Protein AF-A0AAX4PB51-F1 (afdb_monomer)

Secondary structure (DSSP, 8-state):
--HHHHHHH-S---------TTSEEEEEEEEE-GGG---SPPSSGGGHHHHTTS--EEEEE----PPPPTT-----PPPEEEEEEEEE--TTT----S------EEEEEEES----TT--PPPSEEEEEES-SEEEEEEE-TT-SEEEEEEEESSTT--EEEEEEEEESS-EEEEEPPPPEEEEEEEEE-TTT---STTSTTGGGS-EEEEEESS-EEEEEEEEEPPPTT--STTSSPPEEEEEEE---HHHHHTT----TT--GGGEEEEPPPBSSSEEEEEEEE-TTSPPEEEEEEEESSP--EEEEEEEEESS-EEEEEPPP-EEEEEEEEE-TTT---STTSTTGGGS--EEEEESS-EEEEEEEEEESS--SSS-TTTT-EEEEEEEP-S-SS--GGGEEEE---BSSSEEEEEEEE-TT-EEEEEEEESSTT--EEEEEEEEESS-EEE-------

Nearest PDB structures (foldseek):
  3df0-assembly1_A  TM=6.579E-01  e=2.371E-07  Rattus norvegicus
  1kfu-assembly1_L  TM=5.955E-01  e=1.237E-07  Homo sapiens
  1qxp-assembly1_A  TM=6.810E-01  e=5.493E-06  Rattus norvegicus
  2qfe-assembly1_A  TM=8.070E-01  e=4.672E-04  Homo sapiens
  3bow-assembly1_A  TM=4.051E-01  e=1.379E-07  Rattus norvegicus

Structure (mmCIF, N/CA/C/O backbone):
data_AF-A0AAX4PB51-F1
#
_entry.id   AF-A0AAX4PB51-F1
#
loop_
_atom_site.group_PDB
_atom_site.id
_atom_site.type_symbol
_atom_site.label_atom_id
_atom_site.label_alt_id
_atom_site.label_comp_id
_atom_site.label_asym_id
_atom_site.label_entity_id
_atom_site.label_seq_id
_atom_site.pdbx_PDB_ins_code
_atom_site.Cartn_x
_atom_site.Cartn_y
_atom_site.Cartn_z
_atom_site.occupancy
_atom_site.B_iso_or_equiv
_atom_site.auth_seq_id
_atom_site.auth_comp_id
_atom_site.auth_asym_id
_atom_site.auth_atom_id
_atom_site.pdbx_PDB_model_num
ATOM 1 N N . MET A 1 1 ? -17.293 3.832 65.860 1.00 75.44 1 MET A N 1
ATOM 2 C CA . MET A 1 1 ? -16.378 4.404 64.862 1.00 75.44 1 MET A CA 1
ATOM 3 C C . MET A 1 1 ? -17.078 5.615 64.279 1.00 75.44 1 MET A C 1
ATOM 5 O O . MET A 1 1 ? -18.174 5.443 63.754 1.00 75.44 1 MET A O 1
ATOM 9 N N . CYS A 1 2 ? -16.544 6.819 64.475 1.00 93.25 2 CYS A N 1
ATOM 10 C CA . CYS A 1 2 ? -17.048 7.999 63.763 1.00 93.25 2 CYS A CA 1
ATOM 11 C C . CYS A 1 2 ? -16.522 8.006 62.315 1.00 93.25 2 CYS A C 1
ATOM 13 O O . CYS A 1 2 ? -15.722 7.146 61.942 1.00 93.25 2 CYS A O 1
ATOM 15 N N . VAL A 1 3 ? -16.995 8.928 61.471 1.00 87.81 3 VAL A N 1
ATOM 16 C CA . VAL A 1 3 ? -16.547 9.003 60.065 1.00 87.81 3 VAL A CA 1
ATOM 17 C C . VAL A 1 3 ? -15.049 9.295 59.993 1.00 87.81 3 VAL A C 1
ATOM 19 O O . VAL A 1 3 ? -14.365 8.760 59.129 1.00 87.81 3 VAL A O 1
ATOM 22 N N . GLU A 1 4 ? -14.526 10.074 60.934 1.00 92.56 4 GLU A N 1
ATOM 23 C CA . GLU A 1 4 ? -13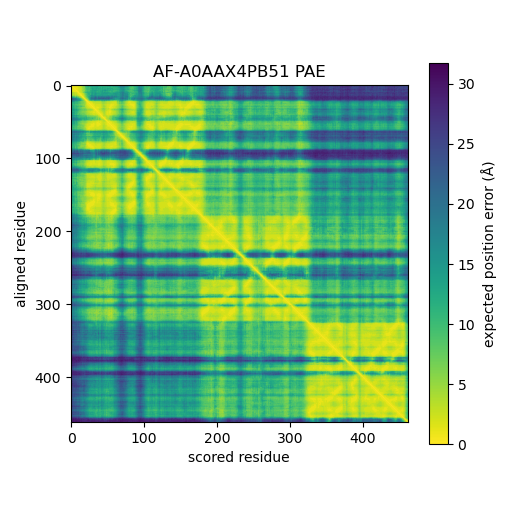.109 10.404 61.039 1.00 92.56 4 GLU A CA 1
ATOM 24 C C . GLU A 1 4 ? -12.262 9.156 61.319 1.00 92.56 4 GLU A C 1
ATOM 26 O O . GLU A 1 4 ? -11.275 8.927 60.624 1.00 92.56 4 GLU A O 1
ATOM 31 N N . ASP A 1 5 ? -12.684 8.298 62.256 1.00 91.50 5 ASP A N 1
ATOM 32 C CA . ASP A 1 5 ? -12.034 7.005 62.507 1.00 91.50 5 ASP A CA 1
ATOM 33 C C . ASP A 1 5 ? -12.117 6.098 61.271 1.00 91.50 5 ASP A C 1
ATOM 35 O O . ASP A 1 5 ? -11.159 5.416 60.921 1.00 91.50 5 ASP A O 1
ATOM 39 N N . PHE A 1 6 ? -13.266 6.089 60.589 1.00 88.56 6 PHE A N 1
ATOM 40 C CA . PHE A 1 6 ? -13.471 5.286 59.387 1.00 88.56 6 PHE A CA 1
ATOM 41 C C . PHE A 1 6 ? -12.535 5.731 58.253 1.00 88.56 6 PHE A C 1
ATOM 43 O O . PHE A 1 6 ? -11.877 4.896 57.640 1.00 88.56 6 PHE A O 1
ATOM 50 N N . MET A 1 7 ? -12.423 7.039 58.005 1.00 87.69 7 MET A N 1
ATOM 51 C CA . MET A 1 7 ? -11.500 7.606 57.015 1.00 87.69 7 MET A CA 1
ATOM 52 C C . MET A 1 7 ? -10.029 7.414 57.402 1.00 87.69 7 MET A C 1
ATOM 54 O O . MET A 1 7 ? -9.175 7.350 56.522 1.00 87.69 7 MET A O 1
ATOM 58 N N . PHE A 1 8 ? -9.725 7.331 58.699 1.00 89.00 8 PHE A N 1
ATOM 59 C CA . PHE A 1 8 ? -8.378 7.043 59.189 1.00 89.00 8 PHE A CA 1
ATOM 60 C C . PHE A 1 8 ? -7.995 5.567 59.005 1.00 89.00 8 PHE A C 1
ATOM 62 O O . PHE A 1 8 ? -6.845 5.258 58.702 1.00 89.00 8 PHE A O 1
ATOM 69 N N . ILE A 1 9 ? -8.950 4.655 59.198 1.00 90.56 9 ILE A N 1
ATOM 70 C CA . ILE A 1 9 ? -8.711 3.207 59.210 1.00 90.56 9 ILE A CA 1
ATOM 71 C C . ILE A 1 9 ? -8.804 2.598 57.806 1.00 90.56 9 ILE A C 1
ATOM 73 O O . ILE A 1 9 ? -8.032 1.696 57.480 1.00 90.56 9 ILE A O 1
ATOM 77 N N . PHE A 1 10 ? -9.735 3.067 56.974 1.00 89.75 10 PHE A N 1
ATOM 78 C CA . PHE A 1 10 ? -9.997 2.498 55.656 1.00 89.75 10 PHE A CA 1
ATOM 79 C C . PHE A 1 10 ? -9.502 3.422 54.546 1.00 89.75 10 PHE A C 1
ATOM 81 O O . PHE A 1 10 ? -9.916 4.572 54.432 1.00 89.75 10 PHE A O 1
ATOM 88 N N . ASN A 1 11 ? -8.658 2.885 53.668 1.00 84.06 11 ASN A N 1
ATOM 89 C CA . ASN A 1 11 ? -8.199 3.563 52.455 1.00 84.06 11 ASN A CA 1
ATOM 90 C C . ASN A 1 11 ? -9.107 3.292 51.241 1.00 84.06 11 ASN A C 1
ATOM 92 O O . ASN A 1 11 ? -8.964 3.942 50.206 1.00 84.06 11 ASN A O 1
ATOM 96 N N . THR A 1 12 ? -10.010 2.310 51.323 1.00 73.50 12 THR A N 1
ATOM 97 C CA . THR A 1 12 ? -10.872 1.889 50.211 1.00 73.50 12 THR A CA 1
ATOM 98 C C . THR A 1 12 ? -12.192 1.327 50.737 1.00 73.50 12 THR A C 1
ATOM 100 O O . THR A 1 12 ? -12.218 0.575 51.709 1.00 73.50 12 THR A O 1
ATOM 103 N N . ILE A 1 13 ? -13.300 1.693 50.085 1.00 79.88 13 ILE A N 1
ATOM 104 C CA . ILE A 1 13 ? -14.641 1.160 50.354 1.00 79.88 13 ILE A CA 1
ATOM 105 C C . ILE A 1 13 ? -15.147 0.508 49.071 1.00 79.88 13 ILE A C 1
ATOM 107 O O . ILE A 1 13 ? -15.291 1.178 48.049 1.00 79.88 13 ILE A O 1
ATOM 111 N N . HIS A 1 14 ? -15.472 -0.778 49.133 1.00 66.44 14 HIS A N 1
ATOM 112 C CA . HIS A 1 14 ? -16.129 -1.476 48.034 1.00 66.44 14 HIS A CA 1
ATOM 113 C C . HIS A 1 14 ? -17.641 -1.440 48.263 1.00 66.44 14 HIS A C 1
ATOM 115 O O . HIS A 1 14 ? -18.156 -2.086 49.173 1.00 66.44 14 HIS A O 1
ATOM 121 N N . VAL A 1 15 ? -18.359 -0.660 47.454 1.00 70.56 15 VAL A N 1
ATOM 122 C CA . VAL A 1 15 ? -19.822 -0.558 47.527 1.00 70.56 15 VAL A CA 1
ATOM 123 C C . VAL A 1 15 ? -20.428 -1.295 46.338 1.00 70.56 15 VAL A C 1
ATOM 125 O O . VAL A 1 15 ? -20.394 -0.803 45.213 1.00 70.56 15 VAL A O 1
ATOM 128 N N . CYS A 1 16 ? -21.012 -2.469 46.579 1.00 58.31 16 CYS A N 1
ATOM 129 C CA . CYS A 1 16 ? -21.812 -3.171 45.574 1.00 58.31 16 CYS A CA 1
ATOM 130 C C . CYS A 1 16 ? -23.241 -2.617 45.580 1.00 58.31 16 CYS A C 1
ATOM 132 O O . CYS A 1 16 ? -24.067 -3.012 46.404 1.00 58.31 16 CYS A O 1
ATOM 134 N N . HIS A 1 17 ? -23.542 -1.677 44.683 1.00 60.91 17 HIS A N 1
ATOM 135 C CA . HIS A 1 17 ? -24.878 -1.092 44.585 1.00 60.91 17 HIS A CA 1
ATOM 136 C C . HIS A 1 17 ? -25.750 -1.861 43.578 1.00 60.91 17 HIS A C 1
ATOM 138 O O . HIS A 1 17 ? -25.585 -1.728 42.370 1.00 60.91 17 HIS A O 1
ATOM 144 N N . PHE A 1 18 ? -26.717 -2.637 44.074 1.00 53.75 18 PHE A N 1
ATOM 145 C CA . PHE A 1 18 ? -27.619 -3.478 43.267 1.00 53.75 18 PHE A CA 1
ATOM 146 C C . PHE A 1 18 ? -28.914 -2.777 42.791 1.00 53.75 18 PHE A C 1
ATOM 148 O O . PHE A 1 18 ? -29.897 -3.443 42.473 1.00 53.75 18 PHE A O 1
ATOM 155 N N . GLN A 1 19 ? -28.975 -1.442 42.708 1.00 57.19 19 GLN A N 1
ATOM 156 C CA . GLN A 1 19 ? -30.138 -0.771 42.092 1.00 57.19 19 GLN A CA 1
ATOM 157 C C . GLN A 1 19 ? -29.948 -0.584 40.585 1.00 57.19 19 GLN A C 1
ATOM 159 O O . GLN A 1 19 ? -29.656 0.508 40.107 1.00 57.19 19 GLN A O 1
ATOM 164 N N . LEU A 1 20 ? -30.156 -1.672 39.845 1.00 59.12 20 LEU A N 1
ATOM 165 C CA . LEU A 1 20 ? -30.197 -1.696 38.378 1.00 59.12 20 LEU A CA 1
ATOM 166 C C . LEU A 1 20 ? -31.591 -2.019 37.825 1.00 59.12 20 LEU A C 1
ATOM 168 O O . LEU A 1 20 ? -31.740 -2.168 36.620 1.00 59.12 20 LEU A O 1
ATOM 172 N N . ALA A 1 21 ? -32.626 -2.104 38.670 1.00 63.72 21 ALA A N 1
ATOM 173 C CA . ALA A 1 21 ? -33.962 -2.552 38.254 1.00 63.72 21 ALA A CA 1
ATOM 174 C C . ALA A 1 21 ? -34.581 -1.729 37.102 1.00 63.72 21 ALA A C 1
ATOM 176 O O . ALA A 1 21 ? -35.477 -2.217 36.422 1.00 63.72 21 ALA A O 1
ATOM 177 N N . THR A 1 22 ? -34.111 -0.498 36.871 1.00 83.94 22 THR A N 1
ATOM 178 C CA . THR A 1 22 ? -34.565 0.372 35.774 1.00 83.94 22 THR A CA 1
ATOM 179 C C . THR A 1 22 ? -33.538 0.561 34.656 1.00 83.94 22 THR A C 1
ATOM 181 O O . THR A 1 22 ? -33.834 1.248 33.682 1.00 83.94 22 THR A O 1
ATOM 184 N N . TRP A 1 23 ? -32.333 0.002 34.782 1.00 90.56 23 TRP A N 1
ATOM 185 C CA . TRP A 1 23 ? -31.282 0.144 33.778 1.00 90.56 23 TRP A CA 1
ATOM 186 C C . TRP A 1 23 ? -31.378 -0.981 32.753 1.00 90.56 23 TRP A C 1
ATOM 188 O O . TRP A 1 23 ? -31.614 -2.141 33.080 1.00 90.56 23 TRP A O 1
ATOM 198 N N . ASN A 1 24 ? -31.153 -0.633 31.494 1.00 92.81 24 ASN A N 1
ATOM 199 C CA . ASN A 1 24 ? -31.025 -1.597 30.417 1.00 92.81 24 ASN A CA 1
ATOM 200 C C . ASN A 1 24 ? -29.646 -2.240 30.516 1.00 92.81 24 ASN A C 1
ATOM 202 O O . ASN A 1 24 ? -28.645 -1.533 30.628 1.00 92.81 24 ASN A O 1
ATOM 206 N N . GLN A 1 25 ? -29.600 -3.567 30.458 1.00 94.12 25 GLN A N 1
ATOM 207 C CA . GLN A 1 25 ? -28.369 -4.334 30.569 1.00 94.12 25 GLN A CA 1
ATOM 208 C C . GLN A 1 25 ? -28.116 -5.123 29.290 1.00 94.12 25 GLN A C 1
ATOM 210 O O . GLN A 1 25 ? -29.018 -5.766 28.754 1.00 94.12 25 GLN A O 1
ATOM 215 N N . ILE A 1 26 ? -26.863 -5.124 28.847 1.00 96.62 26 ILE A N 1
ATOM 216 C CA . ILE A 1 26 ? -26.355 -6.069 27.856 1.00 96.62 26 ILE A CA 1
ATOM 217 C C . ILE A 1 26 ? -25.073 -6.717 28.374 1.00 96.62 26 ILE A C 1
ATOM 219 O O . ILE A 1 26 ? -24.275 -6.086 29.070 1.00 96.62 26 ILE A O 1
ATOM 223 N N . THR A 1 27 ? -24.875 -7.976 28.001 1.00 96.94 27 THR A N 1
ATOM 224 C CA . THR A 1 27 ? -23.661 -8.736 28.292 1.00 96.94 27 THR A CA 1
ATOM 225 C C . THR A 1 27 ? -22.994 -9.114 26.980 1.00 96.94 27 THR A C 1
ATOM 227 O O . THR A 1 27 ? -23.647 -9.622 26.071 1.00 96.94 27 THR A O 1
ATOM 230 N N . ILE A 1 28 ? -21.697 -8.843 26.875 1.00 97.75 28 ILE A N 1
ATOM 231 C CA . ILE A 1 28 ? -20.896 -9.082 25.678 1.00 97.75 28 ILE A CA 1
ATOM 232 C C . ILE A 1 28 ? -19.706 -9.948 26.075 1.00 97.75 28 ILE A C 1
ATOM 234 O O . ILE A 1 28 ? -18.823 -9.492 26.794 1.00 97.75 28 ILE A O 1
ATOM 238 N N . SER A 1 29 ? -19.655 -11.177 25.578 1.00 96.88 29 SER A N 1
ATOM 239 C CA . SER A 1 29 ? -18.468 -12.022 25.712 1.00 96.88 29 SER A CA 1
ATOM 240 C C . SER A 1 29 ? -17.448 -11.674 24.630 1.00 96.88 29 SER A C 1
ATOM 242 O O . SER A 1 29 ? -17.804 -11.464 23.465 1.00 96.88 29 SER A O 1
ATOM 244 N N . GLY A 1 30 ? -16.178 -11.621 25.010 1.00 95.25 30 GLY A N 1
ATOM 245 C CA . GLY A 1 30 ? -15.064 -11.342 24.121 1.00 95.25 30 GLY A CA 1
ATOM 246 C C . GLY A 1 30 ? -13.812 -12.111 24.515 1.00 95.25 30 GLY A C 1
ATOM 247 O O . GLY A 1 30 ? -13.771 -12.806 25.527 1.00 95.25 30 GLY A O 1
ATOM 248 N N . ALA A 1 31 ? -12.799 -12.006 23.665 1.00 94.56 31 ALA A N 1
ATOM 249 C CA . ALA A 1 31 ? -11.522 -12.665 23.856 1.00 94.56 31 ALA A CA 1
ATOM 250 C C . ALA A 1 31 ? -10.413 -11.827 23.217 1.00 94.56 31 ALA A C 1
ATOM 252 O O . ALA A 1 31 ? -10.630 -11.218 22.161 1.00 94.56 31 ALA A O 1
ATOM 253 N N . TRP A 1 32 ? -9.243 -11.824 23.843 1.00 93.75 32 TRP A N 1
ATOM 254 C CA . TRP A 1 32 ? -7.974 -11.526 23.194 1.00 93.75 32 TRP A CA 1
ATOM 255 C C . TRP A 1 32 ? -7.341 -12.867 22.816 1.00 93.75 32 TRP A C 1
ATOM 257 O O . TRP A 1 32 ? -7.137 -13.704 23.688 1.00 93.75 32 TRP A O 1
ATOM 267 N N . TYR A 1 33 ? -7.135 -13.109 21.526 1.00 90.12 33 TYR A N 1
ATOM 268 C CA . TYR A 1 33 ? -6.468 -14.300 21.005 1.00 90.12 33 TYR A CA 1
ATOM 269 C C . TYR A 1 33 ? -5.802 -13.945 19.677 1.00 90.12 33 TYR A C 1
ATOM 271 O O . TYR A 1 33 ? -6.343 -13.124 18.923 1.00 90.12 33 TYR A O 1
ATOM 279 N N . ASP A 1 34 ? -4.659 -14.559 19.374 1.00 87.44 34 ASP A N 1
ATOM 280 C CA . ASP A 1 34 ? -3.922 -14.355 18.126 1.00 87.44 34 ASP A CA 1
ATOM 281 C C . ASP A 1 34 ? -3.820 -12.858 17.735 1.00 87.44 34 ASP A C 1
ATOM 283 O O . ASP A 1 34 ? -3.218 -12.018 18.404 1.00 87.44 34 ASP A O 1
ATOM 287 N N . THR A 1 35 ? -4.482 -12.484 16.634 1.00 86.50 35 THR A N 1
ATOM 288 C CA . THR A 1 35 ? -4.450 -11.152 16.040 1.00 86.50 35 THR A CA 1
ATOM 289 C C . THR A 1 35 ? -5.342 -10.143 16.745 1.00 86.50 35 THR A C 1
ATOM 291 O O . THR A 1 35 ? -5.510 -9.063 16.196 1.00 86.50 35 THR A O 1
ATOM 294 N N . THR A 1 36 ? -5.996 -10.467 17.865 1.00 89.94 36 THR A N 1
ATOM 295 C CA . THR A 1 36 ? -6.795 -9.493 18.628 1.00 89.94 36 THR A CA 1
ATOM 296 C C . THR A 1 36 ? -6.137 -9.052 19.931 1.00 89.94 36 THR A C 1
ATOM 298 O O . THR A 1 36 ? -6.705 -8.229 20.645 1.00 89.94 36 THR A O 1
ATOM 301 N N . SER A 1 37 ? -4.938 -9.544 20.235 1.00 90.62 37 SER A N 1
ATOM 302 C CA . SER A 1 37 ? -4.168 -9.205 21.438 1.00 90.62 37 SER A CA 1
ATOM 303 C C . SER A 1 37 ? -3.298 -7.964 21.219 1.00 90.62 37 SER A C 1
ATOM 305 O O . SER A 1 37 ? -2.072 -7.988 21.302 1.00 90.62 37 SER A O 1
ATOM 307 N N . GLY A 1 38 ? -3.958 -6.847 20.897 1.00 91.50 38 GLY A N 1
ATOM 308 C CA . GLY A 1 38 ? -3.317 -5.610 20.444 1.00 91.50 38 GLY A CA 1
ATOM 309 C C . GLY A 1 38 ? -2.545 -4.822 21.508 1.00 91.50 38 GLY A C 1
ATOM 310 O O . GLY A 1 38 ? -1.788 -3.912 21.162 1.00 91.50 38 GLY A O 1
ATOM 311 N N . GLY A 1 39 ? -2.732 -5.157 22.787 1.00 92.81 39 GLY A N 1
ATOM 312 C CA . GLY A 1 39 ? -2.080 -4.499 23.919 1.00 92.81 39 GLY A CA 1
ATOM 313 C C . GLY A 1 39 ? -2.607 -3.085 24.210 1.00 92.81 39 GLY A C 1
ATOM 314 O O . GLY A 1 39 ? -3.701 -2.731 23.759 1.00 92.81 39 GLY A O 1
ATOM 315 N N . PRO A 1 40 ? -1.862 -2.267 24.975 1.00 93.44 40 PRO A N 1
ATOM 316 C CA . PRO A 1 40 ? -2.329 -0.984 25.493 1.00 93.44 40 PRO A CA 1
ATOM 317 C C . PRO A 1 40 ? -2.464 0.101 24.420 1.00 93.44 40 PRO A C 1
ATOM 319 O O . PRO A 1 40 ? -1.872 -0.017 23.343 1.00 93.44 40 PRO A O 1
ATOM 322 N N . PRO A 1 41 ? -3.258 1.164 24.682 1.00 90.69 41 PRO A N 1
ATOM 323 C CA . PRO A 1 41 ? -3.316 2.323 23.801 1.00 90.69 41 PRO A CA 1
ATOM 324 C C . PRO A 1 41 ? -1.914 2.874 23.573 1.00 90.69 41 PRO A C 1
ATOM 326 O O . PRO A 1 41 ? -1.099 2.900 24.499 1.00 90.69 41 PRO A O 1
ATOM 329 N N . PRO A 1 42 ? -1.619 3.314 22.347 1.00 86.19 42 PRO A N 1
ATOM 330 C CA . PRO A 1 42 ? -0.287 3.768 22.025 1.00 86.19 42 PRO A CA 1
ATOM 331 C C . PRO A 1 42 ? -0.001 5.097 22.742 1.00 86.19 42 PRO A C 1
ATOM 333 O O . PRO A 1 42 ? -0.883 5.944 22.896 1.00 86.19 42 PRO A O 1
ATOM 336 N N . THR A 1 43 ? 1.244 5.307 23.164 1.00 82.06 43 THR A N 1
ATOM 337 C CA . THR A 1 43 ? 1.691 6.600 23.712 1.00 82.06 43 THR A CA 1
ATOM 338 C C . THR A 1 43 ? 1.998 7.618 22.610 1.00 82.06 43 THR A C 1
ATOM 340 O O . THR A 1 43 ? 2.098 8.814 22.880 1.00 82.06 43 THR A O 1
ATOM 343 N N . SER A 1 44 ? 2.123 7.151 21.364 1.00 75.44 44 SER A N 1
ATOM 344 C CA . SER A 1 44 ? 2.404 7.941 20.169 1.00 75.44 44 SER A CA 1
ATOM 345 C C . SER A 1 44 ? 1.579 7.440 18.976 1.00 75.44 44 SER A C 1
ATOM 347 O O . SER A 1 44 ? 1.229 6.266 18.913 1.00 75.44 44 SER A O 1
ATOM 349 N N . ASP A 1 45 ? 1.304 8.282 17.977 1.00 66.75 45 ASP A N 1
ATOM 350 C CA . ASP A 1 45 ? 0.621 7.820 16.753 1.00 66.75 45 ASP A CA 1
ATOM 351 C C . ASP A 1 45 ? 1.402 6.701 16.031 1.00 66.75 45 ASP A C 1
ATOM 353 O O . ASP A 1 45 ? 0.817 5.929 15.271 1.00 66.75 45 ASP A O 1
ATOM 357 N N . GLU A 1 46 ? 2.712 6.577 16.286 1.00 62.19 46 GLU A N 1
ATOM 358 C CA . GLU A 1 46 ? 3.575 5.611 15.611 1.00 62.19 46 GLU A CA 1
ATOM 359 C C . GLU A 1 46 ? 3.343 4.151 16.059 1.00 62.19 46 GLU A C 1
ATOM 361 O O . GLU A 1 46 ? 3.568 3.210 15.288 1.00 62.19 46 GLU A O 1
ATOM 366 N N . ASP A 1 47 ? 2.811 3.956 17.268 1.00 68.44 47 ASP A N 1
ATOM 367 C CA . ASP A 1 47 ? 2.593 2.637 17.881 1.00 68.44 47 ASP A CA 1
ATOM 368 C C . ASP A 1 47 ? 1.132 2.165 17.791 1.00 68.44 47 ASP A C 1
ATOM 370 O O . ASP A 1 47 ? 0.780 1.056 18.197 1.00 68.44 47 ASP A O 1
ATOM 374 N N . ALA A 1 48 ? 0.264 2.986 17.196 1.00 73.69 48 ALA A N 1
ATOM 375 C CA . ALA A 1 48 ? -1.183 2.792 17.135 1.00 73.69 48 ALA A CA 1
ATOM 376 C C . ALA A 1 48 ? -1.660 1.526 16.418 1.00 73.69 48 ALA A C 1
ATOM 378 O O . ALA A 1 48 ? -2.817 1.122 16.565 1.00 73.69 48 ALA A O 1
ATOM 379 N N . THR A 1 49 ? -0.793 0.906 15.618 1.00 74.12 49 THR A N 1
ATOM 380 C CA . THR A 1 49 ? -1.202 -0.158 14.695 1.00 74.12 49 THR A CA 1
ATOM 381 C C . THR A 1 49 ? -1.649 -1.416 15.438 1.00 74.12 49 THR A C 1
ATOM 383 O O . THR A 1 49 ? -2.662 -2.004 15.066 1.00 74.12 49 THR A O 1
ATOM 386 N N . ASN A 1 50 ? -0.942 -1.798 16.506 1.00 85.88 50 ASN A N 1
ATOM 387 C CA . ASN A 1 50 ? -1.269 -3.012 17.254 1.00 85.88 50 ASN A CA 1
ATOM 388 C C . ASN A 1 50 ? -2.492 -2.797 18.145 1.00 85.88 50 ASN A C 1
ATOM 390 O O . ASN A 1 50 ? -3.373 -3.642 18.159 1.00 85.88 50 ASN A O 1
ATOM 394 N N . TRP A 1 51 ? -2.642 -1.638 18.792 1.00 90.19 51 TRP A N 1
ATOM 395 C CA . TRP A 1 51 ? -3.811 -1.374 19.641 1.00 90.19 51 TRP A CA 1
ATOM 396 C C . TRP A 1 51 ? -5.147 -1.505 18.895 1.00 90.19 51 TRP A C 1
ATOM 398 O O . TRP A 1 51 ? -6.136 -1.980 19.451 1.00 90.19 51 TRP A O 1
ATOM 408 N N . LEU A 1 52 ? -5.182 -1.124 17.615 1.00 89.31 52 LEU A N 1
ATOM 409 C CA . LEU A 1 52 ? -6.375 -1.239 16.770 1.00 89.31 52 LEU A CA 1
ATOM 410 C C . LEU A 1 52 ? -6.789 -2.690 16.470 1.00 89.31 52 LEU A C 1
ATOM 412 O O . LEU A 1 52 ? -7.885 -2.908 15.948 1.00 89.31 52 LEU A O 1
ATOM 416 N N . LEU A 1 53 ? -5.929 -3.660 16.784 1.00 90.56 53 LEU A N 1
ATOM 417 C CA . LEU A 1 53 ? -6.230 -5.085 16.716 1.00 90.56 53 LEU A CA 1
ATOM 418 C C . LEU A 1 53 ? -7.152 -5.548 17.846 1.00 90.56 53 LEU A C 1
ATOM 420 O O . LEU A 1 53 ? -7.860 -6.539 17.671 1.00 90.56 53 LEU A O 1
ATOM 424 N N . ASN A 1 54 ? -7.189 -4.823 18.972 1.00 94.31 54 ASN A N 1
ATOM 425 C CA . ASN A 1 54 ? -8.074 -5.160 20.082 1.00 94.31 54 ASN A CA 1
ATOM 426 C C . ASN A 1 54 ? -9.538 -5.272 19.618 1.00 94.31 54 ASN A C 1
ATOM 428 O O . ASN A 1 54 ? -9.958 -4.558 18.696 1.00 94.31 54 ASN A O 1
ATOM 432 N N . PRO A 1 55 ? -10.353 -6.139 20.249 1.00 95.19 55 PRO A N 1
ATOM 433 C CA . PRO A 1 55 ? -11.780 -6.196 19.977 1.00 95.19 55 PRO A CA 1
ATOM 434 C C . PRO A 1 55 ? -12.424 -4.822 20.167 1.00 95.19 55 PRO A C 1
ATOM 436 O O . PRO A 1 55 ? -12.083 -4.077 21.080 1.00 95.19 55 PRO A O 1
ATOM 439 N N . ARG A 1 56 ? -13.381 -4.480 19.305 1.00 95.00 56 ARG A N 1
ATOM 440 C CA . ARG A 1 56 ? -14.101 -3.206 19.383 1.00 95.00 56 ARG A CA 1
ATOM 441 C C . ARG A 1 56 ? -15.589 -3.451 19.278 1.00 95.00 56 ARG A C 1
ATOM 443 O O . ARG A 1 56 ? -16.043 -4.228 18.434 1.00 95.00 56 ARG A O 1
ATOM 450 N N . TYR A 1 57 ? -16.349 -2.750 20.102 1.00 96.06 57 TYR A N 1
ATOM 451 C CA . TYR A 1 57 ? -17.799 -2.874 20.151 1.00 96.06 57 TYR A CA 1
ATOM 452 C C . TYR A 1 57 ? -18.415 -1.497 19.972 1.00 96.06 57 TYR A C 1
ATOM 454 O O . TYR A 1 57 ? -18.128 -0.589 20.747 1.00 96.06 57 TYR A O 1
ATOM 462 N N . LEU A 1 58 ? -19.254 -1.343 18.949 1.00 95.75 58 LEU A N 1
ATOM 463 C CA . LEU A 1 58 ? -20.051 -0.138 18.765 1.00 95.75 58 LEU A CA 1
ATOM 464 C C . LEU A 1 58 ? -21.386 -0.328 19.469 1.00 95.75 58 LEU A C 1
ATOM 466 O O . LEU A 1 58 ? -22.140 -1.240 19.123 1.00 95.75 58 LEU A O 1
ATOM 470 N N . LEU A 1 59 ? -21.690 0.563 20.402 1.00 97.06 59 LEU A N 1
ATOM 471 C CA . LEU A 1 59 ? -22.954 0.598 21.112 1.00 97.06 59 LEU A CA 1
ATOM 472 C C . LEU A 1 59 ? -23.777 1.778 20.622 1.00 97.06 59 LEU A C 1
ATOM 474 O O . LEU A 1 59 ? -23.250 2.866 20.388 1.00 97.06 59 LEU A O 1
ATOM 478 N N . THR A 1 60 ? -25.073 1.539 20.446 1.00 96.50 60 THR A N 1
ATOM 479 C CA . THR A 1 60 ? -26.058 2.559 20.096 1.00 96.50 60 THR A CA 1
ATOM 480 C C . THR A 1 60 ? -27.109 2.600 21.188 1.00 96.50 60 THR A C 1
ATOM 482 O O . THR A 1 60 ? -27.829 1.625 21.405 1.00 96.50 60 THR A O 1
ATOM 485 N N . VAL A 1 61 ? -27.166 3.733 21.872 1.00 95.06 61 VAL A N 1
ATOM 486 C CA . VAL A 1 61 ? -28.214 4.066 22.825 1.00 95.06 61 VAL A CA 1
ATOM 487 C C . VAL A 1 61 ? -29.370 4.643 22.029 1.00 95.06 61 VAL A C 1
ATOM 489 O O . VAL A 1 61 ? -29.184 5.601 21.278 1.00 95.06 61 VAL A O 1
ATOM 492 N N . ASP A 1 62 ? -30.545 4.045 22.173 1.00 92.12 62 ASP A N 1
ATOM 493 C CA . ASP A 1 62 ? -31.788 4.614 21.679 1.00 92.12 62 ASP A CA 1
ATOM 494 C C . ASP A 1 62 ? -32.356 5.491 22.796 1.00 92.12 62 ASP A C 1
ATOM 496 O O . ASP A 1 62 ? -32.940 4.958 23.746 1.00 92.12 62 ASP A O 1
ATOM 500 N N . PRO A 1 63 ? -32.144 6.822 22.768 1.00 79.88 63 PRO A N 1
ATOM 501 C CA . PRO A 1 63 ? -32.857 7.692 23.675 1.00 79.88 63 PRO A CA 1
ATOM 502 C C . PRO A 1 63 ? -34.325 7.577 23.281 1.00 79.88 63 PRO A C 1
ATOM 504 O O . PRO A 1 63 ? -34.764 8.215 22.320 1.00 79.88 63 PRO A O 1
ATOM 507 N N . ALA A 1 64 ? -35.061 6.718 23.993 1.00 67.19 64 ALA A N 1
ATOM 508 C CA . ALA A 1 64 ? -36.494 6.571 23.821 1.00 67.19 64 ALA A CA 1
ATOM 509 C C . ALA A 1 64 ? -37.095 7.971 23.678 1.00 67.19 64 ALA A C 1
ATOM 511 O O . ALA A 1 64 ? -36.676 8.891 24.387 1.00 67.19 64 ALA A O 1
ATOM 512 N N . ARG A 1 65 ? -38.019 8.153 22.724 1.00 62.00 65 ARG A N 1
ATOM 513 C CA . ARG A 1 65 ? -38.725 9.427 22.539 1.00 62.00 65 ARG A CA 1
ATOM 514 C C . ARG A 1 65 ? -39.436 9.763 23.848 1.00 62.00 65 ARG A C 1
ATOM 516 O O . ARG A 1 65 ? -40.580 9.363 24.042 1.00 62.00 65 ARG A O 1
ATOM 523 N N . GLU A 1 66 ? -38.756 10.477 24.740 1.00 63.34 66 GLU A N 1
ATOM 524 C CA . GLU A 1 66 ? -39.403 11.067 25.894 1.00 63.34 66 GLU A CA 1
ATOM 525 C C . GLU A 1 66 ? -40.525 11.970 25.363 1.00 63.34 66 GLU A C 1
ATOM 527 O O . GLU A 1 66 ? -40.400 12.546 24.267 1.00 63.34 66 GLU A O 1
ATOM 532 N N . PRO A 1 67 ? -41.654 12.047 26.087 1.00 60.47 67 PRO A N 1
ATOM 533 C CA . PRO A 1 67 ? -42.718 12.972 25.739 1.00 60.47 67 PRO A CA 1
ATOM 534 C C . PRO A 1 67 ? -42.101 14.353 25.519 1.00 60.47 67 PRO A C 1
ATOM 536 O O . PRO A 1 67 ? -41.301 14.817 26.331 1.00 60.47 67 PRO A O 1
ATOM 539 N N . LYS A 1 68 ? -42.413 14.965 24.369 1.00 65.50 68 LYS A N 1
ATOM 540 C CA . LYS A 1 68 ? -41.919 16.302 24.033 1.00 65.50 68 LYS A CA 1
ATOM 541 C C . LYS A 1 68 ? -42.210 17.220 25.218 1.00 65.50 68 LYS A C 1
ATOM 543 O O . LYS A 1 68 ? -43.349 17.242 25.686 1.00 65.50 68 LYS A O 1
ATOM 548 N N . ASP A 1 69 ? -41.201 17.966 25.664 1.00 69.81 69 ASP A N 1
ATOM 549 C CA . ASP A 1 69 ? -41.415 19.086 26.580 1.00 69.81 69 ASP A CA 1
ATOM 550 C C . ASP A 1 69 ? -42.563 19.948 26.008 1.00 69.81 69 ASP A C 1
ATOM 552 O O . ASP A 1 69 ? -42.626 20.112 24.779 1.00 69.81 69 ASP A O 1
ATOM 556 N N . PRO A 1 70 ? -43.481 20.480 26.833 1.00 78.12 70 PRO A N 1
ATOM 557 C CA . PRO A 1 70 ? -44.620 21.270 26.358 1.00 78.12 70 PRO A CA 1
ATOM 558 C C . PRO A 1 70 ? -44.209 22.470 25.484 1.00 78.12 70 PRO A C 1
ATOM 560 O O . PRO A 1 70 ? -44.987 22.887 24.630 1.00 78.12 70 PRO A O 1
ATOM 563 N N . ASP A 1 71 ? -42.963 22.940 25.605 1.00 83.62 71 ASP A N 1
ATOM 564 C CA . ASP A 1 71 ? -42.374 24.009 24.786 1.00 83.62 71 ASP A CA 1
ATOM 565 C C . ASP A 1 71 ? -41.786 23.536 23.434 1.00 83.62 71 ASP A C 1
ATOM 567 O O . ASP A 1 71 ? -41.164 24.307 22.705 1.00 83.62 71 ASP A O 1
ATOM 571 N N . GLY A 1 72 ? -41.943 22.260 23.063 1.00 80.38 72 GLY A N 1
ATOM 572 C CA . GLY A 1 72 ? -41.561 21.725 21.747 1.00 80.38 72 GLY A CA 1
ATOM 573 C C . GLY A 1 72 ? -40.053 21.571 21.497 1.00 80.38 72 GLY A C 1
ATOM 574 O O . GLY A 1 72 ? -39.658 21.056 20.447 1.00 80.38 72 GLY A O 1
ATOM 575 N N . GLY A 1 73 ? -39.203 21.964 22.449 1.00 74.38 73 GLY A N 1
ATOM 576 C CA . GLY A 1 73 ? -37.755 21.787 22.388 1.00 74.38 73 GLY A CA 1
ATOM 577 C C . GLY A 1 73 ? -37.339 20.356 22.726 1.00 74.38 73 GLY A C 1
ATOM 578 O O . GLY A 1 73 ? -37.496 19.900 23.853 1.00 74.38 73 GLY A O 1
ATOM 579 N N . GLN A 1 74 ? -36.752 19.635 21.769 1.00 65.12 74 GLN A N 1
ATOM 580 C CA . GLN A 1 74 ? -36.177 18.315 22.027 1.00 65.12 74 GLN A CA 1
ATOM 581 C C . GLN A 1 74 ? -34.818 18.482 22.725 1.00 65.12 74 GLN A C 1
ATOM 583 O O . GLN A 1 74 ? -33.767 18.530 22.081 1.00 65.12 74 GLN A O 1
ATOM 588 N N . LYS A 1 75 ? -34.822 18.625 24.054 1.00 68.94 75 LYS A N 1
ATOM 589 C CA . LYS A 1 75 ? -33.583 18.687 24.833 1.00 68.94 75 LYS A CA 1
ATOM 590 C C . LYS A 1 75 ? -32.938 17.301 24.819 1.00 68.94 75 LYS A C 1
ATOM 592 O O . LYS A 1 75 ? -33.460 16.366 25.415 1.00 68.94 75 LYS A O 1
ATOM 597 N N . LYS A 1 76 ? -31.808 17.152 24.120 1.00 72.56 76 LYS A N 1
ATOM 598 C CA . LYS A 1 76 ? -30.987 15.936 24.205 1.00 72.56 76 LYS A CA 1
ATOM 599 C C . LYS A 1 76 ? -30.530 15.776 25.654 1.00 72.56 76 LYS A C 1
ATOM 601 O O . LYS A 1 76 ? -29.675 16.534 26.106 1.00 72.56 76 LYS A O 1
ATOM 606 N N . ARG A 1 77 ? -31.138 14.843 26.385 1.00 79.12 77 ARG A N 1
ATOM 607 C CA . ARG A 1 77 ? -30.656 14.449 27.707 1.00 79.12 77 ARG A CA 1
ATOM 608 C C . ARG A 1 77 ? -29.391 13.616 27.565 1.00 79.12 77 ARG A C 1
ATOM 610 O O . ARG A 1 77 ? -29.212 12.879 26.596 1.00 79.12 77 ARG A O 1
ATOM 617 N N . ASP A 1 78 ? -28.520 13.760 28.549 1.00 89.44 78 ASP A N 1
ATOM 618 C CA . ASP A 1 78 ? -27.334 12.934 28.682 1.00 89.44 78 ASP A CA 1
ATOM 619 C C . ASP A 1 78 ? -27.760 11.572 29.219 1.00 89.44 78 ASP A C 1
ATOM 621 O O . ASP A 1 78 ? -28.342 11.494 30.296 1.00 89.44 78 ASP A O 1
ATOM 625 N N . SER A 1 79 ? -27.464 10.502 28.486 1.00 90.50 79 SER A N 1
ATOM 626 C CA . SER A 1 79 ? -27.650 9.143 28.990 1.00 90.50 79 SER A CA 1
ATOM 627 C C . SER A 1 79 ? -26.463 8.762 29.869 1.00 90.50 79 SER A C 1
ATOM 629 O O . SER A 1 79 ? -25.311 8.846 29.418 1.00 90.50 79 SER A O 1
ATOM 631 N N . LYS A 1 80 ? -26.724 8.323 31.104 1.00 93.19 80 LYS A N 1
ATOM 632 C CA . LYS A 1 80 ? -25.696 7.705 31.949 1.00 93.19 80 LYS A CA 1
ATOM 633 C C . LYS A 1 80 ? -25.524 6.236 31.589 1.00 93.19 80 LYS A C 1
ATOM 635 O O . LYS A 1 80 ? -26.485 5.520 31.305 1.00 93.19 80 LYS A O 1
ATOM 640 N N . CYS A 1 81 ? -24.269 5.812 31.586 1.00 94.69 81 CYS A N 1
ATOM 641 C CA . CYS A 1 81 ? -23.856 4.447 31.312 1.00 94.69 81 CYS A CA 1
ATOM 642 C C . CYS A 1 81 ? -22.875 3.998 32.395 1.00 94.69 81 CYS A C 1
ATOM 644 O O . CYS A 1 81 ? -22.064 4.794 32.866 1.00 94.69 81 CYS A O 1
ATOM 646 N N . CYS A 1 82 ? -22.926 2.724 32.749 1.00 94.94 82 CYS A N 1
ATOM 647 C CA . CYS A 1 82 ? -21.931 2.046 33.559 1.00 94.94 82 CYS A CA 1
ATOM 648 C C . CYS A 1 82 ? -21.442 0.844 32.759 1.00 94.94 82 CYS A C 1
ATOM 650 O O . CYS A 1 82 ? -22.239 0.137 32.145 1.00 94.94 82 CYS A O 1
ATOM 652 N N . ILE A 1 83 ? -20.136 0.638 32.727 1.00 96.00 83 ILE A N 1
ATOM 653 C CA . ILE A 1 83 ? -19.530 -0.543 32.133 1.00 96.00 83 ILE A CA 1
ATOM 654 C C . ILE A 1 83 ? -18.706 -1.254 33.189 1.00 96.00 83 ILE A C 1
ATOM 656 O O . ILE A 1 83 ? -17.941 -0.613 33.903 1.00 96.00 83 ILE A O 1
ATOM 660 N N . THR A 1 84 ? -18.847 -2.571 33.229 1.00 95.50 84 THR A N 1
ATOM 661 C CA . THR A 1 84 ? -17.989 -3.485 33.969 1.00 95.50 84 THR A CA 1
ATOM 662 C C . THR A 1 84 ? -17.336 -4.432 32.974 1.00 95.50 84 THR A C 1
ATOM 664 O O . THR A 1 84 ? -18.008 -4.934 32.075 1.00 95.50 84 THR A O 1
ATOM 667 N N . MET A 1 85 ? -16.038 -4.662 33.108 1.00 96.50 85 MET A N 1
ATOM 668 C CA . MET A 1 85 ? -15.320 -5.715 32.406 1.00 96.50 85 MET A CA 1
ATOM 669 C C . MET A 1 85 ? -14.805 -6.708 33.435 1.00 96.50 85 MET A C 1
ATOM 671 O O . MET A 1 85 ? -14.093 -6.308 34.350 1.00 96.50 85 MET A O 1
ATOM 675 N N . SER A 1 86 ? -15.157 -7.970 33.238 1.00 95.06 86 SER A N 1
ATOM 676 C CA . SER A 1 86 ? -14.729 -9.101 34.051 1.00 95.06 86 SER A CA 1
ATOM 677 C C . SER A 1 86 ? -13.746 -9.940 33.248 1.00 95.06 86 SER A C 1
ATOM 679 O O . SER A 1 86 ? -14.077 -10.383 32.141 1.00 95.06 86 SER A O 1
ATOM 681 N N . LEU A 1 87 ? -12.549 -10.155 33.778 1.00 91.75 87 LEU A N 1
ATOM 682 C CA . LEU A 1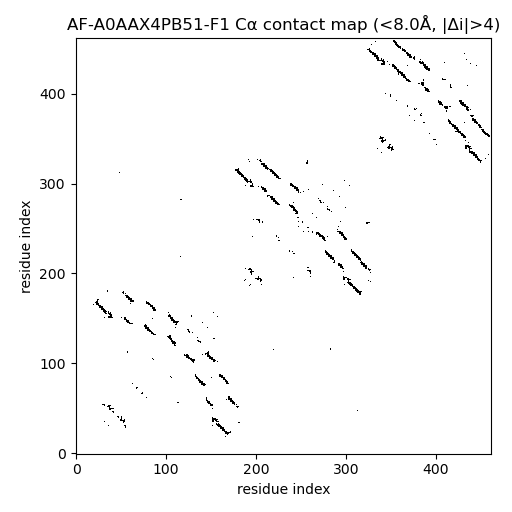 87 ? -11.590 -11.113 33.251 1.00 91.75 87 LEU A CA 1
ATOM 683 C C . LEU A 1 87 ? -12.027 -12.514 33.658 1.00 91.75 87 LEU A C 1
ATOM 685 O O . LEU A 1 87 ? -12.207 -12.824 34.834 1.00 91.75 87 LEU A O 1
ATOM 689 N N . LEU A 1 88 ? -12.210 -13.379 32.668 1.00 86.94 88 LEU A N 1
ATOM 690 C CA . LEU A 1 88 ? -12.472 -14.785 32.919 1.00 86.94 88 LEU A CA 1
ATOM 691 C C . LEU A 1 88 ? -11.115 -15.455 33.114 1.00 86.94 88 LEU A C 1
ATOM 693 O O . LEU A 1 88 ? -10.507 -15.949 32.166 1.00 86.94 88 LEU A O 1
ATOM 697 N N . ASN A 1 89 ? -10.621 -15.408 34.350 1.00 70.06 89 ASN A N 1
ATOM 698 C CA . ASN A 1 89 ? -9.443 -16.161 34.746 1.00 70.06 89 ASN A CA 1
ATOM 699 C C . ASN A 1 89 ? -9.781 -17.651 34.663 1.00 70.06 89 ASN A C 1
ATOM 701 O O . ASN A 1 89 ? -10.479 -18.198 35.517 1.00 70.06 89 ASN A O 1
ATOM 705 N N . ASP A 1 90 ? -9.284 -18.305 33.615 1.00 56.06 90 ASP A N 1
ATOM 706 C CA . ASP A 1 90 ? -9.413 -19.742 33.385 1.00 56.06 90 ASP A CA 1
ATOM 707 C C . ASP A 1 90 ? -8.498 -20.511 34.361 1.00 56.06 90 ASP A C 1
ATOM 709 O O . ASP A 1 90 ? -7.618 -21.281 33.980 1.00 56.06 90 ASP A O 1
ATOM 713 N N . GLN A 1 91 ? -8.715 -20.340 35.671 1.00 50.53 91 GLN A N 1
ATOM 714 C CA . GLN A 1 91 ? -8.102 -21.188 36.701 1.00 50.53 91 GLN A CA 1
ATOM 715 C C . GLN A 1 91 ? -8.556 -22.658 36.594 1.00 50.53 91 GLN A C 1
ATOM 717 O O . GLN A 1 91 ? -8.112 -23.502 37.369 1.00 50.53 91 GLN A O 1
ATOM 722 N N . ALA A 1 92 ? -9.423 -22.989 35.632 1.00 44.16 92 ALA A N 1
ATOM 723 C CA . ALA A 1 92 ? -9.988 -24.314 35.451 1.00 44.16 92 ALA A CA 1
ATOM 724 C C . ALA A 1 92 ? -9.311 -25.182 34.366 1.00 44.16 92 ALA A C 1
ATOM 726 O O . ALA A 1 92 ? -9.702 -26.344 34.259 1.00 44.16 92 ALA A O 1
ATOM 727 N N . GLY A 1 93 ? -8.322 -24.711 33.575 1.00 42.16 93 GLY A N 1
ATOM 728 C CA . GLY A 1 93 ? -7.872 -25.549 32.441 1.00 42.16 93 GLY A CA 1
ATOM 729 C C . GLY A 1 93 ? -6.530 -25.331 31.733 1.00 42.16 93 GLY A C 1
ATOM 730 O O . GLY A 1 93 ? -6.130 -26.232 30.993 1.00 42.16 93 GLY A O 1
ATOM 731 N N . CYS A 1 94 ? -5.791 -24.236 31.927 1.00 40.06 94 CYS A N 1
ATOM 732 C CA . CYS A 1 94 ? -4.563 -24.008 31.147 1.00 40.06 94 CYS A CA 1
ATOM 733 C C . CYS A 1 94 ? -3.295 -24.470 31.886 1.00 40.06 94 CYS A C 1
ATOM 735 O O . CYS A 1 94 ? -2.696 -23.753 32.682 1.00 40.06 94 CYS A O 1
ATOM 737 N N . TYR A 1 95 ? -2.894 -25.705 31.574 1.00 40.25 95 TYR A N 1
ATOM 738 C CA . TYR A 1 95 ? -1.614 -26.331 31.898 1.00 40.25 95 TYR A CA 1
ATOM 739 C C . TYR A 1 95 ? -0.427 -25.555 31.297 1.00 40.25 95 TYR A C 1
ATOM 741 O O . TYR A 1 95 ? -0.082 -25.746 30.133 1.00 40.25 95 TYR A O 1
ATOM 749 N N . SER A 1 96 ? 0.272 -24.760 32.103 1.00 47.16 96 SER A N 1
ATOM 750 C CA . SER A 1 96 ? 1.728 -24.630 31.971 1.00 47.16 96 SER A CA 1
ATOM 751 C C . SER A 1 96 ? 2.323 -24.235 33.321 1.00 47.16 96 SER A C 1
ATOM 753 O O . SER A 1 96 ? 1.912 -23.235 33.901 1.00 47.16 96 SER A O 1
ATOM 755 N N . ASP A 1 97 ? 3.292 -25.005 33.817 1.00 50.28 97 ASP A N 1
ATOM 756 C CA . ASP A 1 97 ? 3.969 -24.818 35.116 1.00 50.28 97 ASP A CA 1
ATOM 757 C C . ASP A 1 97 ? 4.848 -23.549 35.208 1.00 50.28 97 ASP A C 1
ATOM 759 O O . ASP A 1 97 ? 5.680 -23.396 36.102 1.00 50.28 97 ASP A O 1
ATOM 763 N N . THR A 1 98 ? 4.692 -22.608 34.284 1.00 52.97 98 THR A N 1
ATOM 764 C CA . THR A 1 98 ? 5.426 -21.345 34.251 1.00 52.97 98 THR A CA 1
ATOM 765 C C . THR A 1 98 ? 4.510 -20.214 34.689 1.00 52.97 98 THR A C 1
ATOM 767 O O . THR A 1 98 ? 3.639 -19.823 33.925 1.00 52.97 98 THR A O 1
ATOM 770 N N . TYR A 1 99 ? 4.723 -19.729 35.922 1.00 54.56 99 TYR A N 1
ATOM 771 C CA . TYR A 1 99 ? 4.238 -18.463 36.497 1.00 54.56 99 TYR A CA 1
ATOM 772 C C . TYR A 1 99 ? 2.998 -17.875 35.807 1.00 54.56 99 TYR A C 1
ATOM 774 O O . TYR A 1 99 ? 3.131 -17.167 34.811 1.00 54.56 99 TYR A O 1
ATOM 782 N N . ALA A 1 100 ? 1.814 -18.110 36.381 1.00 56.41 100 ALA A N 1
ATOM 783 C CA . ALA A 1 100 ? 0.597 -17.395 36.014 1.00 56.41 100 ALA A CA 1
ATOM 784 C C . ALA A 1 100 ? 0.846 -15.883 36.143 1.00 56.41 100 ALA A C 1
ATOM 786 O O . ALA A 1 100 ? 0.833 -15.329 37.244 1.00 56.41 100 ALA A O 1
ATOM 787 N N . GLN A 1 101 ? 1.160 -15.224 35.028 1.00 60.97 101 GLN A N 1
ATOM 788 C CA . GLN A 1 101 ? 1.240 -13.775 34.982 1.00 60.97 101 GLN A CA 1
ATOM 789 C C . GLN A 1 101 ? -0.181 -13.259 35.165 1.00 60.97 101 GLN A C 1
ATOM 791 O O . GLN A 1 101 ? -1.043 -13.485 34.320 1.00 60.97 101 GLN A O 1
ATOM 796 N N . SER A 1 102 ? -0.411 -12.605 36.303 1.00 67.31 102 SER A N 1
ATOM 797 C CA . SER A 1 102 ? -1.619 -11.831 36.551 1.00 67.31 102 SER A CA 1
ATOM 798 C C . SER A 1 102 ? -1.795 -10.846 35.398 1.00 67.31 102 SER A C 1
ATOM 800 O O . SER A 1 102 ? -0.916 -10.025 35.118 1.00 67.31 102 SER A O 1
ATOM 802 N N . ALA A 1 103 ? -2.885 -10.997 34.658 1.00 78.56 103 ALA A N 1
ATOM 803 C CA . ALA A 1 103 ? -3.133 -10.201 33.477 1.00 78.56 103 ALA A CA 1
ATOM 804 C C . ALA A 1 103 ? -3.723 -8.858 33.887 1.00 78.56 103 ALA A C 1
ATOM 806 O O . ALA A 1 103 ? -4.887 -8.781 34.274 1.00 78.56 103 ALA A O 1
ATOM 807 N N . ALA A 1 104 ? -2.944 -7.784 33.783 1.00 92.44 104 ALA A N 1
ATOM 808 C CA . ALA A 1 104 ? -3.517 -6.457 33.941 1.00 92.44 104 ALA A CA 1
ATOM 809 C C . ALA A 1 104 ? -4.313 -6.082 32.682 1.00 92.44 104 ALA A C 1
ATOM 811 O O . ALA A 1 104 ? -3.779 -6.127 31.572 1.00 92.44 104 ALA A O 1
ATOM 812 N N . ALA A 1 105 ? -5.570 -5.674 32.835 1.00 95.19 105 ALA A N 1
ATOM 813 C CA . ALA A 1 105 ? -6.419 -5.270 31.716 1.00 95.19 105 ALA A CA 1
ATOM 814 C C . ALA A 1 105 ? -7.080 -3.918 31.964 1.00 95.19 105 ALA A C 1
ATOM 816 O O . ALA A 1 105 ? -7.354 -3.534 33.100 1.00 95.19 105 ALA A O 1
ATOM 817 N N . GLY A 1 106 ? -7.302 -3.181 30.880 1.00 96.62 106 GLY A N 1
ATOM 818 C CA . GLY A 1 106 ? -7.897 -1.854 30.882 1.00 96.62 106 GLY A CA 1
ATOM 819 C C . GLY A 1 106 ? -9.030 -1.734 29.870 1.00 96.62 106 GLY A C 1
ATOM 820 O O . GLY A 1 106 ? -9.319 -2.638 29.079 1.00 96.62 106 GLY A O 1
ATOM 821 N N . LEU A 1 107 ? -9.687 -0.579 29.893 1.00 96.88 107 LEU A N 1
ATOM 822 C CA . LEU A 1 107 ? -10.836 -0.308 29.039 1.00 96.88 107 LEU A CA 1
ATOM 823 C C . LEU A 1 107 ? -10.843 1.146 28.576 1.00 96.88 107 LEU A C 1
ATOM 825 O O . LEU A 1 107 ? -10.702 2.069 29.378 1.00 96.88 107 LEU A O 1
ATOM 829 N N . LEU A 1 108 ? -11.071 1.355 27.282 1.00 96.12 108 LEU A N 1
ATOM 830 C CA . LEU A 1 108 ? -11.302 2.675 26.704 1.00 96.12 108 LEU A CA 1
ATOM 831 C C . LEU A 1 108 ? -12.709 2.788 26.129 1.00 96.12 108 LEU A C 1
ATOM 833 O O . LEU A 1 108 ? -13.193 1.885 25.444 1.00 96.12 108 LEU A O 1
ATOM 837 N N . VAL A 1 109 ? -13.340 3.937 26.363 1.00 95.69 109 VAL A N 1
ATOM 838 C CA . VAL A 1 109 ? -14.645 4.288 25.804 1.00 95.69 109 VAL A CA 1
ATOM 839 C C . VAL A 1 109 ? -14.538 5.595 25.033 1.00 95.69 109 VAL A C 1
ATOM 841 O O . VAL A 1 109 ? -14.175 6.633 25.589 1.00 95.69 109 VAL A O 1
ATOM 844 N N . PHE A 1 110 ? -14.916 5.567 23.760 1.00 94.00 110 PHE A N 1
ATOM 845 C CA . PHE A 1 110 ? -14.909 6.723 22.866 1.00 94.00 110 PHE A CA 1
ATOM 846 C C . PHE A 1 110 ? -16.333 7.143 22.512 1.00 94.00 110 PHE A C 1
ATOM 848 O O . PHE A 1 110 ? -17.186 6.296 22.261 1.00 94.00 110 PHE A O 1
ATOM 855 N N . ALA A 1 111 ? -16.591 8.450 22.449 1.00 92.50 111 ALA A N 1
ATOM 856 C CA . ALA A 1 111 ? -17.857 8.969 21.942 1.00 92.50 111 ALA A CA 1
ATOM 857 C C . ALA A 1 111 ? -17.953 8.751 20.427 1.00 92.50 111 ALA A C 1
ATOM 859 O O . ALA A 1 111 ? -17.020 9.053 19.686 1.00 92.50 111 ALA A O 1
ATOM 860 N N . GLY A 1 112 ? -19.113 8.296 19.964 1.00 90.44 112 GLY A N 1
ATOM 861 C CA . GLY A 1 112 ? -19.374 8.032 18.559 1.00 90.44 112 GLY A CA 1
ATOM 862 C C . GLY A 1 112 ? -18.840 6.687 18.072 1.00 90.44 112 GLY A C 1
ATOM 863 O O . GLY A 1 112 ? -18.491 5.781 18.832 1.00 90.44 112 GLY A O 1
ATOM 864 N N . GLU A 1 113 ? -18.838 6.551 16.754 1.00 88.06 113 GLU A N 1
ATOM 865 C CA . GLU A 1 113 ? -18.349 5.366 16.070 1.00 88.06 113 GLU A CA 1
ATOM 866 C C . GLU A 1 113 ? -16.887 5.573 15.681 1.00 88.06 113 GLU A C 1
ATOM 868 O O . GLU A 1 113 ? -16.559 6.545 14.996 1.00 88.06 113 GLU A O 1
ATOM 873 N N . MET A 1 114 ? -16.010 4.664 16.112 1.00 82.06 114 MET A N 1
ATOM 874 C CA . MET A 1 114 ? -14.583 4.709 15.788 1.00 82.06 114 MET A CA 1
ATOM 875 C C . MET A 1 114 ? -14.351 4.232 14.344 1.00 82.06 114 MET A C 1
ATOM 877 O O . MET A 1 114 ? -13.788 3.168 14.090 1.00 82.06 114 MET A O 1
ATOM 881 N N . ASN A 1 115 ? -14.863 5.018 13.395 1.00 63.38 115 ASN A N 1
ATOM 882 C CA . ASN A 1 115 ? -14.902 4.717 11.964 1.00 63.38 115 ASN A CA 1
ATOM 883 C C . ASN A 1 115 ? -13.591 4.996 11.245 1.00 63.38 115 ASN A C 1
ATOM 885 O O . ASN A 1 115 ? -13.355 4.437 10.180 1.00 63.38 115 ASN A O 1
ATOM 889 N N . SER A 1 116 ? -12.755 5.879 11.786 1.00 56.84 116 SER A N 1
ATOM 890 C CA . SER A 1 116 ? -11.554 6.310 11.095 1.00 56.84 116 SER A CA 1
ATOM 891 C C . SER A 1 116 ? -10.320 6.154 11.960 1.00 56.84 116 SER A C 1
ATOM 893 O O . SER A 1 116 ? -10.237 6.586 13.105 1.00 56.84 116 SER A O 1
ATOM 895 N N . PHE A 1 117 ? -9.310 5.599 11.318 1.00 59.78 117 PHE A N 1
ATOM 896 C CA . PHE A 1 117 ? -7.923 5.570 11.741 1.00 59.78 117 PHE A CA 1
ATOM 897 C C . PHE A 1 117 ? -7.287 6.953 11.976 1.00 59.78 117 PHE A C 1
ATOM 899 O O . PHE A 1 117 ? -6.120 7.032 12.338 1.00 59.78 117 PHE A O 1
ATOM 906 N N . SER A 1 118 ? -7.993 8.049 11.675 1.00 49.09 118 SER A N 1
ATOM 907 C CA . SER A 1 118 ? -7.377 9.363 11.488 1.00 49.09 118 SER A CA 1
ATOM 908 C C . SER A 1 118 ? -7.214 10.194 12.751 1.00 49.09 118 SER A C 1
ATOM 910 O O . SER A 1 118 ? -6.388 11.100 12.710 1.00 49.09 118 SER A O 1
ATOM 912 N N . LYS A 1 119 ? -7.957 9.947 13.840 1.00 61.03 119 LYS A N 1
ATOM 913 C CA . LYS A 1 119 ? -7.787 10.671 15.114 1.00 61.03 119 LYS A CA 1
ATOM 914 C C . LYS A 1 119 ? -8.289 9.832 16.283 1.00 61.03 119 LYS A C 1
ATOM 916 O O . LYS A 1 119 ? -9.490 9.592 16.388 1.00 61.03 119 LYS A O 1
ATOM 921 N N . PHE A 1 120 ? -7.396 9.475 17.202 1.00 67.62 120 PHE A N 1
ATOM 922 C CA . PHE A 1 120 ? -7.794 9.060 18.544 1.00 67.62 120 PHE A CA 1
ATOM 923 C C . PHE A 1 120 ? -8.430 10.266 19.236 1.00 67.62 120 PHE A C 1
ATOM 925 O O . PHE A 1 120 ? -7.750 11.156 19.743 1.00 67.62 120 PHE A O 1
ATOM 932 N N . THR A 1 121 ? -9.757 10.361 19.195 1.00 77.38 121 THR A N 1
ATOM 933 C CA . THR A 1 121 ? -10.466 11.333 20.029 1.00 77.38 121 THR A CA 1
ATOM 934 C C . THR A 1 121 ? -10.190 11.006 21.488 1.00 77.38 121 THR A C 1
ATOM 936 O O . THR A 1 121 ? -10.130 9.831 21.840 1.00 77.38 121 THR A O 1
ATOM 939 N N . LYS A 1 122 ? -10.062 12.023 22.346 1.00 88.00 122 LYS A N 1
ATOM 940 C CA . LYS A 1 122 ? -9.915 11.804 23.788 1.00 88.00 122 LYS A CA 1
ATOM 941 C C . LYS A 1 122 ? -11.030 10.859 24.280 1.00 88.00 122 LYS A C 1
ATOM 943 O O . LYS A 1 122 ? -12.198 11.142 23.991 1.00 88.00 122 LYS A O 1
ATOM 948 N N . PRO A 1 123 ? -10.701 9.763 24.985 1.00 92.69 123 PRO A N 1
ATOM 949 C CA . PRO A 1 123 ? -11.714 8.857 25.504 1.00 92.69 123 PRO A CA 1
ATOM 950 C C . PRO A 1 123 ? -12.633 9.596 26.485 1.00 92.69 123 PRO A C 1
ATOM 952 O O . PRO A 1 123 ? -12.198 10.472 27.236 1.00 92.69 123 PRO A O 1
ATOM 955 N N . VAL A 1 124 ? -13.917 9.243 26.470 1.00 94.81 124 VAL A N 1
ATOM 956 C CA . VAL A 1 124 ? -14.911 9.719 27.448 1.00 94.81 124 VAL A CA 1
ATOM 957 C C . VAL A 1 124 ? -14.684 9.037 28.794 1.00 94.81 124 VAL A C 1
ATOM 959 O O . VAL A 1 124 ? -14.949 9.624 29.840 1.00 94.81 124 VAL A O 1
ATOM 962 N N . CYS A 1 125 ? -14.181 7.805 28.758 1.00 95.44 125 CYS A N 1
ATOM 963 C CA . CYS A 1 125 ? -13.800 7.033 29.924 1.00 95.44 125 CYS A CA 1
ATOM 964 C C . CYS A 1 125 ? -12.562 6.192 29.599 1.00 95.44 125 CYS A C 1
ATOM 966 O O . CYS A 1 125 ? -12.476 5.593 28.525 1.00 95.44 125 CYS A O 1
ATOM 968 N N . HIS A 1 126 ? -11.611 6.171 30.527 1.00 95.69 126 HIS A N 1
ATOM 969 C CA . HIS A 1 126 ? -10.413 5.348 30.467 1.00 95.69 126 HIS A CA 1
ATOM 970 C C . HIS A 1 126 ? -10.216 4.714 31.837 1.00 95.69 126 HIS A C 1
ATOM 972 O O . HIS A 1 126 ? -10.112 5.425 32.835 1.00 95.69 126 HIS A O 1
ATOM 978 N N . ILE A 1 127 ? -10.213 3.387 31.869 1.00 96.25 127 ILE A N 1
ATOM 979 C CA . ILE A 1 127 ? -9.790 2.607 33.023 1.00 96.25 127 ILE A CA 1
ATOM 980 C C . ILE A 1 127 ? -8.385 2.103 32.715 1.00 96.25 127 ILE A C 1
ATOM 982 O O . ILE A 1 127 ? -8.196 1.368 31.740 1.00 96.25 127 ILE A O 1
ATOM 986 N N . GLU A 1 128 ? -7.409 2.547 33.504 1.00 95.50 128 GLU A N 1
ATOM 987 C CA . GLU A 1 128 ? -6.027 2.091 33.374 1.00 95.50 128 GLU A CA 1
ATOM 988 C C . GLU A 1 128 ? -5.915 0.585 33.643 1.00 95.50 128 GLU A C 1
ATOM 990 O O . GLU A 1 128 ? -6.747 0.031 34.368 1.00 95.50 128 GLU A O 1
ATOM 995 N N . PRO A 1 129 ? -4.908 -0.094 33.064 1.00 94.12 129 PRO A N 1
ATOM 996 C CA . PRO A 1 129 ? -4.742 -1.519 33.274 1.00 94.12 129 PRO A CA 1
ATOM 997 C C . PRO A 1 129 ? -4.509 -1.843 34.744 1.00 94.12 129 PRO A C 1
ATOM 999 O O . PRO A 1 129 ? -3.626 -1.267 35.374 1.00 94.12 129 PRO A O 1
ATOM 1002 N N . THR A 1 130 ? -5.273 -2.791 35.268 1.00 93.56 130 THR A N 1
ATOM 1003 C CA . THR A 1 130 ? -5.134 -3.289 36.639 1.00 93.56 130 THR A CA 1
ATOM 1004 C C . THR A 1 130 ? -5.305 -4.800 36.657 1.00 93.56 130 THR A C 1
ATOM 1006 O O . THR A 1 130 ? -5.952 -5.362 35.778 1.00 93.56 130 THR A O 1
ATOM 1009 N N . GLU A 1 131 ? -4.718 -5.445 37.659 1.00 90.81 131 GLU A N 1
ATOM 1010 C CA . GLU A 1 131 ? -4.801 -6.888 37.912 1.00 90.81 131 GLU A CA 1
ATOM 1011 C C . GLU A 1 131 ? -6.125 -7.312 38.574 1.00 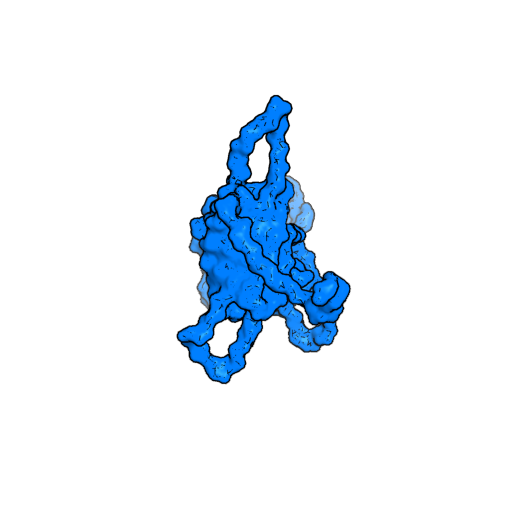90.81 131 GLU A C 1
ATOM 1013 O O . GLU A 1 131 ? -6.277 -8.453 38.999 1.00 90.81 131 GLU A O 1
ATOM 1018 N N . ALA A 1 132 ? -7.082 -6.391 38.719 1.00 88.88 132 ALA A N 1
ATOM 1019 C CA . ALA A 1 132 ? -8.394 -6.713 39.260 1.00 88.88 132 ALA A CA 1
ATOM 1020 C C . ALA A 1 132 ? -9.181 -7.615 38.295 1.00 88.88 132 ALA A C 1
ATOM 1022 O O . ALA A 1 132 ? -9.255 -7.325 37.101 1.00 88.88 132 ALA A O 1
ATOM 1023 N N . ASP A 1 133 ? -9.836 -8.650 38.836 1.00 87.81 133 ASP A N 1
ATOM 1024 C CA . ASP A 1 133 ? -10.729 -9.526 38.063 1.00 87.81 133 ASP A CA 1
ATOM 1025 C C . ASP A 1 133 ? -11.878 -8.736 37.422 1.00 87.81 133 ASP A C 1
ATOM 1027 O O . ASP A 1 133 ? -12.289 -9.029 36.304 1.00 87.81 133 ASP A O 1
ATOM 1031 N N . ASP A 1 134 ? -12.359 -7.698 38.111 1.00 90.88 134 ASP A N 1
ATOM 1032 C CA . ASP A 1 134 ? -13.417 -6.812 37.647 1.00 90.88 134 ASP A CA 1
ATOM 1033 C C . ASP A 1 134 ? -12.960 -5.354 37.655 1.00 90.88 134 ASP A C 1
ATOM 1035 O O . ASP A 1 134 ? -12.530 -4.814 38.678 1.00 90.88 134 ASP A O 1
ATOM 1039 N N . ILE A 1 135 ? -13.158 -4.671 36.532 1.00 93.88 135 ILE A N 1
ATOM 1040 C CA . ILE A 1 135 ? -12.985 -3.223 36.428 1.00 93.88 135 ILE A CA 1
ATOM 1041 C C . ILE A 1 135 ? -14.292 -2.570 36.018 1.00 93.88 135 ILE A C 1
ATOM 1043 O O . ILE A 1 135 ? -15.016 -3.091 35.175 1.00 93.88 135 ILE A O 1
ATOM 1047 N N . SER A 1 136 ? -14.625 -1.425 36.609 1.00 94.19 136 SER A N 1
ATOM 1048 C CA . SER A 1 136 ? -15.883 -0.734 36.318 1.00 94.19 136 SER A CA 1
ATOM 1049 C C . SER A 1 136 ? -15.708 0.771 36.213 1.00 94.19 136 SER A C 1
ATOM 1051 O O . SER A 1 136 ? -14.908 1.364 36.932 1.00 94.19 136 SER A O 1
ATOM 1053 N N . ALA A 1 137 ? -16.503 1.404 35.354 1.00 93.50 137 ALA A N 1
ATOM 1054 C CA . ALA A 1 137 ? -16.582 2.854 35.278 1.00 93.50 137 ALA A CA 1
ATOM 1055 C C . ALA A 1 137 ? -17.963 3.345 34.851 1.00 93.50 137 ALA A C 1
ATOM 1057 O O . ALA A 1 137 ? -18.673 2.708 34.075 1.00 93.50 137 ALA A O 1
ATOM 1058 N N . THR A 1 138 ? -18.320 4.533 35.334 1.00 93.69 138 THR A N 1
ATOM 1059 C CA . THR A 1 138 ? -19.544 5.247 34.957 1.00 93.69 138 THR A CA 1
ATOM 1060 C C . THR A 1 138 ? -19.195 6.470 34.113 1.00 93.69 138 THR A C 1
ATOM 1062 O O . THR A 1 138 ? -18.229 7.175 34.397 1.00 93.69 138 THR A O 1
ATOM 1065 N N . PHE A 1 139 ? -19.988 6.743 33.080 1.00 94.69 139 PHE A N 1
ATOM 1066 C CA . PHE A 1 139 ? -19.810 7.887 32.187 1.00 94.69 139 PHE A CA 1
ATOM 1067 C C . PHE A 1 139 ? -21.153 8.402 31.646 1.00 94.69 139 PHE A C 1
ATOM 1069 O O . PHE A 1 139 ? -22.204 7.791 31.842 1.00 94.69 139 PHE A O 1
ATOM 1076 N N . SER A 1 140 ? -21.142 9.561 30.981 1.00 93.69 140 SER A N 1
ATOM 1077 C CA . SER A 1 140 ? -22.340 10.178 30.392 1.00 93.69 140 SER A CA 1
ATOM 1078 C C . SER A 1 140 ? -22.101 10.572 28.940 1.00 93.69 140 SER A C 1
ATOM 1080 O O . SER A 1 140 ? -21.045 11.109 28.607 1.00 93.69 140 SER A O 1
ATOM 1082 N N . LEU A 1 141 ? -23.091 10.337 28.076 1.00 89.19 141 LEU A N 1
ATOM 1083 C CA . LEU A 1 141 ? -22.926 10.457 26.623 1.00 89.19 141 LEU A CA 1
ATOM 1084 C C . LEU A 1 141 ? -23.108 11.867 26.032 1.00 89.19 141 LEU A C 1
ATOM 1086 O O . LEU A 1 141 ? -23.011 12.006 24.820 1.00 89.19 141 LEU A O 1
ATOM 1090 N N . ARG A 1 142 ? -23.321 12.924 26.829 1.00 89.94 142 ARG A N 1
ATOM 1091 C CA . ARG A 1 142 ? -23.334 14.344 26.385 1.00 89.94 142 ARG A CA 1
ATOM 1092 C C . ARG A 1 142 ? -24.012 14.600 25.021 1.00 89.94 142 ARG A C 1
ATOM 1094 O O . ARG A 1 142 ? -23.427 15.212 24.126 1.00 89.94 142 ARG A O 1
ATOM 1101 N N . GLY A 1 143 ? -25.225 14.075 24.826 1.00 84.88 143 GLY A N 1
ATOM 1102 C CA . GLY A 1 143 ? -26.005 14.212 23.583 1.00 84.88 143 GLY A CA 1
ATOM 1103 C C . GLY A 1 143 ? -25.580 13.338 22.385 1.00 84.88 143 GLY A C 1
ATOM 1104 O O . GLY A 1 143 ? -26.113 13.515 21.277 1.00 84.88 143 GLY A O 1
ATOM 1105 N N . GLN A 1 144 ? -24.646 12.406 22.582 1.00 88.81 144 GLN A N 1
ATOM 1106 C CA . GLN A 1 144 ? -24.282 11.347 21.638 1.00 88.81 144 GLN A CA 1
ATOM 1107 C C . GLN A 1 144 ? -25.166 10.118 21.855 1.00 88.81 144 GLN A C 1
ATOM 1109 O O . GLN A 1 144 ? -25.466 9.748 22.985 1.00 88.81 144 GLN A O 1
ATOM 1114 N N . SER A 1 145 ? -25.554 9.457 20.767 1.00 92.88 145 SER A N 1
ATOM 1115 C CA . SER A 1 145 ? -26.306 8.195 20.812 1.00 92.88 145 SER A CA 1
ATOM 1116 C C . SER A 1 145 ? -25.434 6.973 20.541 1.00 92.88 145 SER A C 1
ATOM 1118 O O . SER A 1 145 ? -25.926 5.853 20.555 1.00 92.88 145 SER A O 1
ATOM 1120 N N . LYS A 1 146 ? -24.140 7.162 20.265 1.00 94.56 146 LYS A N 1
ATOM 1121 C CA . LYS A 1 146 ? -23.209 6.078 19.950 1.00 94.56 146 LYS A CA 1
ATOM 1122 C C . LYS A 1 146 ? -21.933 6.209 20.758 1.00 94.56 146 LYS A C 1
ATOM 1124 O O . LYS A 1 146 ? -21.491 7.328 21.020 1.00 94.56 146 LYS A O 1
ATOM 1129 N N . PHE A 1 147 ? -21.329 5.081 21.097 1.00 95.31 147 PHE A N 1
ATOM 1130 C CA . PHE A 1 147 ? -19.992 5.024 21.675 1.00 95.31 147 PHE A CA 1
ATOM 1131 C C . PHE A 1 147 ? -19.301 3.709 21.323 1.00 95.31 147 PHE A C 1
ATOM 1133 O O . PHE A 1 147 ? -19.956 2.695 21.085 1.00 95.31 147 PHE A O 1
ATOM 1140 N N . THR A 1 148 ? -17.973 3.733 21.277 1.00 95.69 148 THR A N 1
ATOM 1141 C CA . THR A 1 148 ? -17.147 2.560 20.985 1.00 95.69 148 THR A CA 1
ATOM 1142 C C . THR A 1 148 ? -16.393 2.140 22.236 1.00 95.69 148 THR A C 1
ATOM 1144 O O . THR A 1 148 ? -15.771 2.979 22.883 1.00 95.69 148 THR A O 1
ATOM 1147 N N . ILE A 1 149 ? -16.435 0.850 22.557 1.00 96.56 149 ILE A N 1
ATOM 1148 C CA . ILE A 1 149 ? -15.690 0.247 23.664 1.00 96.56 149 ILE A CA 1
ATOM 1149 C C . ILE A 1 149 ? -14.523 -0.555 23.095 1.00 96.56 149 ILE A C 1
ATOM 1151 O O . ILE A 1 149 ? -14.719 -1.345 22.166 1.00 96.56 149 ILE A O 1
ATOM 1155 N N . VAL A 1 150 ? -13.335 -0.359 23.665 1.00 96.25 150 VAL A N 1
ATOM 1156 C CA . VAL A 1 150 ? -12.108 -1.085 23.320 1.00 96.25 150 VAL A CA 1
ATOM 1157 C C . VAL A 1 150 ? -11.495 -1.665 24.602 1.00 96.25 150 VAL A C 1
ATOM 1159 O O . VAL A 1 150 ? -10.783 -0.947 25.310 1.00 96.25 150 VAL A O 1
ATOM 1162 N N . PRO A 1 151 ? -11.810 -2.925 24.953 1.00 97.19 151 PRO A N 1
ATOM 1163 C CA . PRO A 1 151 ? -11.098 -3.655 25.997 1.00 97.19 151 PRO A CA 1
ATOM 1164 C C . PRO A 1 151 ? -9.690 -4.017 25.517 1.00 97.19 151 PRO A C 1
ATOM 1166 O O . PRO A 1 151 ? -9.504 -4.409 24.362 1.00 97.19 151 PRO A O 1
ATOM 1169 N N . TYR A 1 152 ? -8.697 -3.900 26.393 1.00 96.25 152 TYR A N 1
ATOM 1170 C CA . TYR A 1 152 ? -7.309 -4.191 26.045 1.00 96.25 152 TYR A CA 1
ATOM 1171 C C . TYR A 1 152 ? -6.518 -4.756 27.231 1.00 96.25 152 TYR A C 1
ATOM 1173 O O . TYR A 1 152 ? -6.806 -4.439 28.384 1.00 96.25 152 TYR A O 1
ATOM 1181 N N . ALA A 1 153 ? -5.496 -5.557 26.944 1.00 94.94 153 ALA A N 1
ATOM 1182 C CA . ALA A 1 153 ? -4.537 -6.037 27.937 1.00 94.94 153 ALA A CA 1
ATOM 1183 C C . ALA A 1 153 ? -3.342 -5.078 28.077 1.00 94.94 153 ALA A C 1
ATOM 1185 O O . ALA A 1 153 ? -3.005 -4.346 27.143 1.00 94.94 153 ALA A O 1
ATOM 1186 N N . SER A 1 154 ? -2.686 -5.070 29.239 1.00 92.81 154 SER A N 1
ATOM 1187 C CA . SER A 1 154 ? -1.502 -4.241 29.516 1.00 92.81 154 SER A CA 1
ATOM 1188 C C . SER A 1 154 ? -0.301 -4.598 28.637 1.00 92.81 154 SER A C 1
ATOM 1190 O O . SER A 1 154 ? 0.565 -3.751 28.411 1.00 92.81 154 SER A O 1
ATOM 1192 N N . THR A 1 155 ? -0.269 -5.821 28.109 1.00 89.56 155 THR A N 1
ATOM 1193 C CA . THR A 1 155 ? 0.764 -6.344 27.218 1.00 89.56 155 THR A CA 1
ATOM 1194 C C . THR A 1 155 ? 0.166 -6.787 25.883 1.00 89.56 155 THR A C 1
ATOM 1196 O O . THR A 1 155 ? -0.996 -7.184 25.786 1.00 89.56 155 THR A O 1
ATOM 1199 N N . GLN A 1 156 ? 0.965 -6.673 24.820 1.00 88.38 156 GLN A N 1
ATOM 1200 C CA . GLN A 1 156 ? 0.647 -7.293 23.532 1.00 88.38 156 GLN A CA 1
ATOM 1201 C C . GLN A 1 156 ? 0.743 -8.815 23.655 1.00 88.38 156 GLN A C 1
ATOM 1203 O O . GLN A 1 156 ? 1.430 -9.315 24.544 1.00 88.38 156 GLN A O 1
ATOM 1208 N N . ASP A 1 157 ? 0.045 -9.526 22.771 1.00 88.38 157 ASP A N 1
ATOM 1209 C CA . ASP A 1 157 ? 0.039 -10.994 22.693 1.00 88.38 157 ASP A CA 1
ATOM 1210 C C . ASP A 1 157 ? -0.514 -11.704 23.945 1.00 88.38 157 ASP A C 1
ATOM 1212 O O . ASP A 1 157 ? -0.474 -12.927 24.036 1.00 88.38 157 ASP A O 1
ATOM 1216 N N . PHE A 1 158 ? -1.083 -10.961 24.903 1.00 89.62 158 PHE A N 1
ATOM 1217 C CA . PHE A 1 158 ? -1.834 -11.555 26.001 1.00 89.62 158 PHE A CA 1
ATOM 1218 C C . PHE A 1 158 ? -3.107 -12.217 25.472 1.00 89.62 158 PHE A C 1
ATOM 1220 O O . PHE A 1 158 ? -3.914 -11.569 24.798 1.00 89.62 158 PHE A O 1
ATOM 1227 N N . GLU A 1 159 ? -3.310 -13.485 25.811 1.00 91.06 159 GLU A N 1
ATOM 1228 C CA . GLU A 1 159 ? -4.518 -14.223 25.465 1.00 91.06 159 GLU A CA 1
ATOM 1229 C C . GLU A 1 159 ? -5.398 -14.423 26.692 1.00 91.06 159 GLU A C 1
ATOM 1231 O O . GLU A 1 159 ? -4.932 -14.815 27.761 1.00 91.06 159 GLU A O 1
ATOM 1236 N N . GLY A 1 160 ? -6.689 -14.153 26.543 1.00 91.06 160 GLY A N 1
ATOM 1237 C CA . GLY A 1 160 ? -7.622 -14.263 27.650 1.00 91.06 160 GLY A CA 1
ATOM 1238 C C . GLY A 1 160 ? -9.052 -13.961 27.249 1.00 91.06 160 GLY A C 1
ATOM 1239 O O . GLY A 1 160 ? -9.324 -13.260 26.270 1.00 91.06 160 GLY A O 1
ATOM 1240 N N . LEU A 1 161 ? -9.982 -14.500 28.026 1.00 93.50 161 LEU A N 1
ATOM 1241 C CA . LEU A 1 161 ? -11.409 -14.280 27.856 1.00 93.50 161 LEU A CA 1
ATOM 1242 C C . LEU A 1 161 ? -11.868 -13.133 28.758 1.00 93.50 161 LEU A C 1
ATOM 1244 O O . LEU A 1 161 ? -11.383 -12.957 29.874 1.00 93.50 161 LEU A O 1
ATOM 1248 N N . PHE A 1 162 ? -12.842 -12.362 28.287 1.00 95.31 162 PHE A N 1
ATOM 1249 C CA . PHE A 1 162 ? -13.457 -11.308 29.084 1.00 95.31 162 PHE A CA 1
ATOM 1250 C C . PHE A 1 162 ? -14.957 -11.218 28.827 1.00 95.31 162 PHE A C 1
ATOM 1252 O O . PHE A 1 162 ? -15.466 -11.599 27.769 1.00 95.31 162 PHE A O 1
ATOM 1259 N N . THR A 1 163 ? -15.672 -10.653 29.792 1.00 97.06 163 THR A N 1
ATOM 1260 C CA . THR A 1 163 ? -17.089 -10.317 29.663 1.00 97.06 163 THR A CA 1
ATOM 1261 C C . THR A 1 163 ? -17.291 -8.839 29.959 1.00 97.06 163 THR A C 1
ATOM 1263 O O . THR A 1 163 ? -16.837 -8.339 30.979 1.00 97.06 163 THR A O 1
ATOM 1266 N N . LEU A 1 164 ? -17.976 -8.124 29.068 1.00 97.62 164 LEU A N 1
ATOM 1267 C CA . LEU A 1 164 ? -18.423 -6.755 29.301 1.00 97.62 164 LEU A CA 1
ATOM 1268 C C . LEU A 1 164 ? -19.886 -6.775 29.735 1.00 97.62 164 LEU A C 1
ATOM 1270 O O . LEU A 1 164 ? -20.746 -7.261 29.001 1.00 97.62 164 LEU A O 1
ATOM 1274 N N . HIS A 1 165 ? -20.179 -6.189 30.886 1.00 96.38 165 HIS A N 1
ATOM 1275 C CA . HIS A 1 165 ? -21.529 -5.855 31.311 1.00 96.38 165 HIS A CA 1
ATOM 1276 C C . HIS A 1 165 ? -21.734 -4.359 31.112 1.00 96.38 165 HIS A C 1
ATOM 1278 O O . HIS A 1 165 ? -21.054 -3.543 31.731 1.00 96.38 165 HIS A O 1
ATOM 1284 N N . VAL A 1 166 ? -22.658 -3.990 30.230 1.00 96.38 166 VAL A N 1
ATOM 1285 C CA . VAL A 1 166 ? -22.990 -2.588 29.980 1.00 96.38 166 VAL A CA 1
ATOM 1286 C C . VAL A 1 166 ? -24.388 -2.321 30.489 1.00 96.38 166 VAL A C 1
ATOM 1288 O O . VAL A 1 166 ? -25.350 -2.957 30.064 1.00 96.38 166 VAL A O 1
ATOM 1291 N N . TYR A 1 167 ? -24.479 -1.339 31.371 1.00 94.94 167 TYR A N 1
ATOM 1292 C CA . TYR A 1 167 ? -25.709 -0.825 31.933 1.00 94.94 167 TYR A CA 1
ATOM 1293 C C . TYR A 1 167 ? -25.939 0.579 31.376 1.00 94.94 167 TYR A C 1
ATOM 1295 O O . TYR A 1 167 ? -25.041 1.422 31.409 1.00 94.94 167 TYR A O 1
ATOM 1303 N N . CYS A 1 168 ? -27.143 0.866 30.891 1.00 94.00 168 CYS A N 1
ATOM 1304 C CA . CYS A 1 168 ? -27.520 2.191 30.407 1.00 94.00 168 CYS A CA 1
ATOM 1305 C C . CYS A 1 168 ? -28.919 2.584 30.892 1.00 94.00 168 CYS A C 1
ATOM 1307 O O . CYS A 1 168 ? -29.819 1.751 30.959 1.00 94.00 168 CYS A O 1
ATOM 1309 N N . GLU A 1 169 ? -29.133 3.869 31.177 1.00 92.06 169 GLU A N 1
ATOM 1310 C CA . GLU A 1 169 ? -30.466 4.399 31.510 1.00 92.06 169 GLU A CA 1
ATOM 1311 C C . GLU A 1 169 ? -31.495 4.183 30.386 1.00 92.06 169 GLU A C 1
ATOM 1313 O O . GLU A 1 169 ? -32.692 4.122 30.644 1.00 92.06 169 GLU A O 1
ATOM 1318 N N . HIS A 1 170 ? -31.041 4.049 29.139 1.00 92.38 170 HIS A N 1
ATOM 1319 C CA . HIS A 1 170 ? -31.892 3.909 27.959 1.00 92.38 170 HIS A CA 1
ATOM 1320 C C . HIS A 1 170 ? -31.593 2.589 27.230 1.00 92.38 170 HIS A C 1
ATOM 1322 O O . HIS A 1 170 ? -30.499 2.041 27.408 1.00 92.38 170 HIS A O 1
ATOM 1328 N N . PRO A 1 171 ? -32.525 2.070 26.404 1.00 93.75 171 PRO A N 1
ATOM 1329 C CA . PRO A 1 171 ? -32.289 0.870 25.613 1.00 93.75 171 PRO A CA 1
ATOM 1330 C C . PRO A 1 171 ? -30.996 0.978 24.811 1.00 93.75 171 PRO A C 1
ATOM 1332 O O . PRO A 1 171 ? -30.742 1.969 24.124 1.00 93.75 171 PRO A O 1
ATOM 1335 N N . VAL A 1 172 ? -30.163 -0.052 24.916 1.00 95.25 172 VAL A N 1
ATOM 1336 C CA . VAL A 1 172 ? -28.859 -0.097 24.264 1.00 95.25 172 VAL A CA 1
ATOM 1337 C C . VAL A 1 172 ? -28.773 -1.335 23.391 1.00 95.25 172 VAL A C 1
ATOM 1339 O O . VAL A 1 172 ? -29.152 -2.436 23.781 1.00 95.25 172 VAL A O 1
ATOM 1342 N N . THR A 1 173 ? -28.266 -1.140 22.183 1.00 96.50 173 THR A N 1
ATOM 1343 C CA . THR A 1 173 ? -27.917 -2.216 21.257 1.00 96.50 173 THR A CA 1
ATOM 1344 C C . THR A 1 173 ? -26.422 -2.172 21.001 1.00 96.50 173 THR A C 1
ATOM 1346 O O . THR A 1 173 ? -25.785 -1.128 21.161 1.00 96.50 173 THR A O 1
ATOM 1349 N N . TYR A 1 174 ? -25.844 -3.298 20.595 1.00 97.12 174 TYR A N 1
ATOM 1350 C CA . TYR A 1 174 ? -24.432 -3.350 20.245 1.00 97.12 174 TYR A CA 1
ATOM 1351 C C . TYR A 1 174 ? -24.198 -4.151 18.972 1.00 97.12 174 TYR A C 1
ATOM 1353 O O . TYR A 1 174 ? -24.985 -5.019 18.595 1.00 97.12 174 TYR A O 1
ATOM 1361 N N . ARG A 1 175 ? -23.070 -3.866 18.323 1.00 95.75 175 ARG A N 1
ATOM 1362 C CA . ARG A 1 175 ? -22.487 -4.721 17.292 1.00 95.75 175 ARG A CA 1
ATOM 1363 C C . ARG A 1 175 ? -20.983 -4.815 17.498 1.00 95.75 175 ARG A C 1
ATOM 1365 O O . ARG A 1 175 ? -20.322 -3.810 17.771 1.00 95.75 175 ARG A O 1
ATOM 1372 N N . ARG A 1 176 ? -20.429 -6.014 17.324 1.00 93.50 176 ARG A N 1
ATOM 1373 C CA . ARG A 1 176 ? -18.977 -6.187 17.224 1.00 93.50 176 ARG A CA 1
ATOM 1374 C C . ARG A 1 176 ? -18.502 -5.511 15.938 1.00 93.50 176 ARG A C 1
ATOM 1376 O O . ARG A 1 176 ? -19.081 -5.722 14.870 1.00 93.50 176 ARG A O 1
ATOM 1383 N N . MET A 1 177 ? -17.485 -4.663 16.040 1.00 90.19 177 MET A N 1
ATOM 1384 C CA . MET A 1 177 ? -16.840 -4.097 14.861 1.00 90.19 177 MET A CA 1
ATOM 1385 C C . MET A 1 177 ? -15.984 -5.174 14.184 1.00 90.19 177 MET A C 1
ATOM 1387 O O . MET A 1 177 ? -15.466 -6.052 14.878 1.00 90.19 177 MET A O 1
ATOM 1391 N N . PRO A 1 178 ? -15.814 -5.123 12.852 1.00 84.38 178 PRO A N 1
ATOM 1392 C CA . PRO A 1 178 ? -14.943 -6.057 12.154 1.00 84.38 178 PRO A CA 1
ATOM 1393 C C . PRO A 1 178 ? -13.541 -6.084 12.771 1.00 84.38 178 PRO A C 1
ATOM 1395 O O . PRO A 1 178 ? -12.975 -5.028 13.094 1.00 84.38 178 PRO A O 1
ATOM 1398 N N . SER A 1 179 ? -13.002 -7.295 12.927 1.00 84.00 179 SER A N 1
ATOM 1399 C CA . SER A 1 179 ? -11.593 -7.479 13.261 1.00 84.00 179 SER A CA 1
ATOM 1400 C C . SER A 1 179 ? -10.741 -6.825 12.184 1.00 84.00 179 SER A C 1
ATOM 1402 O O . SER A 1 179 ? -11.064 -6.874 10.995 1.00 84.00 179 SER A O 1
ATOM 1404 N N . MET A 1 180 ? -9.665 -6.187 12.616 1.00 87.12 180 MET A N 1
ATOM 1405 C CA . MET A 1 180 ? -8.700 -5.617 11.696 1.00 87.12 180 MET A CA 1
ATOM 1406 C C . MET A 1 180 ? -7.789 -6.724 11.173 1.00 87.12 180 MET A C 1
ATOM 1408 O O . MET A 1 180 ? -7.437 -7.649 11.899 1.00 87.12 180 MET A O 1
ATOM 1412 N N . HIS A 1 181 ? -7.404 -6.624 9.909 1.00 87.75 181 HIS A N 1
ATOM 1413 C CA . HIS A 1 181 ? -6.468 -7.539 9.276 1.00 87.75 181 HIS A CA 1
ATOM 1414 C C . HIS A 1 181 ? -5.111 -6.864 9.171 1.00 87.75 181 HIS A C 1
ATOM 1416 O O . HIS A 1 181 ? -5.002 -5.772 8.608 1.00 87.75 181 HIS A O 1
ATOM 1422 N N . TYR A 1 182 ? -4.089 -7.518 9.712 1.00 88.75 182 TYR A N 1
ATOM 1423 C CA . TYR A 1 182 ? -2.719 -7.038 9.673 1.00 88.75 182 TYR A CA 1
ATOM 1424 C C . TYR A 1 182 ? -1.902 -7.844 8.673 1.00 88.75 182 TYR A C 1
ATOM 1426 O O . TYR A 1 182 ? -1.859 -9.071 8.730 1.00 88.75 182 TYR A O 1
ATOM 1434 N N . LEU A 1 183 ? -1.239 -7.142 7.764 1.00 92.88 183 LEU A N 1
ATOM 1435 C CA . LEU A 1 183 ? -0.304 -7.721 6.817 1.00 92.88 183 LEU A CA 1
ATOM 1436 C C . LEU A 1 183 ? 1.048 -7.029 6.966 1.00 92.88 183 LEU A C 1
ATOM 1438 O O . LEU A 1 183 ? 1.117 -5.804 7.037 1.00 92.88 183 LEU A O 1
ATOM 1442 N N . ASN A 1 184 ? 2.123 -7.811 7.011 1.00 92.81 184 ASN A N 1
ATOM 1443 C CA . ASN A 1 184 ? 3.485 -7.319 7.178 1.00 92.81 184 ASN A CA 1
ATOM 1444 C C . ASN A 1 184 ? 4.395 -7.944 6.123 1.00 92.81 184 ASN A C 1
ATOM 1446 O O . ASN A 1 184 ? 4.469 -9.166 6.011 1.00 92.81 184 ASN A O 1
ATOM 1450 N N . ILE A 1 185 ? 5.095 -7.107 5.363 1.00 94.50 185 ILE A N 1
ATOM 1451 C CA . ILE A 1 185 ? 6.094 -7.536 4.388 1.00 94.50 185 ILE A CA 1
ATOM 1452 C C . ILE A 1 185 ? 7.412 -6.852 4.699 1.00 94.50 185 ILE A C 1
ATOM 1454 O O . ILE A 1 185 ? 7.480 -5.635 4.869 1.00 94.50 185 ILE A O 1
ATOM 1458 N N . ARG A 1 186 ? 8.482 -7.642 4.702 1.00 95.12 186 ARG A N 1
ATOM 1459 C CA . ARG A 1 186 ? 9.854 -7.140 4.748 1.00 95.12 186 ARG A CA 1
ATOM 1460 C C . ARG A 1 186 ? 10.444 -7.149 3.347 1.00 95.12 186 ARG A C 1
ATOM 1462 O O . ARG A 1 186 ? 10.230 -8.089 2.588 1.00 95.12 186 ARG A O 1
ATOM 1469 N N . GLY A 1 187 ? 11.215 -6.120 3.028 1.00 94.56 187 GLY A N 1
ATOM 1470 C CA . GLY A 1 187 ? 11.928 -6.034 1.763 1.00 94.56 187 GLY A CA 1
ATOM 1471 C C . GLY A 1 187 ? 13.160 -5.150 1.867 1.00 94.56 187 GLY A C 1
ATOM 1472 O O . GLY A 1 187 ? 13.531 -4.680 2.945 1.00 94.56 187 GLY A O 1
ATOM 1473 N N . SER A 1 188 ? 13.807 -4.924 0.732 1.00 93.00 188 SER A N 1
ATOM 1474 C CA . SER A 1 188 ? 14.944 -4.018 0.626 1.00 93.00 188 SER A CA 1
ATOM 1475 C C . SER A 1 188 ? 14.832 -3.142 -0.612 1.00 93.00 188 SER A C 1
ATOM 1477 O O . SER A 1 188 ? 14.365 -3.564 -1.672 1.00 93.00 188 SER A O 1
ATOM 1479 N N . TRP A 1 189 ? 15.255 -1.891 -0.469 1.00 92.38 189 TRP A N 1
ATOM 1480 C CA . TRP A 1 189 ? 15.747 -1.135 -1.604 1.00 92.38 189 TRP A CA 1
ATOM 1481 C C . TRP A 1 189 ? 17.198 -1.552 -1.788 1.00 92.38 189 TRP A C 1
ATOM 1483 O O . TRP A 1 189 ? 18.001 -1.404 -0.874 1.00 92.38 189 TRP A O 1
ATOM 1493 N N . VAL A 1 190 ? 17.512 -2.112 -2.946 1.00 89.19 190 VAL A N 1
ATOM 1494 C CA . VAL A 1 190 ? 18.890 -2.255 -3.425 1.00 89.19 190 VAL A CA 1
ATOM 1495 C C . VAL A 1 190 ? 19.134 -1.218 -4.516 1.00 89.19 190 VAL A C 1
ATOM 1497 O O . VAL A 1 190 ? 18.191 -0.577 -4.988 1.00 89.19 190 VAL A O 1
ATOM 1500 N N . ARG A 1 191 ? 20.374 -1.043 -4.965 1.00 84.56 191 ARG A N 1
ATOM 1501 C CA . ARG A 1 191 ? 20.735 -0.091 -6.024 1.00 84.56 191 ARG A CA 1
ATOM 1502 C C . ARG A 1 191 ? 19.829 -0.168 -7.257 1.00 84.56 191 ARG A C 1
ATOM 1504 O O . ARG A 1 191 ? 19.454 0.869 -7.794 1.00 84.56 191 ARG A O 1
ATOM 1511 N N . GLN A 1 192 ? 19.450 -1.372 -7.687 1.00 82.44 192 GLN A N 1
ATOM 1512 C CA . GLN A 1 192 ? 18.552 -1.584 -8.828 1.00 82.44 192 GLN A CA 1
ATOM 1513 C C . GLN A 1 192 ? 17.085 -1.265 -8.508 1.00 82.44 192 GLN A C 1
ATOM 1515 O O . GLN A 1 192 ? 16.321 -0.994 -9.424 1.00 82.44 192 GLN A O 1
ATOM 1520 N N . LEU A 1 193 ? 16.691 -1.286 -7.231 1.00 84.75 193 LEU A N 1
ATOM 1521 C CA . LEU A 1 193 ? 15.317 -1.072 -6.764 1.00 84.75 193 LEU A CA 1
ATOM 1522 C C . LEU A 1 193 ? 15.109 0.282 -6.080 1.00 84.75 193 LEU A C 1
ATOM 1524 O O . LEU A 1 193 ? 14.020 0.585 -5.621 1.00 84.75 193 LEU A O 1
ATOM 1528 N N . SER A 1 194 ? 16.122 1.132 -5.990 1.00 87.62 194 SER A N 1
ATOM 1529 C CA . SER A 1 194 ? 15.988 2.487 -5.453 1.00 87.62 194 SER A CA 1
ATOM 1530 C C . SER A 1 194 ? 15.728 3.437 -6.615 1.00 87.62 194 SER A C 1
ATOM 1532 O O . SER A 1 194 ? 16.596 4.175 -7.058 1.00 87.62 194 SER A O 1
ATOM 1534 N N . GLY A 1 195 ? 14.510 3.381 -7.150 1.00 86.75 195 GLY A N 1
ATOM 1535 C CA . GLY A 1 195 ? 14.103 4.106 -8.351 1.00 86.75 195 GLY A CA 1
ATOM 1536 C C . GLY A 1 195 ? 13.974 5.621 -8.188 1.00 86.75 195 GLY A C 1
ATOM 1537 O O . GLY A 1 195 ? 13.942 6.348 -9.181 1.00 86.75 195 GLY A O 1
ATOM 1538 N N . GLY A 1 196 ? 13.919 6.122 -6.955 1.00 89.25 196 GLY A N 1
ATOM 1539 C CA . GLY A 1 196 ? 13.759 7.547 -6.679 1.00 89.25 196 GLY A CA 1
ATOM 1540 C C . GLY A 1 196 ? 12.328 7.961 -6.384 1.00 89.25 196 GLY A C 1
ATOM 1541 O O . GLY A 1 196 ? 11.440 7.125 -6.254 1.00 89.25 196 GLY A O 1
ATOM 1542 N N . SER A 1 197 ? 12.080 9.270 -6.325 1.00 89.00 197 SER A N 1
ATOM 1543 C CA . SER A 1 197 ? 10.719 9.813 -6.357 1.00 89.00 197 SER A CA 1
ATOM 1544 C C . SER A 1 197 ? 10.106 9.694 -7.757 1.00 89.00 197 SER A C 1
ATOM 1546 O O . SER A 1 197 ? 10.809 9.470 -8.738 1.00 89.00 197 SER A O 1
ATOM 1548 N N . ARG A 1 198 ? 8.793 9.925 -7.873 1.00 84.69 198 ARG A N 1
ATOM 1549 C CA . ARG A 1 198 ? 8.046 9.865 -9.145 1.00 84.69 198 ARG A CA 1
ATOM 1550 C C . ARG A 1 198 ? 8.672 10.662 -10.294 1.00 84.69 198 ARG A C 1
ATOM 1552 O O . ARG A 1 198 ? 8.534 10.304 -11.455 1.00 84.69 198 ARG A O 1
ATOM 1559 N N . GLN A 1 199 ? 9.326 11.778 -9.987 1.00 83.00 199 GLN A N 1
ATOM 1560 C CA . GLN A 1 199 ? 9.937 12.646 -10.994 1.00 83.00 199 GLN A CA 1
ATOM 1561 C C . GLN A 1 199 ? 11.201 12.030 -11.616 1.00 83.00 199 GLN A C 1
ATOM 1563 O O . GLN A 1 199 ? 11.709 12.557 -12.607 1.00 83.00 199 GLN A O 1
ATOM 1568 N N . GLN A 1 200 ? 11.722 10.945 -11.038 1.00 81.81 200 GLN A N 1
ATOM 1569 C CA . GLN A 1 200 ? 12.907 10.261 -11.527 1.00 81.81 200 GLN A CA 1
ATOM 1570 C C . GLN A 1 200 ? 12.547 9.255 -12.629 1.00 81.81 200 GLN A C 1
ATOM 1572 O O . GLN A 1 200 ? 11.589 8.501 -12.469 1.00 81.81 200 GLN A O 1
ATOM 1577 N N . PRO A 1 201 ? 13.334 9.168 -13.720 1.00 74.81 201 PRO A N 1
ATOM 1578 C CA . PRO A 1 201 ? 13.119 8.185 -14.787 1.00 74.81 201 PRO A CA 1
ATOM 1579 C C . PRO A 1 201 ? 13.221 6.727 -14.330 1.00 74.81 201 PRO A C 1
ATOM 1581 O O . PRO A 1 201 ? 12.775 5.829 -15.021 1.00 74.81 201 PRO A O 1
ATOM 1584 N N . THR A 1 202 ? 13.826 6.474 -13.178 1.00 79.50 202 THR A N 1
ATOM 1585 C CA . THR A 1 202 ? 13.971 5.133 -12.612 1.00 79.50 202 THR A CA 1
ATOM 1586 C C . THR A 1 202 ? 12.849 4.790 -11.635 1.00 79.50 202 THR A C 1
ATOM 1588 O O . THR A 1 202 ? 12.908 3.741 -11.009 1.00 79.50 202 THR A O 1
ATOM 1591 N N . TRP A 1 203 ? 11.816 5.633 -11.475 1.00 84.94 203 TRP A N 1
ATOM 1592 C CA . TRP A 1 203 ? 10.769 5.430 -10.464 1.00 84.94 203 TRP A CA 1
ATOM 1593 C C . TRP A 1 203 ? 10.065 4.071 -10.573 1.00 84.94 203 TRP A C 1
ATOM 1595 O O . TRP A 1 203 ? 9.732 3.481 -9.548 1.00 84.94 203 TRP A O 1
ATOM 1605 N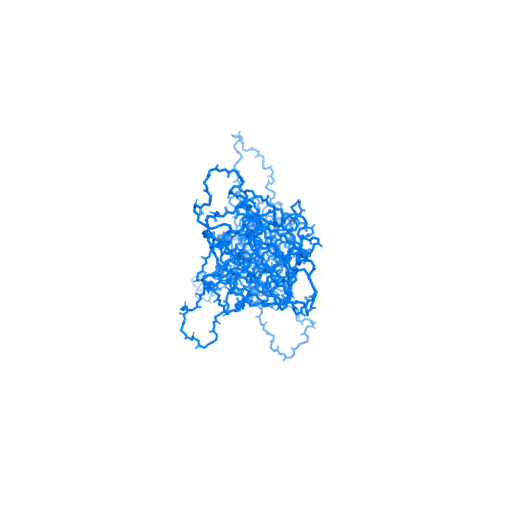 N . GLY A 1 204 ? 9.907 3.537 -11.788 1.00 81.50 204 GLY A N 1
ATOM 1606 C CA . GLY A 1 204 ? 9.347 2.200 -12.016 1.00 81.50 204 GLY A CA 1
ATOM 1607 C C . GLY A 1 204 ? 10.155 1.067 -11.366 1.00 81.50 204 GLY A C 1
ATOM 1608 O O . GLY A 1 204 ? 9.593 0.022 -11.047 1.00 81.50 204 GLY A O 1
ATOM 1609 N N . CYS A 1 205 ? 11.442 1.278 -11.082 1.00 84.50 205 CYS A N 1
ATOM 1610 C CA . CYS A 1 205 ? 12.303 0.285 -10.440 1.00 84.50 205 CYS A CA 1
ATOM 1611 C C . CYS A 1 205 ? 12.035 0.122 -8.937 1.00 84.50 205 CYS A C 1
ATOM 1613 O O . CYS A 1 205 ? 12.386 -0.905 -8.361 1.00 84.50 205 CYS A O 1
ATOM 1615 N N . ASN A 1 206 ? 11.411 1.115 -8.295 1.00 91.19 206 ASN A N 1
ATOM 1616 C CA . ASN A 1 206 ? 11.027 1.046 -6.881 1.00 91.19 206 ASN A CA 1
ATOM 1617 C C . ASN A 1 206 ? 10.175 -0.184 -6.592 1.00 91.19 206 ASN A C 1
ATOM 1619 O O . ASN A 1 206 ? 9.337 -0.460 -7.440 1.00 91.19 206 ASN A O 1
ATOM 1623 N N . PRO A 1 207 ? 10.298 -0.880 -5.443 1.00 93.50 207 PRO A N 1
ATOM 1624 C CA . PRO A 1 207 ? 9.433 -1.994 -5.069 1.00 93.50 207 PRO A CA 1
ATOM 1625 C C . PRO A 1 207 ? 7.951 -1.672 -5.249 1.00 93.50 207 PRO A C 1
ATOM 1627 O O . PRO A 1 207 ? 7.491 -0.591 -4.880 1.00 93.50 207 PRO A O 1
ATOM 1630 N N . GLN A 1 208 ? 7.223 -2.622 -5.829 1.00 93.06 208 GLN A N 1
ATOM 1631 C CA . GLN A 1 208 ? 5.819 -2.482 -6.183 1.00 93.06 208 GLN A CA 1
ATOM 1632 C C . GLN A 1 208 ? 5.058 -3.696 -5.677 1.00 93.06 208 GLN A C 1
ATOM 1634 O O . GLN A 1 208 ? 5.528 -4.824 -5.829 1.00 93.06 208 GLN A O 1
ATOM 1639 N N . TYR A 1 209 ? 3.891 -3.448 -5.097 1.00 93.62 209 TYR A N 1
ATOM 1640 C CA . TYR A 1 209 ? 3.002 -4.480 -4.584 1.00 93.62 209 TYR A CA 1
ATOM 1641 C C . TYR A 1 209 ? 1.606 -4.250 -5.139 1.00 93.62 209 TYR A C 1
ATOM 1643 O O . TYR A 1 209 ? 0.998 -3.216 -4.867 1.00 93.62 209 TYR A O 1
ATOM 1651 N N . LEU A 1 210 ? 1.114 -5.208 -5.917 1.00 91.50 210 LEU A N 1
ATOM 1652 C CA . LEU A 1 210 ? -0.264 -5.239 -6.380 1.00 91.50 210 LEU A CA 1
ATOM 1653 C C . LEU A 1 210 ? -1.172 -5.618 -5.211 1.00 91.50 210 LEU A C 1
ATOM 1655 O O . LEU A 1 210 ? -0.950 -6.638 -4.558 1.00 91.50 210 LEU A O 1
ATOM 1659 N N . VAL A 1 211 ? -2.187 -4.801 -4.955 1.00 93.12 211 VAL A N 1
ATOM 1660 C CA . VAL A 1 211 ? -3.165 -4.994 -3.887 1.00 93.12 211 VAL A CA 1
ATOM 1661 C C . VAL A 1 211 ? -4.439 -5.578 -4.475 1.00 93.12 211 VAL A C 1
ATOM 1663 O O . VAL A 1 211 ? -5.045 -4.991 -5.369 1.00 93.12 211 VAL A O 1
ATOM 1666 N N . LYS A 1 212 ? -4.866 -6.719 -3.934 1.00 91.25 212 LYS A N 1
ATOM 1667 C CA . LYS A 1 212 ? -6.141 -7.365 -4.258 1.00 91.25 212 LYS A CA 1
ATOM 1668 C C . LYS A 1 212 ? -7.055 -7.317 -3.038 1.00 91.25 212 LYS A C 1
ATOM 1670 O O . LYS A 1 212 ? -6.657 -7.739 -1.950 1.00 91.25 212 LYS A O 1
ATOM 1675 N N . THR A 1 213 ? -8.277 -6.824 -3.225 1.00 91.12 213 THR A N 1
ATOM 1676 C CA . THR A 1 213 ? -9.326 -6.783 -2.196 1.00 91.12 213 THR A CA 1
ATOM 1677 C C . THR A 1 213 ? -10.633 -7.348 -2.757 1.00 91.12 213 THR A C 1
ATOM 1679 O O . THR A 1 213 ? -10.884 -7.291 -3.957 1.00 91.12 213 THR A O 1
ATOM 1682 N N . VAL A 1 214 ? -11.469 -7.933 -1.893 1.00 88.56 214 VAL A N 1
ATOM 1683 C CA . VAL A 1 214 ? -12.768 -8.529 -2.292 1.00 88.56 214 VAL A CA 1
ATOM 1684 C C . VAL A 1 214 ? -13.925 -7.532 -2.146 1.00 88.56 214 VAL A C 1
ATOM 1686 O O . VAL A 1 214 ? -14.990 -7.698 -2.733 1.00 88.56 214 VAL A O 1
ATOM 1689 N N . ARG A 1 215 ? -13.726 -6.480 -1.348 1.00 89.62 215 ARG A N 1
ATOM 1690 C CA . ARG A 1 215 ? -14.684 -5.392 -1.114 1.00 89.62 215 ARG A CA 1
ATOM 1691 C C . ARG A 1 215 ? -13.940 -4.109 -0.767 1.00 89.62 215 ARG A C 1
ATOM 1693 O O . ARG A 1 215 ? -12.735 -4.144 -0.503 1.00 89.62 215 ARG A O 1
ATOM 1700 N N . ASN A 1 216 ? -14.660 -2.992 -0.733 1.00 90.94 216 ASN A N 1
ATOM 1701 C CA . ASN A 1 216 ? -14.080 -1.707 -0.355 1.00 90.94 216 ASN A CA 1
ATOM 1702 C C . ASN A 1 216 ? -13.429 -1.820 1.025 1.00 90.94 216 ASN A C 1
ATOM 1704 O O . ASN A 1 216 ? -14.064 -2.268 1.980 1.00 90.94 216 ASN A O 1
ATOM 1708 N N . THR A 1 217 ? -12.144 -1.483 1.086 1.00 91.31 217 THR A N 1
ATOM 1709 C CA . THR A 1 217 ? -11.295 -1.763 2.244 1.00 91.31 217 THR A CA 1
ATOM 1710 C C . THR A 1 217 ? -10.549 -0.506 2.649 1.00 91.31 217 THR A C 1
ATOM 1712 O O . THR A 1 217 ? -9.619 -0.080 1.968 1.00 91.31 217 THR A O 1
ATOM 1715 N N . ASP A 1 218 ? -10.928 0.067 3.786 1.00 90.38 218 ASP A N 1
ATOM 1716 C CA . ASP A 1 218 ? -10.142 1.109 4.444 1.00 90.38 218 ASP A CA 1
ATOM 1717 C C . ASP A 1 218 ? -8.885 0.495 5.054 1.00 90.38 218 ASP A C 1
ATOM 1719 O O . ASP A 1 218 ? -8.969 -0.538 5.732 1.00 90.38 218 ASP A O 1
ATOM 1723 N N . ALA A 1 219 ? -7.740 1.139 4.839 1.00 91.75 219 ALA A N 1
ATOM 1724 C CA . ALA A 1 219 ? -6.450 0.676 5.312 1.00 91.75 219 ALA A CA 1
ATOM 1725 C C . ALA A 1 219 ? -5.560 1.814 5.831 1.00 91.75 219 ALA A C 1
ATOM 1727 O O . ALA A 1 219 ? -5.510 2.911 5.270 1.00 91.75 219 ALA A O 1
ATOM 1728 N N . ILE A 1 220 ? -4.798 1.508 6.879 1.00 90.88 220 ILE A N 1
ATOM 1729 C CA . ILE A 1 220 ? -3.578 2.218 7.242 1.00 90.88 220 ILE A CA 1
ATOM 1730 C C . ILE A 1 220 ? -2.430 1.550 6.505 1.00 90.88 220 ILE A C 1
ATOM 1732 O O . ILE A 1 220 ? -2.183 0.360 6.700 1.00 90.88 220 ILE A O 1
ATOM 1736 N N . ILE A 1 221 ? -1.693 2.330 5.723 1.00 94.56 221 ILE A N 1
ATOM 1737 C CA . ILE A 1 221 ? -0.446 1.893 5.108 1.00 94.56 221 ILE A CA 1
ATOM 1738 C C . ILE A 1 221 ? 0.701 2.532 5.881 1.00 94.56 221 ILE A C 1
ATOM 1740 O O . ILE A 1 221 ? 0.831 3.757 5.919 1.00 94.56 221 ILE A O 1
ATOM 1744 N N . THR A 1 222 ? 1.540 1.686 6.463 1.00 93.69 222 THR A N 1
ATOM 1745 C CA . THR A 1 222 ? 2.696 2.073 7.262 1.00 93.69 222 THR A CA 1
ATOM 1746 C C . THR A 1 222 ? 3.962 1.555 6.596 1.00 93.69 222 THR A C 1
ATOM 1748 O O . THR A 1 222 ? 4.092 0.364 6.323 1.00 93.69 222 THR A O 1
ATOM 1751 N N . LEU A 1 223 ? 4.917 2.443 6.342 1.00 95.81 223 LEU A N 1
ATOM 1752 C CA . LEU A 1 223 ? 6.223 2.091 5.794 1.00 95.81 223 LEU A CA 1
ATOM 1753 C C . LEU A 1 223 ? 7.296 2.483 6.810 1.00 95.81 223 LEU A C 1
ATOM 1755 O O . LEU A 1 223 ? 7.392 3.647 7.191 1.00 95.81 223 LEU A O 1
ATOM 1759 N N . LYS A 1 224 ? 8.089 1.507 7.251 1.00 93.38 224 LYS A N 1
ATOM 1760 C CA . LYS A 1 224 ? 9.228 1.687 8.160 1.00 93.38 224 LYS A CA 1
ATOM 1761 C C . LYS A 1 224 ? 10.530 1.470 7.399 1.00 93.38 224 LYS A C 1
ATOM 1763 O O . LYS A 1 224 ? 10.648 0.475 6.683 1.00 93.38 224 LYS A O 1
ATOM 1768 N N . GLN A 1 225 ? 11.506 2.355 7.583 1.00 91.50 225 GLN A N 1
ATOM 1769 C CA . GLN A 1 225 ? 12.878 2.149 7.114 1.00 91.50 225 GLN A CA 1
ATOM 1770 C C . GLN A 1 225 ? 13.717 1.591 8.266 1.00 91.50 225 GLN A C 1
ATOM 1772 O O . GLN A 1 225 ? 13.689 2.122 9.374 1.00 91.50 225 GLN A O 1
ATOM 1777 N N . GLN A 1 226 ? 14.478 0.527 8.015 1.00 85.19 226 GLN A N 1
ATOM 1778 C CA . GLN A 1 226 ? 15.436 0.026 8.996 1.00 85.19 226 GLN A CA 1
ATOM 1779 C C . GLN A 1 226 ? 16.740 0.836 8.928 1.00 85.19 226 GLN A C 1
ATOM 1781 O O . GLN A 1 226 ? 17.252 1.067 7.825 1.00 85.19 226 GLN A O 1
ATOM 1786 N N . PRO A 1 227 ? 17.308 1.241 10.079 1.00 77.06 227 PRO A N 1
ATOM 1787 C CA . PRO A 1 227 ? 18.614 1.886 10.121 1.00 77.06 227 PRO A CA 1
ATOM 1788 C C . PRO A 1 227 ? 19.696 0.997 9.493 1.00 77.06 227 PRO A C 1
ATOM 1790 O O . PRO A 1 227 ? 19.674 -0.229 9.632 1.00 77.06 227 PRO A O 1
ATOM 1793 N N . LEU A 1 228 ? 20.668 1.613 8.821 1.00 71.19 228 LEU A N 1
ATOM 1794 C CA . LEU A 1 228 ? 21.850 0.914 8.321 1.00 71.19 228 LEU A CA 1
ATOM 1795 C C . LEU A 1 228 ? 22.684 0.391 9.503 1.00 71.19 228 LEU A C 1
ATOM 1797 O O . LEU A 1 228 ? 23.075 1.148 10.391 1.00 71.19 228 LEU A O 1
ATOM 1801 N N . LYS A 1 229 ? 22.955 -0.920 9.530 1.00 67.50 229 LYS A N 1
ATOM 1802 C CA . LYS A 1 229 ? 23.793 -1.540 10.569 1.00 67.50 229 LYS A CA 1
ATOM 1803 C C . LYS A 1 229 ? 25.215 -0.967 10.497 1.00 67.50 229 LYS A C 1
ATOM 1805 O O . LYS A 1 229 ? 25.851 -1.072 9.454 1.00 67.50 229 LYS A O 1
ATOM 1810 N N . GLY A 1 230 ? 25.721 -0.425 11.608 1.00 64.94 230 GLY A N 1
ATOM 1811 C CA . GLY A 1 230 ? 27.124 0.001 11.752 1.00 64.94 230 GLY A CA 1
ATOM 1812 C C . GLY A 1 230 ? 27.368 1.510 11.863 1.00 64.94 230 GLY A C 1
ATOM 1813 O O . GLY A 1 230 ? 28.498 1.905 12.128 1.00 64.94 230 GLY A O 1
ATOM 1814 N N . LEU A 1 231 ? 26.335 2.347 11.730 1.00 55.31 231 LEU A N 1
ATOM 1815 C CA . LEU A 1 231 ? 26.397 3.791 11.992 1.00 55.31 231 LEU A CA 1
ATOM 1816 C C . LEU A 1 231 ? 25.491 4.101 13.188 1.00 55.31 231 LEU A C 1
ATOM 1818 O O . LEU A 1 231 ? 24.355 4.539 13.040 1.00 55.31 231 LEU A O 1
ATOM 1822 N N . ALA A 1 232 ? 25.971 3.753 14.381 1.00 47.09 232 ALA A N 1
ATOM 1823 C CA . ALA A 1 232 ? 25.225 3.796 15.637 1.00 47.09 232 ALA A CA 1
ATOM 1824 C C . ALA A 1 232 ? 25.161 5.202 16.271 1.00 47.09 232 ALA A C 1
ATOM 1826 O O . ALA A 1 232 ? 25.281 5.327 17.485 1.00 47.09 232 ALA A O 1
ATOM 1827 N N . GLU A 1 233 ? 24.964 6.252 15.470 1.00 55.50 233 GLU A N 1
ATOM 1828 C CA . GLU A 1 233 ? 24.549 7.555 15.997 1.00 55.50 233 GLU A CA 1
ATOM 1829 C C . GLU A 1 233 ? 23.105 7.834 15.572 1.00 55.50 233 GLU A C 1
ATOM 1831 O O . GLU A 1 233 ? 22.751 7.803 14.389 1.00 55.50 233 GLU A O 1
ATOM 1836 N N . GLU A 1 234 ? 22.250 8.026 16.576 1.00 54.09 234 GLU A N 1
ATOM 1837 C CA . GLU A 1 234 ? 20.801 8.158 16.457 1.00 54.09 234 GLU A CA 1
ATOM 1838 C C . GLU A 1 234 ? 20.402 9.197 15.390 1.00 54.09 234 GLU A C 1
ATOM 1840 O O . GLU A 1 234 ? 20.700 10.386 15.480 1.00 54.09 234 GLU A O 1
ATOM 1845 N N . GLY A 1 235 ? 19.691 8.737 14.355 1.00 54.88 235 GLY A N 1
ATOM 1846 C CA . GLY A 1 235 ? 18.907 9.591 13.459 1.00 54.88 235 GLY A CA 1
ATOM 1847 C C . GLY A 1 235 ? 19.603 10.182 12.226 1.00 54.88 235 GLY A C 1
ATOM 1848 O O . GLY A 1 235 ? 18.909 10.804 11.421 1.00 54.88 235 GLY A O 1
ATOM 1849 N N . GLN A 1 236 ? 20.911 9.989 12.007 1.00 55.94 236 GLN A N 1
ATOM 1850 C CA . GLN A 1 236 ? 21.610 10.725 10.933 1.00 55.94 236 GLN A CA 1
ATOM 1851 C C . GLN A 1 236 ? 21.657 10.070 9.539 1.00 55.94 236 GLN A C 1
ATOM 1853 O O . GLN A 1 236 ? 21.912 10.791 8.574 1.00 55.94 236 GLN A O 1
ATOM 1858 N N . ASP A 1 237 ? 21.342 8.778 9.368 1.00 74.94 237 ASP A N 1
ATOM 1859 C CA . ASP A 1 237 ? 21.450 8.117 8.044 1.00 74.94 237 ASP A CA 1
ATOM 1860 C C . ASP A 1 237 ? 20.133 7.555 7.477 1.00 74.94 237 ASP A C 1
ATOM 1862 O O . ASP A 1 237 ? 20.115 6.637 6.653 1.00 74.94 237 ASP A O 1
ATOM 1866 N N . LEU A 1 238 ? 18.993 8.123 7.887 1.00 84.56 238 LEU A N 1
ATOM 1867 C CA . LEU A 1 238 ? 17.721 7.830 7.226 1.00 84.56 238 LEU A CA 1
ATOM 1868 C C . LEU A 1 238 ? 17.613 8.586 5.898 1.00 84.56 238 LEU A C 1
ATOM 1870 O O . LEU A 1 238 ? 17.889 9.787 5.790 1.00 84.56 238 LEU A O 1
ATOM 1874 N N . CYS A 1 239 ? 17.161 7.874 4.871 1.00 89.50 239 CYS A N 1
ATOM 1875 C CA . CYS A 1 239 ? 16.822 8.496 3.598 1.00 89.50 239 CYS A CA 1
ATOM 1876 C C . CYS A 1 239 ? 15.433 9.111 3.700 1.00 89.50 239 CYS A C 1
ATOM 1878 O O . CYS A 1 239 ? 14.616 8.685 4.509 1.00 89.50 239 CYS A O 1
ATOM 1880 N N . ALA A 1 240 ? 15.132 10.100 2.859 1.00 93.06 240 ALA A N 1
ATOM 1881 C CA . ALA A 1 240 ? 13.735 10.470 2.709 1.00 93.06 240 ALA A CA 1
ATOM 1882 C C . ALA A 1 240 ? 13.049 9.337 1.939 1.00 93.06 240 ALA A C 1
ATOM 1884 O O . ALA A 1 240 ? 13.500 8.981 0.853 1.00 93.06 240 ALA A O 1
ATOM 1885 N N . PHE A 1 241 ? 11.970 8.771 2.456 1.00 94.94 241 PHE A N 1
ATOM 1886 C CA . PHE A 1 241 ? 11.211 7.746 1.738 1.00 94.94 241 PHE A CA 1
ATOM 1887 C C . PHE A 1 241 ? 9.721 8.056 1.765 1.00 94.94 241 PHE A C 1
ATOM 1889 O O . PHE A 1 241 ? 9.250 8.879 2.550 1.00 94.94 241 PHE A O 1
ATOM 1896 N N . GLY A 1 242 ? 9.002 7.441 0.835 1.00 95.88 242 GLY A N 1
ATOM 1897 C CA . GLY A 1 242 ? 7.591 7.679 0.589 1.00 95.88 242 GLY A CA 1
ATOM 1898 C C . GLY A 1 242 ? 6.914 6.442 0.016 1.00 95.88 242 GLY A C 1
ATOM 1899 O O . GLY A 1 242 ? 7.563 5.581 -0.574 1.00 95.88 242 GLY A O 1
ATOM 1900 N N . ALA A 1 243 ? 5.598 6.370 0.140 1.00 96.31 243 ALA A N 1
ATOM 1901 C CA . ALA A 1 243 ? 4.776 5.367 -0.516 1.00 96.31 243 ALA A CA 1
ATOM 1902 C C . ALA A 1 243 ? 3.720 6.058 -1.382 1.00 96.31 243 ALA A C 1
ATOM 1904 O O . ALA A 1 243 ? 3.224 7.139 -1.064 1.00 96.31 243 ALA A O 1
ATOM 1905 N N . THR A 1 244 ? 3.409 5.459 -2.522 1.00 95.12 244 THR A N 1
ATOM 1906 C CA . THR A 1 244 ? 2.405 5.953 -3.467 1.00 95.12 244 THR A CA 1
ATOM 1907 C C . THR A 1 244 ? 1.462 4.819 -3.808 1.00 95.12 244 THR A C 1
ATOM 1909 O O . THR A 1 244 ? 1.930 3.746 -4.167 1.00 95.12 244 THR A O 1
ATOM 1912 N N . VAL A 1 245 ? 0.159 5.059 -3.728 1.00 94.25 245 VAL A N 1
ATOM 1913 C CA . VAL A 1 245 ? -0.856 4.149 -4.258 1.00 94.25 245 VAL A CA 1
ATOM 1914 C C . VAL A 1 245 ? -1.282 4.676 -5.618 1.00 94.25 245 VAL A C 1
ATOM 1916 O O . VAL A 1 245 ? -1.684 5.837 -5.750 1.00 94.25 245 VAL A O 1
ATOM 1919 N N . ALA A 1 246 ? -1.159 3.830 -6.629 1.00 91.00 246 ALA A N 1
ATOM 1920 C CA . ALA A 1 246 ? -1.502 4.155 -7.998 1.00 91.00 246 ALA A CA 1
ATOM 1921 C C . ALA A 1 246 ? -2.448 3.116 -8.593 1.00 91.00 246 ALA A C 1
ATOM 1923 O O . ALA A 1 246 ? -2.433 1.955 -8.191 1.00 91.00 246 ALA A O 1
ATOM 1924 N N . GLN A 1 247 ? -3.243 3.540 -9.563 1.00 87.88 247 GLN A N 1
ATOM 1925 C CA . GLN A 1 247 ? -4.105 2.673 -10.346 1.00 87.88 247 GLN A CA 1
ATOM 1926 C C . GLN A 1 247 ? -3.464 2.451 -11.729 1.00 87.88 247 GLN A C 1
ATOM 1928 O O . GLN A 1 247 ? -3.465 3.384 -12.531 1.00 87.88 247 GLN A O 1
ATOM 1933 N N . PRO A 1 248 ? -2.856 1.282 -12.008 1.00 75.69 248 PRO A N 1
ATOM 1934 C CA . PRO A 1 248 ? -2.418 0.931 -13.359 1.00 75.69 248 PRO A CA 1
ATOM 1935 C C . PRO A 1 248 ? -3.587 0.883 -14.348 1.00 75.69 248 PRO A C 1
ATOM 1937 O O . PRO A 1 248 ? -4.720 0.601 -13.966 1.00 75.69 248 PRO A O 1
ATOM 1940 N N . GLU A 1 249 ? -3.298 1.107 -15.632 1.00 71.00 249 GLU A N 1
ATOM 1941 C CA . GLU A 1 249 ? -4.254 0.809 -16.703 1.00 71.00 249 GLU A CA 1
ATOM 1942 C C . GLU A 1 249 ? -4.425 -0.713 -16.845 1.00 71.00 249 GLU A C 1
ATOM 1944 O O . GLU A 1 249 ? -3.456 -1.467 -16.727 1.00 71.00 249 GLU A O 1
ATOM 1949 N N . LYS A 1 250 ? -5.650 -1.164 -17.135 1.00 63.00 250 LYS A N 1
ATOM 1950 C CA . LYS A 1 250 ? -6.046 -2.578 -17.234 1.00 63.00 250 LYS A CA 1
ATOM 1951 C C . LYS A 1 250 ? -5.080 -3.480 -18.009 1.00 63.00 250 LYS A C 1
ATOM 1953 O O . LYS A 1 250 ? -4.797 -4.595 -17.575 1.00 63.00 250 LYS A O 1
ATOM 1958 N N . GLU A 1 251 ? -4.544 -2.992 -19.128 1.00 61.56 251 GLU A N 1
ATOM 1959 C CA . GLU A 1 251 ? -3.621 -3.748 -19.988 1.00 61.56 251 GLU A CA 1
ATOM 1960 C C . GLU A 1 251 ? -2.294 -4.103 -19.285 1.00 61.56 251 GLU A C 1
ATOM 1962 O O . GLU A 1 251 ? -1.674 -5.112 -19.620 1.00 61.56 251 GLU A O 1
ATOM 1967 N N . TYR A 1 252 ? -1.875 -3.338 -18.267 1.00 62.25 252 TYR A N 1
ATOM 1968 C CA . TYR A 1 252 ? -0.665 -3.622 -17.480 1.00 62.25 252 TYR A CA 1
ATOM 1969 C C . TYR A 1 252 ? -0.842 -4.777 -16.493 1.00 62.25 252 TYR A C 1
ATOM 1971 O O . TYR A 1 252 ? 0.114 -5.487 -16.181 1.00 62.25 252 TYR A O 1
ATOM 1979 N N . LEU A 1 253 ? -2.057 -4.970 -15.979 1.00 58.19 253 LEU A N 1
ATOM 1980 C CA . LEU A 1 253 ? -2.320 -5.952 -14.929 1.00 58.19 253 LEU A CA 1
ATOM 1981 C C . LEU A 1 253 ? -2.340 -7.380 -15.472 1.00 58.19 253 LEU A C 1
ATOM 1983 O O . LEU A 1 253 ? -1.849 -8.294 -14.812 1.00 58.19 253 LEU A O 1
ATOM 1987 N N . GLU A 1 254 ? -2.852 -7.568 -16.689 1.00 56.91 254 GLU A N 1
ATOM 1988 C CA . GLU A 1 254 ? -2.911 -8.881 -17.341 1.00 56.91 254 GLU A CA 1
ATOM 1989 C C . GLU A 1 254 ? -1.521 -9.403 -17.738 1.00 56.91 254 GLU A C 1
ATOM 1991 O O . GLU A 1 254 ? -1.320 -10.613 -17.847 1.00 56.91 254 GLU A O 1
ATOM 1996 N N . SER A 1 255 ? -0.539 -8.512 -17.905 1.00 55.91 255 SER A N 1
ATOM 1997 C CA . SER A 1 255 ? 0.840 -8.875 -18.236 1.00 55.91 255 SER A CA 1
ATOM 1998 C C . SER A 1 255 ? 1.776 -8.960 -17.024 1.00 55.91 255 SER A C 1
ATOM 2000 O O . SER A 1 255 ? 2.926 -9.356 -17.203 1.00 55.91 255 SER A O 1
ATOM 2002 N N . PHE A 1 256 ? 1.304 -8.628 -15.809 1.00 51.66 256 PHE A N 1
ATOM 2003 C CA . PHE A 1 256 ? 2.134 -8.393 -14.611 1.00 51.66 256 PHE A CA 1
ATOM 2004 C C . PHE A 1 256 ? 3.248 -7.349 -14.820 1.00 51.66 256 PHE A C 1
ATOM 2006 O O . PHE A 1 256 ? 4.197 -7.273 -14.033 1.00 51.66 256 PHE A O 1
ATOM 2013 N N . GLU A 1 257 ? 3.142 -6.512 -15.854 1.00 58.91 257 GLU A N 1
ATOM 2014 C CA . GLU A 1 257 ? 4.148 -5.499 -16.142 1.00 58.91 257 GLU A CA 1
ATOM 2015 C C . GLU A 1 257 ? 4.085 -4.389 -15.072 1.00 58.91 257 GLU A C 1
ATOM 2017 O O . GLU A 1 257 ? 3.016 -3.906 -14.696 1.00 58.91 257 GLU A O 1
ATOM 2022 N N . ARG A 1 258 ? 5.249 -3.985 -14.537 1.00 61.31 258 ARG A N 1
ATOM 2023 C CA . ARG A 1 258 ? 5.345 -2.943 -13.495 1.00 61.31 258 ARG A CA 1
ATOM 2024 C C . ARG A 1 258 ? 4.629 -1.663 -13.915 1.00 61.31 258 ARG A C 1
ATOM 2026 O O . ARG A 1 258 ? 4.763 -1.241 -15.066 1.00 61.31 258 ARG A O 1
ATOM 2033 N N . CYS A 1 259 ? 4.018 -0.968 -12.945 1.00 53.66 259 CYS A N 1
ATOM 2034 C CA . CYS A 1 259 ? 3.600 0.422 -13.108 1.00 53.66 259 CYS A CA 1
ATOM 2035 C C . CYS A 1 259 ? 4.822 1.224 -13.540 1.00 53.66 259 CYS A C 1
ATOM 2037 O O . CYS A 1 259 ? 5.730 1.522 -12.754 1.00 53.66 259 CYS A O 1
ATOM 2039 N N . SER A 1 260 ? 4.875 1.503 -14.831 1.00 55.69 260 SER A N 1
ATOM 2040 C CA . SER A 1 260 ? 5.952 2.267 -15.414 1.00 55.69 260 SER A CA 1
ATOM 2041 C C . SER A 1 260 ? 5.716 3.753 -15.160 1.00 55.69 260 SER A C 1
ATOM 2043 O O . SER A 1 260 ? 4.669 4.182 -14.674 1.00 55.69 260 SER A O 1
ATOM 2045 N N . LEU A 1 261 ? 6.696 4.567 -15.539 1.00 48.78 261 LEU A N 1
ATOM 2046 C CA . LEU A 1 261 ? 6.660 6.036 -15.532 1.00 48.78 261 LEU A CA 1
ATOM 2047 C C . LEU A 1 261 ? 5.466 6.670 -16.274 1.00 48.78 261 LEU A C 1
ATOM 2049 O O . LEU A 1 261 ? 5.411 7.895 -16.371 1.00 48.78 261 LEU A O 1
ATOM 2053 N N . LEU A 1 262 ? 4.592 5.867 -16.877 1.00 49.03 262 LEU A N 1
ATOM 2054 C CA . LEU A 1 262 ? 3.421 6.312 -17.616 1.00 49.03 262 LEU A CA 1
ATOM 2055 C C . LEU A 1 262 ? 2.247 6.694 -16.733 1.00 49.03 262 LEU A C 1
ATOM 2057 O O . LEU A 1 262 ? 1.338 7.321 -17.259 1.00 49.03 262 LEU A O 1
ATOM 2061 N N . LEU A 1 263 ? 2.297 6.410 -15.425 1.00 55.22 263 LEU A N 1
ATOM 2062 C CA . LEU A 1 263 ? 1.212 6.838 -14.558 1.00 55.22 263 LEU A CA 1
ATOM 2063 C C . LEU A 1 263 ? 1.043 8.360 -14.670 1.00 55.22 263 LEU A C 1
ATOM 2065 O O . LEU A 1 263 ? 1.948 9.115 -14.284 1.00 55.22 263 LEU A O 1
ATOM 2069 N N . GLU A 1 264 ? -0.082 8.834 -15.200 1.00 58.50 264 GLU A N 1
ATOM 2070 C CA . GLU A 1 264 ? -0.431 10.249 -15.256 1.00 58.50 264 GLU A CA 1
ATOM 2071 C C . GLU A 1 264 ? -0.782 10.756 -13.852 1.00 58.50 264 GLU A C 1
ATOM 2073 O O . GLU A 1 264 ? -0.956 9.996 -12.895 1.00 58.50 264 GLU A O 1
ATOM 2078 N N . ARG A 1 265 ? -0.813 12.082 -13.630 1.00 58.38 265 ARG A N 1
ATOM 2079 C CA . ARG A 1 265 ? -1.101 12.622 -12.281 1.00 58.38 265 ARG A CA 1
ATOM 2080 C C . ARG A 1 265 ? -2.423 12.107 -11.710 1.00 58.38 265 ARG A C 1
ATOM 2082 O O . ARG A 1 265 ? -2.484 11.918 -10.501 1.00 58.38 265 ARG A O 1
ATOM 2089 N N . ARG A 1 266 ? -3.397 11.858 -12.586 1.00 62.88 266 ARG A N 1
ATOM 2090 C CA . ARG A 1 266 ? -4.738 11.354 -12.277 1.00 62.88 266 ARG A CA 1
ATOM 2091 C C .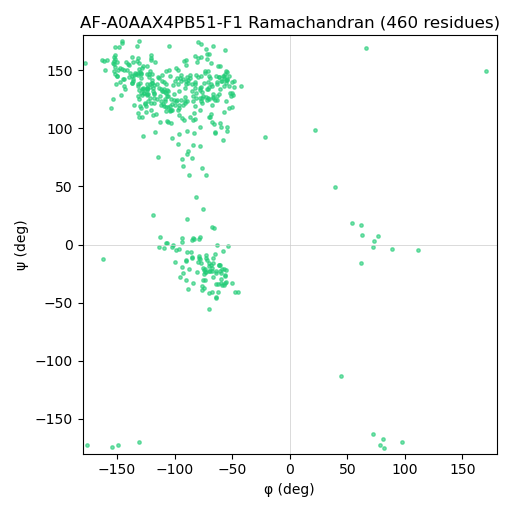 ARG A 1 266 ? -4.771 9.917 -11.749 1.00 62.88 266 ARG A C 1
ATOM 2093 O O . ARG A 1 266 ? -5.709 9.575 -11.051 1.00 62.88 266 ARG A O 1
ATOM 2100 N N . GLU A 1 267 ? -3.752 9.110 -12.035 1.00 80.62 267 GLU A N 1
ATOM 2101 C CA . GLU A 1 267 ? -3.715 7.700 -11.623 1.00 80.62 267 GLU A CA 1
ATOM 2102 C C . GLU A 1 267 ? -3.092 7.496 -10.236 1.00 80.62 267 GLU A C 1
ATOM 2104 O O . GLU A 1 267 ? -3.120 6.391 -9.702 1.00 80.62 267 GLU A O 1
ATOM 2109 N N . ILE A 1 268 ? -2.546 8.549 -9.611 1.00 86.19 268 ILE A N 1
ATOM 2110 C CA . ILE A 1 268 ? -2.193 8.493 -8.188 1.00 86.19 268 ILE A CA 1
ATOM 2111 C C . ILE A 1 268 ? -3.440 8.777 -7.368 1.00 86.19 268 ILE A C 1
ATOM 2113 O O . ILE A 1 268 ? -3.918 9.910 -7.332 1.00 86.19 268 ILE A O 1
ATOM 2117 N N . VAL A 1 269 ? -3.894 7.756 -6.652 1.00 90.81 269 VAL A N 1
ATOM 2118 C CA . VAL A 1 269 ? -5.069 7.837 -5.782 1.00 90.81 269 VAL A CA 1
ATOM 2119 C C . VAL A 1 269 ? -4.698 8.260 -4.361 1.00 90.81 269 VAL A C 1
ATOM 2121 O O . VAL A 1 269 ? -5.468 8.956 -3.708 1.00 90.81 269 VAL A O 1
ATOM 2124 N N . ALA A 1 270 ? -3.490 7.917 -3.899 1.00 91.94 270 ALA A N 1
ATOM 2125 C CA . ALA A 1 270 ? -2.972 8.349 -2.604 1.00 91.94 270 ALA A CA 1
ATOM 2126 C C . ALA A 1 270 ? -1.440 8.384 -2.587 1.00 91.94 270 ALA A C 1
ATOM 2128 O O . ALA A 1 270 ? -0.763 7.693 -3.350 1.00 91.94 270 ALA A O 1
ATOM 2129 N N . LYS A 1 271 ? -0.867 9.191 -1.695 1.00 94.00 271 LYS A N 1
ATOM 2130 C CA . LYS A 1 271 ? 0.577 9.215 -1.442 1.00 94.00 271 LYS A CA 1
ATOM 2131 C C . LYS A 1 271 ? 0.861 9.671 -0.020 1.00 94.00 271 LYS A C 1
ATOM 2133 O O . LYS A 1 271 ? 0.146 10.523 0.506 1.00 94.00 271 LYS A O 1
ATOM 2138 N N . SER A 1 272 ? 1.945 9.170 0.551 1.00 94.25 272 SER A N 1
ATOM 2139 C CA . SER A 1 272 ? 2.549 9.781 1.726 1.00 94.25 272 SER A CA 1
ATOM 2140 C C . SER A 1 272 ? 3.354 11.022 1.327 1.00 94.25 272 SER A C 1
ATOM 2142 O O . SER A 1 272 ? 3.781 11.182 0.175 1.00 94.25 272 SER A O 1
ATOM 2144 N N . GLU A 1 273 ? 3.638 11.880 2.299 1.00 92.50 273 GLU A N 1
ATOM 2145 C CA . GLU A 1 273 ? 4.756 12.810 2.166 1.00 92.50 273 GLU A CA 1
ATOM 2146 C C . GLU A 1 273 ? 6.078 12.038 2.253 1.00 92.50 273 GLU A C 1
ATOM 2148 O O . GLU A 1 273 ? 6.162 10.991 2.900 1.00 92.50 273 GLU A O 1
ATOM 2153 N N . PHE A 1 274 ? 7.106 12.531 1.562 1.00 92.69 274 PHE A N 1
ATOM 2154 C CA . PHE A 1 274 ? 8.454 12.006 1.747 1.00 92.69 274 PHE A CA 1
ATOM 2155 C C . PHE A 1 274 ? 9.008 12.560 3.053 1.00 92.69 274 PHE A C 1
ATOM 2157 O O . PHE A 1 274 ? 9.062 13.777 3.221 1.00 92.69 274 PHE A O 1
ATOM 2164 N N . ALA A 1 275 ? 9.460 11.686 3.945 1.00 91.94 275 ALA A N 1
ATOM 2165 C CA . ALA A 1 275 ? 9.995 12.102 5.234 1.00 91.94 275 ALA A CA 1
ATOM 2166 C C . ALA A 1 275 ? 11.297 11.370 5.562 1.00 91.94 275 ALA A C 1
ATOM 2168 O O . ALA A 1 275 ? 11.479 10.212 5.193 1.00 91.94 275 ALA A O 1
ATOM 2169 N N . LYS A 1 276 ? 12.194 12.060 6.276 1.00 91.62 276 LYS A N 1
ATOM 2170 C CA . LYS A 1 276 ? 13.375 11.475 6.927 1.00 91.62 276 LYS A CA 1
ATOM 2171 C C . LYS A 1 276 ? 13.017 11.104 8.364 1.00 91.62 276 LYS A C 1
ATOM 2173 O O . LYS A 1 276 ? 13.439 11.766 9.307 1.00 91.62 276 LYS A O 1
ATOM 2178 N N . LYS A 1 277 ? 12.141 10.119 8.516 1.00 90.12 277 LYS A N 1
ATOM 2179 C CA . LYS A 1 277 ? 11.667 9.619 9.812 1.00 90.12 277 LYS A CA 1
ATOM 2180 C C . LYS A 1 277 ? 11.782 8.101 9.818 1.00 90.12 277 LYS A C 1
ATOM 2182 O O . LYS A 1 277 ? 11.752 7.528 8.738 1.00 90.12 277 LYS A O 1
ATOM 2187 N N . PRO A 1 278 ? 11.878 7.428 10.973 1.00 87.19 278 PRO A N 1
ATOM 2188 C CA . PRO A 1 278 ? 11.915 5.962 11.019 1.00 87.19 278 PRO A CA 1
ATOM 2189 C C . PRO A 1 278 ? 10.701 5.315 10.335 1.00 87.19 278 PRO A C 1
ATOM 2191 O O . PRO A 1 278 ? 10.783 4.199 9.816 1.00 87.19 278 PRO A O 1
ATOM 2194 N N . MET A 1 279 ? 9.580 6.039 10.304 1.00 90.69 279 MET A N 1
ATOM 2195 C CA . MET A 1 279 ? 8.314 5.577 9.771 1.00 90.69 279 MET A CA 1
ATOM 2196 C C . MET A 1 279 ? 7.516 6.700 9.103 1.00 90.69 279 MET A C 1
ATOM 2198 O O . MET A 1 279 ? 7.585 7.864 9.500 1.00 90.69 279 MET A O 1
ATOM 2202 N N . ILE A 1 280 ? 6.710 6.323 8.111 1.00 93.69 280 ILE A N 1
ATOM 2203 C CA . ILE A 1 280 ? 5.610 7.131 7.583 1.00 93.69 280 ILE A CA 1
ATOM 2204 C C . ILE A 1 280 ? 4.325 6.307 7.565 1.00 93.69 280 ILE A C 1
ATOM 2206 O O . ILE A 1 280 ? 4.358 5.086 7.395 1.00 93.69 280 ILE A O 1
ATOM 2210 N N . GLN A 1 281 ? 3.194 6.991 7.687 1.00 91.88 281 GLN A N 1
ATOM 2211 C CA . GLN A 1 281 ? 1.878 6.373 7.711 1.00 91.88 281 GLN A CA 1
ATOM 2212 C C . GLN A 1 281 ? 0.865 7.264 6.997 1.00 91.88 281 GLN A C 1
ATOM 2214 O O . GLN A 1 281 ? 0.933 8.490 7.088 1.00 91.88 281 GLN A O 1
ATOM 2219 N N . PHE A 1 282 ? -0.071 6.655 6.275 1.00 92.31 282 PHE A N 1
ATOM 2220 C CA . PHE A 1 282 ? -1.199 7.359 5.671 1.00 92.31 282 PHE A CA 1
ATOM 2221 C C . PHE A 1 282 ? -2.399 6.425 5.502 1.00 92.31 282 PHE A C 1
ATOM 2223 O O . PHE A 1 282 ? -2.272 5.199 5.550 1.00 92.31 282 PHE A O 1
ATOM 2230 N N . LEU A 1 283 ? -3.573 7.028 5.331 1.00 90.44 283 LEU A N 1
ATOM 2231 C CA . LEU A 1 283 ? -4.833 6.317 5.143 1.00 90.44 283 LEU A CA 1
ATOM 2232 C C . LEU A 1 283 ? -5.178 6.227 3.670 1.00 90.44 283 LEU A C 1
ATOM 2234 O O . LEU A 1 283 ? -4.969 7.183 2.921 1.00 90.44 283 LEU A O 1
ATOM 2238 N N . HIS A 1 284 ? -5.749 5.095 3.283 1.00 93.62 284 HIS A N 1
ATOM 2239 C CA . HIS A 1 284 ? -6.254 4.883 1.938 1.00 93.62 284 HIS A CA 1
ATOM 2240 C C . HIS A 1 284 ? -7.432 3.909 1.941 1.00 93.62 284 HIS A C 1
ATOM 2242 O O . HIS A 1 284 ? -7.446 2.952 2.712 1.00 93.62 284 HIS A O 1
ATOM 2248 N N . THR A 1 285 ? -8.396 4.137 1.054 1.00 93.12 285 THR A N 1
ATOM 2249 C CA . THR A 1 285 ? -9.514 3.219 0.819 1.00 93.12 285 THR A CA 1
ATOM 2250 C C . THR A 1 285 ? -9.305 2.527 -0.522 1.00 93.12 285 THR A C 1
ATOM 2252 O O . THR A 1 285 ? -9.349 3.161 -1.577 1.00 93.12 285 THR A O 1
ATOM 2255 N N . PHE A 1 286 ? -9.096 1.213 -0.489 1.00 91.88 286 PHE A N 1
ATOM 2256 C CA . PHE A 1 286 ? -9.043 0.370 -1.679 1.00 91.88 286 PHE A CA 1
ATOM 2257 C C . PHE A 1 286 ? -10.473 0.099 -2.161 1.00 91.88 286 PHE A C 1
ATOM 2259 O O . PHE A 1 286 ? -11.179 -0.717 -1.566 1.00 91.88 286 PHE A O 1
ATOM 2266 N N . ASP A 1 287 ? -10.917 0.811 -3.197 1.00 88.56 287 ASP A N 1
ATOM 2267 C CA . ASP A 1 287 ? -12.244 0.647 -3.804 1.00 88.56 287 ASP A CA 1
ATOM 2268 C C . ASP A 1 287 ? -12.227 -0.497 -4.825 1.00 88.56 287 ASP A C 1
ATOM 2270 O O . ASP A 1 287 ? -11.405 -0.502 -5.731 1.00 88.56 287 ASP A O 1
ATOM 2274 N N . THR A 1 288 ? -13.153 -1.446 -4.700 1.00 82.75 288 THR A N 1
ATOM 2275 C CA . THR A 1 288 ? -13.290 -2.584 -5.630 1.00 82.75 288 THR A CA 1
ATOM 2276 C C . THR A 1 288 ? -13.947 -2.236 -6.952 1.00 82.75 288 THR A C 1
ATOM 2278 O O . THR A 1 288 ? -13.873 -3.013 -7.900 1.00 82.75 288 THR A O 1
ATOM 2281 N N . LYS A 1 289 ? -14.615 -1.081 -7.032 1.00 80.56 289 LYS A N 1
ATOM 2282 C CA . LYS A 1 289 ? -15.118 -0.559 -8.310 1.00 80.56 289 LYS A CA 1
ATOM 2283 C C . LYS A 1 289 ? -13.992 -0.018 -9.180 1.00 80.56 289 LYS A C 1
ATOM 2285 O O . LYS A 1 289 ? -14.166 0.145 -10.384 1.00 80.56 289 LYS A O 1
ATOM 2290 N N . VAL A 1 290 ? -12.879 0.314 -8.541 1.00 71.88 290 VAL A N 1
ATOM 2291 C CA . VAL A 1 290 ? -11.656 0.765 -9.173 1.00 71.88 290 VAL A CA 1
ATOM 2292 C C . VAL A 1 290 ? -10.821 -0.486 -9.443 1.00 71.88 290 VAL A C 1
ATOM 2294 O O . VAL A 1 290 ? -10.806 -1.409 -8.632 1.00 71.88 290 VAL A O 1
ATOM 2297 N N . GLU A 1 291 ? -10.192 -0.553 -10.616 1.00 70.38 291 GLU A N 1
ATOM 2298 C CA . GLU A 1 291 ? -9.312 -1.671 -10.979 1.00 70.38 291 GLU A CA 1
ATOM 2299 C C . GLU A 1 291 ? -8.185 -1.851 -9.947 1.00 70.38 291 GLU A C 1
ATOM 2301 O O . GLU A 1 291 ? -7.971 -0.987 -9.088 1.00 70.38 291 GLU A O 1
ATOM 2306 N N . ASP A 1 292 ? -7.472 -2.981 -10.015 1.00 82.94 292 ASP A N 1
ATOM 2307 C CA . ASP A 1 292 ? -6.449 -3.316 -9.023 1.00 82.94 292 ASP A CA 1
ATOM 2308 C C . ASP A 1 292 ? -5.464 -2.153 -8.808 1.00 82.94 292 ASP A C 1
ATOM 2310 O O . ASP A 1 292 ? -5.045 -1.488 -9.753 1.00 82.94 292 ASP A O 1
ATOM 2314 N N . GLN A 1 293 ? -5.068 -1.914 -7.558 1.00 91.31 293 GLN A N 1
ATOM 2315 C CA . GLN A 1 293 ? -4.188 -0.802 -7.189 1.00 91.31 293 GLN A CA 1
ATOM 2316 C C . GLN A 1 293 ? -2.793 -1.313 -6.830 1.00 91.31 293 GLN A C 1
ATOM 2318 O O . GLN A 1 293 ? -2.635 -2.409 -6.302 1.00 91.31 293 GLN A O 1
ATOM 2323 N N . VAL A 1 294 ? -1.762 -0.507 -7.074 1.00 91.94 294 VAL A N 1
ATOM 2324 C CA . VAL A 1 294 ? -0.360 -0.842 -6.797 1.00 91.94 294 VAL A CA 1
ATOM 2325 C C . VAL A 1 294 ? 0.227 0.140 -5.794 1.00 91.94 294 VAL A C 1
ATOM 2327 O O . VAL A 1 294 ? 0.125 1.356 -5.956 1.00 91.94 294 VAL A O 1
ATOM 2330 N N . ILE A 1 295 ? 0.897 -0.387 -4.772 1.00 94.62 295 ILE A N 1
ATOM 2331 C CA . ILE A 1 295 ? 1.693 0.392 -3.824 1.00 94.62 295 ILE A CA 1
ATOM 2332 C C . ILE A 1 295 ? 3.138 0.430 -4.320 1.00 94.62 295 ILE A C 1
ATOM 2334 O O . ILE A 1 295 ? 3.784 -0.609 -4.427 1.00 94.62 295 ILE A O 1
ATOM 2338 N N . VAL A 1 296 ? 3.663 1.627 -4.576 1.00 94.19 296 VAL A N 1
ATOM 2339 C CA . VAL A 1 296 ? 5.051 1.882 -4.982 1.00 94.19 296 VAL A CA 1
ATOM 2340 C C . VAL A 1 296 ? 5.829 2.478 -3.810 1.00 94.19 296 VAL A C 1
ATOM 2342 O O . VAL A 1 296 ? 5.517 3.577 -3.344 1.00 94.19 296 VAL A O 1
ATOM 2345 N N . LEU A 1 297 ? 6.867 1.780 -3.348 1.00 95.75 297 LEU A N 1
ATOM 2346 C CA . LEU A 1 297 ? 7.699 2.194 -2.213 1.00 95.75 297 LEU A CA 1
ATOM 2347 C C . LEU A 1 297 ? 8.953 2.906 -2.712 1.00 95.75 297 LEU A C 1
ATOM 2349 O O . LEU A 1 297 ? 9.825 2.296 -3.318 1.00 95.75 297 LEU A O 1
ATOM 2353 N N . SER A 1 298 ? 9.063 4.202 -2.463 1.00 94.50 298 SER A N 1
ATOM 2354 C CA . SER A 1 298 ? 10.059 5.073 -3.085 1.00 94.50 298 SER A CA 1
ATOM 2355 C C . SER A 1 298 ? 11.079 5.605 -2.081 1.00 94.50 298 SER A C 1
ATOM 2357 O O . SER A 1 298 ? 10.720 5.976 -0.966 1.00 94.50 298 SER A O 1
ATOM 2359 N N . LEU A 1 299 ? 12.337 5.732 -2.508 1.00 92.88 299 LEU A N 1
ATOM 2360 C CA . LEU A 1 299 ? 13.437 6.288 -1.711 1.00 92.88 299 LEU A CA 1
ATOM 2361 C C . LEU A 1 299 ? 14.041 7.528 -2.388 1.00 92.88 299 LEU A C 1
ATOM 2363 O O . LEU A 1 299 ? 14.069 7.618 -3.611 1.00 92.88 299 LEU A O 1
ATOM 2367 N N . SER A 1 300 ? 14.511 8.505 -1.611 1.00 90.06 300 SER A N 1
ATOM 2368 C CA . SER A 1 300 ? 15.094 9.759 -2.092 1.00 90.06 300 SER A CA 1
ATOM 2369 C C . SER A 1 300 ? 16.224 10.266 -1.170 1.00 90.06 300 SER A C 1
ATOM 2371 O O . SER A 1 300 ? 16.010 10.429 0.034 1.00 90.06 300 SER A O 1
ATOM 2373 N N . PRO A 1 301 ? 17.418 10.583 -1.706 1.00 86.44 301 PRO A N 1
ATOM 2374 C CA . PRO A 1 301 ? 17.825 10.411 -3.100 1.00 86.44 301 PRO A CA 1
ATOM 2375 C C . PRO A 1 301 ? 18.176 8.942 -3.429 1.00 86.44 301 PRO A C 1
ATOM 2377 O O . PRO A 1 301 ? 18.744 8.253 -2.584 1.00 86.44 301 PRO A O 1
ATOM 2380 N N . PRO A 1 302 ? 17.887 8.461 -4.650 1.00 79.56 302 PRO A N 1
ATOM 2381 C CA . PRO A 1 302 ? 18.402 7.187 -5.153 1.00 79.56 302 PRO A CA 1
ATOM 2382 C C . PRO A 1 302 ? 19.835 7.308 -5.720 1.00 79.56 302 PRO A C 1
ATOM 2384 O O . PRO A 1 302 ? 20.230 8.406 -6.124 1.00 79.56 302 PRO A O 1
ATOM 2387 N N . PRO A 1 303 ? 20.582 6.200 -5.880 1.00 76.31 303 PRO A N 1
ATOM 2388 C CA . PRO A 1 303 ? 20.314 4.863 -5.356 1.00 76.31 303 PRO A CA 1
ATOM 2389 C C . PRO A 1 303 ? 20.925 4.664 -3.959 1.00 76.31 303 PRO A C 1
ATOM 2391 O O . PRO A 1 303 ? 22.024 5.152 -3.697 1.00 76.31 303 PRO A O 1
ATOM 2394 N N . ARG A 1 304 ? 20.248 3.914 -3.083 1.00 81.81 304 ARG A N 1
ATOM 2395 C CA . ARG A 1 304 ? 20.776 3.484 -1.776 1.00 81.81 304 ARG A CA 1
ATOM 2396 C C . ARG A 1 304 ? 20.291 2.083 -1.429 1.00 81.81 304 ARG A C 1
ATOM 2398 O O . ARG A 1 304 ? 19.174 1.714 -1.793 1.00 81.81 304 ARG A O 1
ATOM 2405 N N . ASP A 1 305 ? 21.117 1.373 -0.669 1.00 87.69 305 ASP A N 1
ATOM 2406 C CA . ASP A 1 305 ? 20.791 0.061 -0.126 1.00 87.69 305 ASP A CA 1
ATOM 2407 C C . ASP A 1 305 ? 20.264 0.223 1.303 1.00 87.69 305 ASP A C 1
ATOM 2409 O O . ASP A 1 305 ? 20.943 0.781 2.161 1.00 87.69 305 ASP A O 1
ATOM 2413 N N . THR A 1 306 ? 19.035 -0.211 1.568 1.00 90.62 306 THR A N 1
ATOM 2414 C CA . THR A 1 306 ? 18.432 -0.184 2.911 1.00 90.62 306 THR A CA 1
ATOM 2415 C C . THR A 1 306 ? 17.224 -1.114 2.969 1.00 90.62 306 THR A C 1
ATOM 2417 O O . THR A 1 306 ? 16.658 -1.496 1.944 1.00 90.62 306 THR A O 1
ATOM 2420 N N . GLN A 1 307 ? 16.846 -1.529 4.172 1.00 93.25 307 GLN A N 1
ATOM 2421 C CA . GLN A 1 307 ? 15.740 -2.454 4.398 1.00 93.25 307 GLN A CA 1
ATOM 2422 C C . GLN A 1 307 ? 14.479 -1.694 4.796 1.00 93.25 307 GLN A C 1
ATOM 2424 O O . GLN A 1 307 ? 14.541 -0.615 5.389 1.00 93.25 307 GLN A O 1
ATOM 2429 N N . TYR A 1 308 ? 13.324 -2.267 4.478 1.00 95.06 308 TYR A N 1
ATOM 2430 C CA . TYR A 1 308 ? 12.037 -1.716 4.871 1.00 95.06 308 TYR A CA 1
ATOM 2431 C C . TYR A 1 308 ? 11.076 -2.774 5.373 1.00 95.06 308 TYR A C 1
ATOM 2433 O O . TYR A 1 308 ? 11.209 -3.971 5.112 1.00 95.06 308 TYR A O 1
ATOM 2441 N N . THR A 1 309 ? 10.070 -2.297 6.092 1.00 95.56 309 THR A N 1
ATOM 2442 C CA . THR A 1 309 ? 8.884 -3.062 6.454 1.00 95.56 309 THR A CA 1
ATOM 2443 C C . THR A 1 309 ? 7.653 -2.290 5.996 1.00 95.56 309 THR A C 1
ATOM 2445 O O . THR A 1 309 ? 7.467 -1.139 6.386 1.00 95.56 309 THR A O 1
ATOM 2448 N N . LEU A 1 310 ? 6.844 -2.913 5.142 1.00 96.38 310 LEU A N 1
ATOM 2449 C CA . LEU A 1 310 ? 5.523 -2.439 4.750 1.00 96.38 310 LEU A CA 1
ATOM 2450 C C . LEU A 1 310 ? 4.490 -3.169 5.609 1.00 96.38 310 LEU A C 1
ATOM 2452 O O . LEU A 1 310 ? 4.347 -4.386 5.505 1.00 96.38 310 LEU A O 1
ATOM 2456 N N . SER A 1 311 ? 3.769 -2.423 6.433 1.00 94.50 311 SER A N 1
ATOM 2457 C CA . SER A 1 311 ? 2.661 -2.925 7.236 1.00 94.50 311 SER A CA 1
ATOM 2458 C C . SER A 1 311 ? 1.354 -2.330 6.733 1.00 94.50 311 SER A C 1
ATOM 2460 O O . SER A 1 311 ? 1.270 -1.122 6.511 1.00 94.50 311 SER A O 1
ATOM 2462 N N . ILE A 1 312 ? 0.327 -3.158 6.574 1.00 94.56 312 ILE A N 1
ATOM 2463 C CA . ILE A 1 312 ? -1.015 -2.709 6.217 1.00 94.56 312 ILE A CA 1
ATOM 2464 C C . ILE A 1 312 ? -2.000 -3.227 7.254 1.00 94.56 312 ILE A C 1
ATOM 2466 O O . ILE A 1 312 ? -2.153 -4.435 7.419 1.00 94.56 312 ILE A O 1
ATOM 2470 N N . LEU A 1 313 ? -2.673 -2.304 7.937 1.00 91.31 313 LEU A N 1
ATOM 2471 C CA . LEU A 1 313 ? -3.796 -2.614 8.814 1.00 91.31 313 LEU A CA 1
ATOM 2472 C C . LEU A 1 313 ? -5.089 -2.266 8.087 1.00 91.31 313 LEU A C 1
ATOM 2474 O O . LEU A 1 313 ? -5.289 -1.117 7.710 1.00 91.31 313 LEU A O 1
ATOM 2478 N N . SER A 1 314 ? -5.970 -3.237 7.885 1.00 91.75 314 SER A N 1
ATOM 2479 C CA . SER A 1 314 ? -7.099 -3.117 6.961 1.00 91.75 314 SER A CA 1
ATOM 2480 C C . SER A 1 314 ? -8.414 -3.595 7.566 1.00 91.75 314 SER A C 1
ATOM 2482 O O . SER A 1 314 ? -8.454 -4.513 8.379 1.00 91.75 314 SER A O 1
ATOM 2484 N N . SER A 1 315 ? -9.511 -2.950 7.177 1.00 87.06 315 S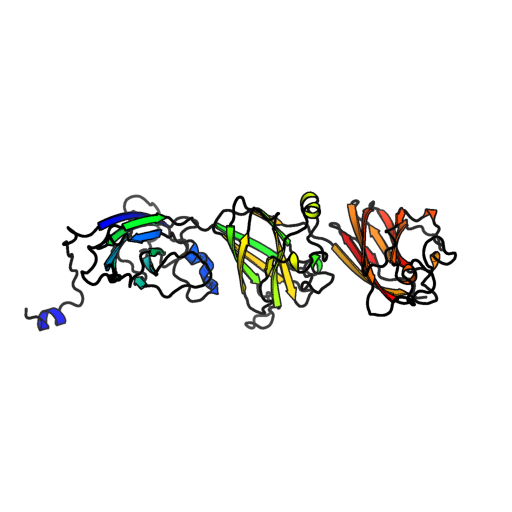ER A N 1
ATOM 2485 C CA . SER A 1 315 ? -10.875 -3.263 7.637 1.00 87.06 315 SER A CA 1
ATOM 2486 C C . SER A 1 315 ? -11.443 -4.568 7.059 1.00 87.06 315 SER A C 1
ATOM 2488 O O . SER A 1 315 ? -12.532 -5.000 7.436 1.00 87.06 315 SER A O 1
ATOM 2490 N N . SER A 1 316 ? -10.750 -5.175 6.096 1.00 88.88 316 SER A N 1
ATOM 2491 C CA . SER A 1 316 ? -11.103 -6.429 5.427 1.00 88.88 316 SER A CA 1
ATOM 2492 C C . SER A 1 316 ? -9.835 -7.118 4.923 1.00 88.88 316 SER A C 1
ATOM 2494 O O . SER A 1 316 ? -8.853 -6.418 4.680 1.00 88.88 316 SER A O 1
ATOM 2496 N N . PRO A 1 317 ? -9.837 -8.452 4.733 1.00 90.00 317 PRO A N 1
ATOM 2497 C CA . PRO A 1 317 ? -8.674 -9.152 4.208 1.00 90.00 317 PRO A CA 1
ATOM 2498 C C . PRO A 1 317 ? -8.256 -8.590 2.849 1.00 90.00 317 PRO A C 1
ATOM 2500 O O . PRO A 1 317 ? -9.094 -8.380 1.967 1.00 90.00 317 PRO A O 1
ATOM 2503 N N . LEU A 1 318 ? -6.953 -8.400 2.678 1.00 93.50 318 LEU A N 1
ATOM 2504 C CA . LEU A 1 318 ? -6.332 -8.048 1.408 1.00 93.50 318 LEU A CA 1
ATOM 2505 C C . LEU A 1 318 ? -5.113 -8.928 1.161 1.00 93.50 318 LEU A C 1
ATOM 2507 O O . LEU A 1 318 ? -4.526 -9.478 2.095 1.00 93.50 318 LEU A O 1
ATOM 2511 N N . THR A 1 319 ? -4.723 -9.048 -0.101 1.00 93.06 319 THR A N 1
ATOM 2512 C CA . THR A 1 319 ? -3.522 -9.781 -0.506 1.00 93.06 319 THR A CA 1
ATOM 2513 C C . THR A 1 319 ? -2.587 -8.848 -1.254 1.00 93.06 319 THR A C 1
ATOM 2515 O O . THR A 1 319 ? -3.031 -8.041 -2.073 1.00 93.06 319 THR A O 1
ATOM 2518 N N . LEU A 1 320 ? -1.292 -8.963 -0.966 1.00 93.75 320 LEU A N 1
ATOM 2519 C CA . LEU A 1 320 ? -0.242 -8.270 -1.698 1.00 93.75 320 LEU A CA 1
ATOM 2520 C C . LEU A 1 320 ? 0.514 -9.255 -2.580 1.00 93.75 320 LEU A C 1
ATOM 2522 O O . LEU A 1 320 ? 1.025 -10.261 -2.090 1.00 93.75 320 LEU A O 1
ATOM 2526 N N . TYR A 1 321 ? 0.638 -8.921 -3.859 1.00 90.31 321 TYR A N 1
ATOM 2527 C CA . TYR A 1 321 ? 1.472 -9.649 -4.805 1.00 90.31 321 TYR A CA 1
ATOM 2528 C C . TYR A 1 321 ? 2.679 -8.780 -5.163 1.00 90.31 321 TYR A C 1
ATOM 2530 O O . TYR A 1 321 ? 2.491 -7.669 -5.670 1.00 90.31 321 TYR A O 1
ATOM 2538 N N . PRO A 1 322 ? 3.917 -9.224 -4.885 1.00 89.62 322 PRO A N 1
ATOM 2539 C CA . PRO A 1 322 ? 5.094 -8.482 -5.310 1.00 89.62 322 PRO A CA 1
ATOM 2540 C C . PRO A 1 322 ? 5.130 -8.436 -6.838 1.00 89.62 322 PRO A C 1
ATOM 2542 O O . PRO A 1 322 ? 5.045 -9.469 -7.500 1.00 89.62 322 PRO A O 1
ATOM 2545 N N . VAL A 1 323 ? 5.263 -7.239 -7.403 1.00 85.38 323 VAL A N 1
ATOM 2546 C CA . VAL A 1 323 ? 5.401 -7.082 -8.852 1.00 85.38 323 VAL A CA 1
ATOM 2547 C C . VAL A 1 323 ? 6.869 -7.350 -9.231 1.00 85.38 323 VAL A C 1
ATOM 2549 O O . VAL A 1 323 ? 7.754 -6.761 -8.588 1.00 85.38 323 VAL A O 1
ATOM 2552 N N . PRO A 1 324 ? 7.165 -8.204 -10.235 1.00 77.88 324 PRO A N 1
ATOM 2553 C CA . PRO A 1 324 ? 8.528 -8.602 -10.608 1.00 77.88 324 PRO A CA 1
ATOM 2554 C C . PRO A 1 324 ? 9.451 -7.425 -10.923 1.00 77.88 324 PRO A C 1
ATOM 2556 O O . PRO A 1 324 ? 9.034 -6.439 -11.532 1.00 77.88 324 PRO A O 1
ATOM 2559 N N . HIS A 1 325 ? 10.704 -7.488 -10.467 1.00 74.88 325 HIS A N 1
ATOM 2560 C CA . HIS A 1 325 ? 11.713 -6.436 -10.660 1.00 74.88 325 HIS A CA 1
ATOM 2561 C C . HIS A 1 325 ? 11.978 -6.162 -12.138 1.00 74.88 325 HIS A C 1
ATOM 2563 O O . HIS A 1 325 ? 12.059 -7.098 -12.918 1.00 74.88 325 HIS A O 1
ATOM 2569 N N . MET A 1 326 ? 12.152 -4.887 -12.509 1.00 75.88 326 MET A N 1
ATOM 2570 C CA . MET A 1 326 ? 12.623 -4.519 -13.844 1.00 75.88 326 MET A CA 1
ATOM 2571 C C . MET A 1 326 ? 14.021 -3.926 -13.763 1.00 75.88 326 MET A C 1
ATOM 2573 O O . MET A 1 326 ? 14.245 -2.893 -13.129 1.00 75.88 326 MET A O 1
ATOM 2577 N N . HIS A 1 327 ? 14.959 -4.576 -14.439 1.00 79.19 327 HIS A N 1
ATOM 2578 C CA . HIS A 1 327 ? 16.250 -4.006 -14.751 1.00 79.19 327 HIS A CA 1
ATOM 2579 C C . HIS A 1 327 ? 16.047 -2.847 -15.729 1.00 79.19 327 HIS A C 1
ATOM 2581 O O . HIS A 1 327 ? 15.399 -3.006 -16.760 1.00 79.19 327 HIS A O 1
ATOM 2587 N N . THR A 1 328 ? 16.568 -1.669 -15.393 1.00 84.62 328 THR A N 1
ATOM 2588 C CA . THR A 1 328 ? 16.435 -0.458 -16.212 1.00 84.62 328 THR A CA 1
ATOM 2589 C C . THR A 1 328 ? 17.791 0.196 -16.363 1.00 84.62 328 THR A C 1
ATOM 2591 O O . THR A 1 328 ? 18.456 0.492 -15.369 1.00 84.62 328 THR A O 1
ATOM 2594 N N . VAL A 1 329 ? 18.182 0.474 -17.603 1.00 87.50 329 VAL A N 1
ATOM 2595 C CA . VAL A 1 329 ? 19.419 1.196 -17.905 1.00 87.50 329 VAL A CA 1
ATOM 2596 C C . VAL A 1 329 ? 19.099 2.353 -18.839 1.00 87.50 329 VAL A C 1
ATOM 2598 O O . VAL A 1 329 ? 18.478 2.164 -19.885 1.00 87.50 329 VAL A O 1
ATOM 2601 N N . THR A 1 330 ? 19.544 3.554 -18.467 1.00 89.25 330 THR A N 1
ATOM 2602 C CA . THR A 1 330 ? 19.272 4.797 -19.201 1.00 89.25 330 THR A CA 1
ATOM 2603 C C . THR A 1 330 ? 20.571 5.490 -19.586 1.00 89.25 330 THR A C 1
ATOM 2605 O O . THR A 1 330 ? 21.393 5.799 -18.724 1.00 89.25 330 THR A O 1
ATOM 2608 N N . HIS A 1 331 ? 20.698 5.853 -20.861 1.00 93.56 331 HIS A N 1
ATOM 2609 C CA . HIS A 1 331 ? 21.790 6.675 -21.381 1.00 93.56 331 HIS A CA 1
ATOM 2610 C C . HIS A 1 331 ? 21.278 8.017 -21.885 1.00 93.56 331 HIS A C 1
ATOM 2612 O O . HIS A 1 331 ? 20.183 8.128 -22.437 1.00 93.56 331 HIS A O 1
ATOM 2618 N N . LYS A 1 332 ? 22.081 9.064 -21.691 1.00 93.25 332 LYS A N 1
ATOM 2619 C CA . LYS A 1 332 ? 21.842 10.388 -22.279 1.00 93.25 332 LYS A CA 1
ATOM 2620 C C . LYS A 1 332 ? 22.587 10.478 -23.610 1.00 93.25 332 LYS A C 1
ATOM 2622 O O . LYS A 1 332 ? 23.709 9.994 -23.714 1.00 93.25 332 LYS A O 1
ATOM 2627 N N . GLY A 1 333 ? 21.981 11.132 -24.592 1.00 93.88 333 GLY A N 1
ATOM 2628 C CA . GLY A 1 333 ? 22.586 11.380 -25.897 1.00 93.88 333 GLY A CA 1
ATOM 2629 C C . GLY A 1 333 ? 22.163 12.725 -26.478 1.00 93.88 333 GLY A C 1
ATOM 2630 O O . GLY A 1 333 ? 21.336 13.446 -25.907 1.00 93.88 333 GLY A O 1
ATOM 2631 N N . ALA A 1 334 ? 22.750 13.078 -27.615 1.00 93.81 334 ALA A N 1
ATOM 2632 C CA . ALA A 1 334 ? 22.382 14.265 -28.369 1.00 93.81 334 ALA A CA 1
ATOM 2633 C C . ALA A 1 334 ? 22.499 14.002 -29.868 1.00 93.81 334 ALA A C 1
ATOM 2635 O O . ALA A 1 334 ? 23.410 13.306 -30.309 1.00 93.81 334 ALA A O 1
ATOM 2636 N N . PHE A 1 335 ? 21.564 14.574 -30.617 1.00 93.38 335 PHE A N 1
ATOM 2637 C CA . PHE A 1 335 ? 21.640 14.706 -32.057 1.00 93.38 335 PHE A CA 1
ATOM 2638 C C . PHE A 1 335 ? 22.297 16.036 -32.432 1.00 93.38 335 PHE A C 1
ATOM 2640 O O . PHE A 1 335 ? 21.943 17.091 -31.884 1.00 93.38 335 PHE A O 1
ATOM 2647 N N . ASP A 1 336 ? 23.220 15.983 -33.382 1.00 91.88 336 ASP A N 1
ATOM 2648 C CA . ASP A 1 336 ? 23.881 17.115 -34.026 1.00 91.88 336 ASP A CA 1
ATOM 2649 C C . ASP A 1 336 ? 23.851 16.967 -35.560 1.00 91.88 336 ASP A C 1
ATOM 2651 O O . ASP A 1 336 ? 23.120 16.140 -36.104 1.00 91.88 336 ASP A O 1
ATOM 2655 N N . TYR A 1 337 ? 24.587 17.810 -36.283 1.00 90.81 337 TYR A N 1
ATOM 2656 C CA . TYR A 1 337 ? 24.600 17.772 -37.747 1.00 90.81 337 TYR A CA 1
ATOM 2657 C C . TYR A 1 337 ? 25.299 16.538 -38.328 1.00 90.81 337 TYR A C 1
ATOM 2659 O O . TYR A 1 337 ? 25.006 16.170 -39.466 1.00 90.81 337 TYR A O 1
ATOM 2667 N N . ASP A 1 338 ? 26.182 15.903 -37.561 1.00 93.75 338 ASP A N 1
ATOM 2668 C CA . ASP A 1 338 ? 27.040 14.817 -38.026 1.00 93.75 338 ASP A CA 1
ATOM 2669 C C . ASP A 1 338 ? 26.435 13.445 -37.721 1.00 93.75 338 ASP A C 1
ATOM 2671 O O . ASP A 1 338 ? 26.653 12.491 -38.471 1.00 93.75 338 ASP A O 1
ATOM 2675 N N . ASN A 1 339 ? 25.627 13.346 -36.661 1.00 93.19 339 ASN A N 1
ATOM 2676 C CA . ASN A 1 339 ? 25.010 12.095 -36.224 1.00 93.19 339 ASN A CA 1
ATOM 2677 C C . ASN A 1 339 ? 23.476 12.051 -36.361 1.00 93.19 339 ASN A C 1
ATOM 2679 O O . ASN A 1 339 ? 22.877 11.021 -36.079 1.00 93.19 339 ASN A O 1
ATOM 2683 N N . SER A 1 340 ? 22.812 13.117 -36.812 1.00 93.69 340 SER A N 1
ATOM 2684 C CA . SER A 1 340 ? 21.366 13.112 -37.079 1.00 93.69 340 SER A CA 1
ATOM 2685 C C . SER A 1 340 ? 21.089 12.666 -38.514 1.00 93.69 340 SER A C 1
ATOM 2687 O O . SER A 1 340 ? 20.911 13.475 -39.425 1.00 93.69 340 SER A O 1
ATOM 2689 N N . GLY A 1 341 ? 21.116 11.354 -38.741 1.00 94.44 341 GLY A N 1
ATOM 2690 C CA . GLY A 1 341 ? 21.027 10.767 -40.081 1.00 94.44 341 GLY A CA 1
ATOM 2691 C C . GLY A 1 341 ? 19.614 10.697 -40.669 1.00 94.44 341 GLY A C 1
ATOM 2692 O O . GLY A 1 341 ? 19.470 10.413 -41.856 1.00 94.44 341 GLY A O 1
ATOM 2693 N N . GLY A 1 342 ? 18.582 10.939 -39.855 1.00 94.19 342 GLY A N 1
ATOM 2694 C CA . GLY A 1 342 ? 17.178 10.761 -40.235 1.00 94.19 342 GLY A CA 1
ATOM 2695 C C . GLY A 1 342 ? 16.712 9.298 -40.203 1.00 94.19 342 GLY A C 1
ATOM 2696 O O . GLY A 1 342 ? 17.436 8.408 -39.740 1.00 94.19 342 GLY A O 1
ATOM 2697 N N . SER A 1 343 ? 15.493 9.051 -40.693 1.00 95.19 343 SER A N 1
ATOM 2698 C CA . SER A 1 343 ? 14.903 7.711 -40.831 1.00 95.19 343 SER A CA 1
ATOM 2699 C C . SER A 1 343 ? 15.642 6.861 -41.876 1.00 95.19 343 SER A C 1
ATOM 2701 O O . SER A 1 343 ? 16.467 7.374 -42.627 1.00 95.19 343 SER A O 1
ATOM 2703 N N . SER A 1 344 ? 15.321 5.566 -41.971 1.00 94.75 344 SER A N 1
ATOM 2704 C CA . SER A 1 344 ? 15.972 4.605 -42.875 1.00 94.75 344 SER A CA 1
ATOM 2705 C C . SER A 1 344 ? 15.761 4.899 -44.367 1.00 94.75 344 SER A C 1
ATOM 2707 O O . SER A 1 344 ? 16.406 4.275 -45.212 1.00 94.75 344 SER A O 1
ATOM 2709 N N . ASP A 1 345 ? 14.903 5.868 -44.691 1.00 94.56 345 ASP A N 1
ATOM 2710 C CA . ASP A 1 345 ? 14.686 6.380 -46.046 1.00 94.56 345 ASP A CA 1
ATOM 2711 C C . ASP A 1 345 ? 15.704 7.468 -46.437 1.00 94.56 345 ASP A C 1
ATOM 2713 O O . ASP A 1 345 ? 15.814 7.836 -47.605 1.00 94.56 345 ASP A O 1
ATOM 2717 N N . ASN A 1 346 ? 16.493 7.966 -45.480 1.00 94.00 346 ASN A N 1
ATOM 2718 C CA . ASN A 1 346 ? 17.545 8.950 -45.713 1.00 94.00 346 ASN A CA 1
ATOM 2719 C C . ASN A 1 346 ? 18.899 8.268 -45.921 1.00 94.00 346 ASN A C 1
ATOM 2721 O O . ASN A 1 346 ? 19.254 7.347 -45.193 1.00 94.00 346 ASN A O 1
ATOM 2725 N N . ALA A 1 347 ? 19.721 8.764 -46.851 1.00 93.25 347 ALA A N 1
ATOM 2726 C CA . ALA A 1 347 ? 21.025 8.161 -47.163 1.00 93.25 347 ALA A CA 1
ATOM 2727 C C . ALA A 1 347 ? 21.992 8.111 -45.960 1.00 93.25 347 ALA A C 1
ATOM 2729 O O . ALA A 1 347 ? 22.815 7.200 -45.866 1.00 93.25 347 ALA A O 1
ATOM 2730 N N . ASP A 1 348 ? 21.866 9.066 -45.036 1.00 94.06 348 ASP A N 1
ATOM 2731 C CA . ASP A 1 348 ? 22.753 9.267 -43.889 1.00 94.06 348 ASP A CA 1
ATOM 2732 C C . ASP A 1 348 ? 22.290 8.567 -42.600 1.00 94.06 348 ASP A C 1
ATOM 2734 O O . ASP A 1 348 ? 22.970 8.664 -41.580 1.00 94.06 348 ASP A O 1
ATOM 2738 N N . TRP A 1 349 ? 21.186 7.811 -42.615 1.00 94.62 349 TRP A N 1
ATOM 2739 C CA . TRP A 1 349 ? 20.594 7.197 -41.413 1.00 94.62 349 TRP A CA 1
ATOM 2740 C C . TRP A 1 349 ? 21.560 6.303 -40.619 1.00 94.62 349 TRP A C 1
ATOM 2742 O O . TRP A 1 349 ? 21.448 6.141 -39.404 1.00 94.62 349 TRP A O 1
ATOM 2752 N N . TYR A 1 350 ? 22.561 5.733 -41.290 1.00 92.56 350 TYR A N 1
ATOM 2753 C CA . TYR A 1 350 ? 23.584 4.911 -40.655 1.00 92.56 350 TY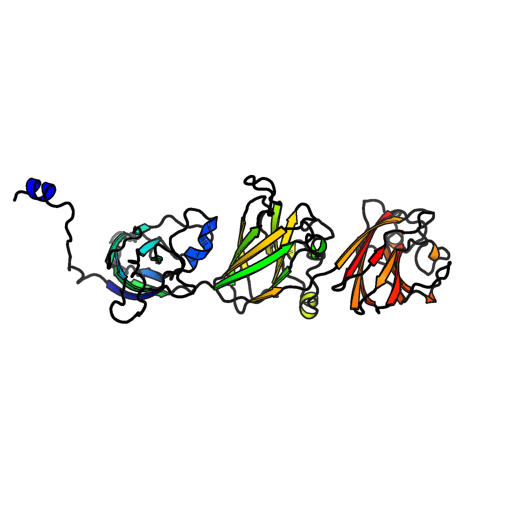R A CA 1
ATOM 2754 C C . TYR A 1 350 ? 24.489 5.707 -39.698 1.00 92.56 350 TYR A C 1
ATOM 2756 O O . TYR A 1 350 ? 25.179 5.078 -38.891 1.00 92.56 350 TYR A O 1
ATOM 2764 N N . LYS A 1 351 ? 24.489 7.046 -39.769 1.00 93.50 351 LYS A N 1
ATOM 2765 C CA . LYS A 1 351 ? 25.222 7.949 -38.867 1.00 93.50 351 LYS A CA 1
ATOM 2766 C C . LYS A 1 351 ? 24.538 8.137 -37.512 1.00 93.50 351 LYS A C 1
ATOM 2768 O O . LYS A 1 351 ? 25.184 8.618 -36.587 1.00 93.50 351 LYS A O 1
ATOM 2773 N N . ASN A 1 352 ? 23.277 7.712 -37.372 1.00 95.25 352 ASN A N 1
ATOM 2774 C CA . ASN A 1 352 ? 22.576 7.792 -36.094 1.00 95.25 352 ASN A CA 1
ATOM 2775 C C . ASN A 1 352 ? 23.328 7.041 -34.977 1.00 95.25 352 ASN A C 1
ATOM 2777 O O . ASN A 1 352 ? 23.892 5.963 -35.244 1.00 95.25 352 ASN A O 1
ATOM 2781 N N . PRO A 1 353 ? 23.322 7.573 -33.736 1.00 95.38 353 PRO A N 1
ATOM 2782 C CA . PRO A 1 353 ? 23.960 6.944 -32.584 1.00 95.38 353 PRO A CA 1
ATOM 2783 C C . PRO A 1 353 ? 23.447 5.525 -32.349 1.00 95.38 353 PRO A C 1
ATOM 2785 O O . PRO A 1 353 ? 22.284 5.218 -32.601 1.00 95.38 353 PRO A O 1
ATOM 2788 N N . LYS A 1 354 ? 24.318 4.645 -31.852 1.00 93.75 354 LYS A N 1
ATOM 2789 C CA . LYS A 1 354 ? 24.004 3.234 -31.601 1.00 93.75 354 LYS A CA 1
ATOM 2790 C C . LYS A 1 354 ? 24.442 2.865 -30.199 1.00 93.75 354 LYS A C 1
ATOM 2792 O O . LYS A 1 354 ? 25.574 3.149 -29.825 1.00 93.75 354 LYS A O 1
ATOM 2797 N N . TYR A 1 355 ? 23.567 2.195 -29.472 1.00 95.00 355 TYR A N 1
ATOM 2798 C CA . TYR A 1 355 ? 23.819 1.750 -28.112 1.00 95.00 355 TYR A CA 1
ATOM 2799 C C . TYR A 1 355 ? 23.793 0.221 -28.086 1.00 95.00 355 TYR A C 1
ATOM 2801 O O . TYR A 1 355 ? 22.731 -0.352 -28.353 1.00 95.00 355 TYR A O 1
ATOM 2809 N N . PRO A 1 356 ? 24.933 -0.448 -27.834 1.00 94.88 356 PRO A N 1
ATOM 2810 C CA . PRO A 1 356 ? 24.977 -1.902 -27.739 1.00 94.88 356 PRO A CA 1
ATOM 2811 C C . PRO A 1 356 ? 24.085 -2.405 -26.603 1.00 94.88 356 PRO A C 1
ATOM 2813 O O . PRO A 1 356 ? 24.122 -1.867 -25.494 1.00 94.88 356 PRO A O 1
ATOM 2816 N N . LEU A 1 357 ? 23.296 -3.432 -26.896 1.00 94.75 357 LEU A N 1
ATOM 2817 C CA . LEU A 1 357 ? 22.395 -4.106 -25.973 1.00 94.75 357 LEU A CA 1
ATOM 2818 C C . LEU A 1 357 ? 22.675 -5.611 -26.028 1.00 94.75 357 LEU A C 1
ATOM 2820 O O . LEU A 1 357 ? 22.363 -6.270 -27.022 1.00 94.75 357 LEU A O 1
ATOM 2824 N N . ASP A 1 358 ? 23.254 -6.146 -24.959 1.00 93.81 358 ASP A N 1
ATOM 2825 C CA . ASP A 1 358 ? 23.569 -7.565 -24.834 1.00 93.81 358 ASP A CA 1
ATOM 2826 C C . ASP A 1 358 ? 22.496 -8.261 -23.988 1.00 93.81 358 ASP A C 1
ATOM 2828 O O . ASP A 1 358 ? 22.259 -7.917 -22.825 1.00 93.81 358 ASP A O 1
ATOM 2832 N N . ILE A 1 359 ? 21.838 -9.243 -24.606 1.00 93.44 359 ILE A N 1
ATOM 2833 C CA . ILE A 1 359 ? 20.700 -9.975 -24.047 1.00 93.44 359 ILE A CA 1
ATOM 2834 C C . ILE A 1 359 ? 21.165 -11.359 -23.597 1.00 93.44 359 ILE A C 1
ATOM 2836 O O . ILE A 1 359 ? 21.574 -12.193 -24.411 1.00 93.44 359 ILE A O 1
ATOM 2840 N N . THR A 1 360 ? 21.090 -11.616 -22.294 1.00 91.69 360 THR A N 1
ATOM 2841 C CA . THR A 1 360 ? 21.489 -12.892 -21.678 1.00 91.69 360 THR A CA 1
ATOM 2842 C C . THR A 1 360 ? 20.321 -13.866 -21.536 1.00 91.69 360 THR A C 1
ATOM 2844 O O . THR A 1 360 ? 20.538 -15.076 -21.541 1.00 91.69 360 THR A O 1
ATOM 2847 N N . VAL A 1 361 ? 19.084 -13.362 -21.471 1.00 92.38 361 VAL A N 1
ATOM 2848 C CA . VAL A 1 361 ? 17.859 -14.155 -21.301 1.00 92.38 361 VAL A CA 1
ATOM 2849 C C . VAL A 1 361 ? 16.854 -13.790 -22.392 1.00 92.38 361 VAL A C 1
ATOM 2851 O O . VAL A 1 361 ? 16.650 -12.625 -22.706 1.00 92.38 361 VAL A O 1
ATOM 2854 N N . THR A 1 362 ? 16.227 -14.789 -23.011 1.00 93.69 362 THR A N 1
ATOM 2855 C CA . THR A 1 362 ? 15.166 -14.547 -23.998 1.00 93.69 362 THR A CA 1
ATOM 2856 C C . THR A 1 362 ? 13.934 -14.016 -23.275 1.00 93.69 362 THR A C 1
ATOM 2858 O O . THR A 1 362 ? 13.431 -14.689 -22.382 1.00 93.69 362 THR A O 1
ATOM 2861 N N . GLY A 1 363 ? 13.414 -12.860 -23.680 1.00 90.12 363 GLY A N 1
ATOM 2862 C CA . GLY A 1 363 ? 12.321 -12.213 -22.957 1.00 90.12 363 GLY A CA 1
ATOM 2863 C C . GLY A 1 363 ? 11.796 -10.953 -23.631 1.00 90.12 363 GLY A C 1
ATOM 2864 O O . GLY A 1 363 ? 12.185 -10.619 -24.755 1.00 90.12 363 GLY A O 1
ATOM 2865 N N . LYS A 1 364 ? 10.903 -10.257 -22.926 1.00 90.56 364 LYS A N 1
ATOM 2866 C CA . LYS A 1 364 ? 10.383 -8.951 -23.334 1.00 90.56 364 LYS A CA 1
ATOM 2867 C C . LYS A 1 364 ? 11.331 -7.840 -22.882 1.00 90.56 364 LYS A C 1
ATOM 2869 O O . LYS A 1 364 ? 11.738 -7.792 -21.721 1.00 90.56 364 LYS A O 1
ATOM 2874 N N . TYR A 1 365 ? 11.645 -6.933 -23.797 1.00 91.25 365 TYR A N 1
ATOM 2875 C CA . TYR A 1 365 ? 12.487 -5.765 -23.559 1.00 91.25 365 TYR A CA 1
ATOM 2876 C C . TYR A 1 365 ? 11.781 -4.525 -24.093 1.00 91.25 365 TYR A C 1
ATOM 2878 O O . TYR A 1 365 ? 11.498 -4.431 -25.291 1.00 91.25 365 TYR A O 1
ATOM 2886 N N . ARG A 1 366 ? 11.497 -3.570 -23.209 1.00 91.56 366 ARG A N 1
ATOM 2887 C CA . ARG A 1 366 ? 10.908 -2.283 -23.572 1.00 91.56 366 ARG A CA 1
ATOM 2888 C C . ARG A 1 366 ? 12.010 -1.279 -23.853 1.00 91.56 366 ARG A C 1
ATOM 2890 O O . ARG A 1 366 ? 12.887 -1.061 -23.024 1.00 91.56 366 ARG A O 1
ATOM 2897 N N . VAL A 1 367 ? 11.950 -0.652 -25.020 1.00 94.06 367 VAL A N 1
ATOM 2898 C CA . VAL A 1 367 ? 12.864 0.417 -25.423 1.00 94.06 367 VAL A CA 1
ATOM 2899 C C . VAL A 1 367 ? 12.102 1.731 -25.418 1.00 94.06 367 VAL A C 1
ATOM 2901 O O . VAL A 1 367 ? 11.017 1.819 -25.986 1.00 94.06 367 VAL A O 1
ATOM 2904 N N . ILE A 1 368 ? 12.677 2.750 -24.787 1.00 92.44 368 ILE A N 1
ATOM 2905 C CA . ILE A 1 368 ? 12.092 4.079 -24.630 1.00 92.44 368 ILE A CA 1
ATOM 2906 C C . ILE A 1 368 ? 13.101 5.110 -25.129 1.00 92.44 368 ILE A C 1
ATOM 2908 O O . ILE A 1 368 ? 14.254 5.128 -24.693 1.00 92.44 368 ILE A O 1
ATOM 2912 N N . VAL A 1 369 ? 12.660 6.022 -25.992 1.00 94.62 369 VAL A N 1
ATOM 2913 C CA . VAL A 1 369 ? 13.437 7.204 -26.376 1.00 94.62 369 VAL A CA 1
ATOM 2914 C C . VAL A 1 369 ? 12.651 8.462 -26.041 1.00 94.62 369 VAL A C 1
ATOM 2916 O O . VAL A 1 369 ? 11.506 8.636 -26.452 1.00 94.62 369 VAL A O 1
ATOM 2919 N N . GLN A 1 370 ? 13.276 9.357 -25.278 1.00 93.31 370 GLN A N 1
ATOM 2920 C CA . GLN A 1 370 ? 12.651 10.568 -24.760 1.00 93.31 370 GLN A CA 1
ATOM 2921 C C . GLN A 1 370 ? 13.457 11.817 -25.120 1.00 93.31 370 GLN A C 1
ATOM 2923 O O . GLN A 1 370 ? 14.648 11.922 -24.823 1.00 93.31 370 GLN A O 1
ATOM 2928 N N . LYS A 1 371 ? 12.777 12.824 -25.666 1.00 92.19 371 LYS A N 1
ATOM 2929 C CA . LYS A 1 371 ? 13.327 14.162 -25.898 1.00 92.19 371 LYS A CA 1
ATOM 2930 C C . LYS A 1 371 ? 13.578 14.894 -24.586 1.00 92.19 371 LYS A C 1
ATOM 2932 O O . LYS A 1 371 ? 12.750 14.895 -23.677 1.00 92.19 371 LYS A O 1
ATOM 2937 N N . CYS A 1 372 ? 14.711 15.575 -24.507 1.00 88.81 372 CYS A N 1
ATOM 2938 C CA . CYS A 1 372 ? 15.141 16.364 -23.362 1.00 88.81 372 CYS A CA 1
ATOM 2939 C C . CYS A 1 372 ? 15.444 17.814 -23.778 1.00 88.81 372 CYS A C 1
ATOM 2941 O O . CYS A 1 372 ? 16.114 18.066 -24.779 1.00 88.81 372 CYS A O 1
ATOM 2943 N N . GLY A 1 373 ? 15.022 18.778 -22.954 1.00 83.00 373 GLY A N 1
ATOM 2944 C CA . GLY A 1 373 ? 15.199 20.211 -23.223 1.00 83.00 373 GLY A CA 1
ATOM 2945 C C . GLY A 1 373 ? 14.138 20.796 -24.162 1.00 83.00 373 GLY A C 1
ATOM 2946 O O . GLY A 1 373 ? 13.169 20.123 -24.502 1.00 83.00 373 GLY A O 1
ATOM 2947 N N . GLN A 1 374 ? 14.303 22.070 -24.532 1.00 68.19 374 GLN A N 1
ATOM 2948 C CA . GLN A 1 374 ? 13.279 22.835 -25.260 1.00 68.19 374 GLN A CA 1
ATOM 2949 C C . GLN A 1 374 ? 13.487 22.950 -26.779 1.00 68.19 374 GLN A C 1
ATOM 2951 O O . GLN A 1 374 ? 12.537 23.293 -27.469 1.00 68.19 374 GLN A O 1
ATOM 2956 N N . ALA A 1 375 ? 14.669 22.640 -27.321 1.00 66.25 375 ALA A N 1
ATOM 2957 C CA . ALA A 1 375 ? 14.955 22.828 -28.747 1.00 66.25 375 ALA A CA 1
ATOM 2958 C C . ALA A 1 375 ? 15.144 21.483 -29.466 1.00 66.25 375 ALA A C 1
ATOM 2960 O O . ALA A 1 375 ? 16.168 20.824 -29.277 1.00 66.25 375 ALA A O 1
ATOM 2961 N N . TRP A 1 376 ? 14.143 21.087 -30.255 1.00 80.06 376 TRP A N 1
ATOM 2962 C CA . TRP A 1 376 ? 14.183 19.977 -31.211 1.00 80.06 376 TRP A CA 1
ATOM 2963 C C . TRP A 1 376 ? 13.617 20.472 -32.544 1.00 80.06 376 TRP A C 1
ATOM 2965 O O . TRP A 1 376 ? 12.427 20.772 -32.606 1.00 80.06 376 TRP A O 1
ATOM 2975 N N . GLY A 1 377 ? 14.462 20.553 -33.576 1.00 64.94 377 GLY A N 1
ATOM 2976 C CA . GLY A 1 377 ? 14.061 20.930 -34.941 1.00 64.94 377 GLY A CA 1
ATOM 2977 C C . GLY A 1 377 ? 13.572 22.379 -35.122 1.00 64.94 377 GLY A C 1
ATOM 2978 O O . GLY A 1 377 ? 13.347 23.115 -34.162 1.00 64.94 377 GLY A O 1
ATOM 2979 N N . SER A 1 378 ? 13.428 22.798 -36.382 1.00 61.56 378 SER A N 1
ATOM 2980 C CA . SER A 1 378 ? 12.904 24.107 -36.792 1.00 61.56 378 SER A CA 1
ATOM 2981 C C . SER A 1 378 ? 11.453 23.975 -37.269 1.00 61.56 378 SER A C 1
ATOM 2983 O O . SER A 1 378 ? 11.195 23.729 -38.440 1.00 61.56 378 SER A O 1
ATOM 2985 N N . SER A 1 379 ? 10.505 24.146 -36.345 1.00 62.28 379 SER A N 1
ATOM 2986 C CA . SER A 1 379 ? 9.078 24.459 -36.572 1.00 62.28 379 SER A CA 1
ATOM 2987 C C . SER A 1 379 ? 8.183 23.478 -37.358 1.00 62.28 379 SER A C 1
ATOM 2989 O O . SER A 1 379 ? 6.965 23.611 -37.251 1.00 62.28 379 SER A O 1
ATOM 2991 N N . SER A 1 380 ? 8.698 22.499 -38.111 1.00 78.81 380 SER A N 1
ATOM 2992 C CA . SER A 1 380 ? 7.857 21.527 -38.829 1.00 78.81 380 SER A CA 1
ATOM 2993 C C . SER A 1 380 ? 7.482 20.323 -37.951 1.00 78.81 380 SER A C 1
ATOM 2995 O O . SER A 1 380 ? 8.264 19.863 -37.114 1.00 78.81 380 SER A O 1
ATOM 2997 N N . ALA A 1 381 ? 6.276 19.773 -38.144 1.00 78.88 381 ALA A N 1
ATOM 2998 C CA . ALA A 1 381 ? 5.833 18.585 -37.409 1.00 78.88 381 ALA A CA 1
ATOM 2999 C C . ALA A 1 381 ? 6.755 17.374 -37.661 1.00 78.88 381 ALA A C 1
ATOM 3001 O O . ALA A 1 381 ? 6.995 16.598 -36.737 1.00 78.88 381 ALA A O 1
ATOM 3002 N N . GLN A 1 382 ? 7.322 17.250 -38.867 1.00 83.44 382 GLN A N 1
ATOM 3003 C CA . GLN A 1 382 ? 8.250 16.177 -39.246 1.00 83.44 382 GLN A CA 1
ATOM 3004 C C . GLN A 1 382 ? 9.610 16.290 -38.549 1.00 83.44 382 GLN A C 1
ATOM 3006 O O . GLN A 1 382 ? 10.107 15.293 -38.033 1.00 83.44 382 GLN A O 1
ATOM 3011 N N . ASP A 1 383 ? 10.176 17.494 -38.428 1.00 83.81 383 ASP A N 1
ATOM 3012 C CA . ASP A 1 383 ? 11.450 17.697 -37.713 1.00 83.81 383 ASP A CA 1
ATOM 3013 C C . ASP A 1 383 ? 11.315 17.459 -36.209 1.00 83.81 383 ASP A C 1
ATOM 3015 O O . ASP A 1 383 ? 12.297 17.243 -35.496 1.00 83.81 383 ASP A O 1
ATOM 3019 N N . SER A 1 384 ? 10.076 17.474 -35.722 1.00 85.31 384 SER A N 1
ATOM 3020 C CA . SER A 1 384 ? 9.756 17.079 -34.367 1.00 85.31 384 SER A CA 1
ATOM 3021 C C . SER A 1 384 ? 9.536 15.571 -34.221 1.00 85.31 384 SER A C 1
ATOM 3023 O O . SER A 1 384 ? 9.391 15.123 -33.097 1.00 85.31 384 SER A O 1
ATOM 3025 N N . MET A 1 385 ? 9.510 14.742 -35.265 1.00 93.38 385 MET A N 1
ATOM 3026 C CA . MET A 1 385 ? 9.288 13.300 -35.093 1.00 93.38 385 MET A CA 1
ATOM 3027 C C . MET A 1 385 ? 10.551 12.579 -34.606 1.00 93.38 385 MET A C 1
ATOM 3029 O O . MET A 1 385 ? 11.648 12.766 -35.136 1.00 93.38 385 MET A O 1
ATOM 3033 N N . ILE A 1 386 ? 10.382 11.728 -33.593 1.00 95.00 386 ILE A N 1
ATOM 3034 C CA . ILE A 1 386 ? 11.433 10.865 -33.042 1.00 95.00 386 ILE A CA 1
ATOM 3035 C C . ILE A 1 386 ? 10.991 9.406 -33.132 1.00 95.00 386 ILE A C 1
ATOM 3037 O O . ILE A 1 386 ? 9.803 9.109 -33.008 1.00 95.00 386 ILE A O 1
ATOM 3041 N N . GLY A 1 387 ? 11.953 8.517 -33.337 1.00 96.81 387 GLY A N 1
ATOM 3042 C CA . GLY A 1 387 ? 11.769 7.076 -33.347 1.00 96.81 387 GLY A CA 1
ATOM 3043 C C . GLY A 1 387 ? 13.027 6.364 -32.866 1.00 96.81 387 GLY A C 1
ATOM 3044 O O . GLY A 1 387 ? 13.995 6.987 -32.414 1.00 96.81 387 GLY A O 1
ATOM 3045 N N . PHE A 1 388 ? 13.030 5.045 -32.981 1.00 97.62 388 PHE A N 1
ATOM 3046 C CA . PHE A 1 388 ? 14.227 4.237 -32.821 1.00 97.62 388 PHE A CA 1
ATOM 3047 C C . PHE A 1 388 ? 14.135 2.938 -33.619 1.00 97.62 388 PHE A C 1
ATOM 3049 O O . PHE A 1 388 ? 13.047 2.441 -33.909 1.00 97.62 388 PHE A O 1
ATOM 3056 N N . TYR A 1 389 ? 15.301 2.372 -33.913 1.00 97.50 389 TYR A N 1
ATOM 3057 C CA . TYR A 1 389 ? 15.441 1.030 -34.463 1.00 97.50 389 TYR A CA 1
ATOM 3058 C C . TYR A 1 389 ? 16.068 0.091 -33.440 1.00 97.50 389 TYR A C 1
ATOM 3060 O O . TYR A 1 389 ? 16.963 0.486 -32.685 1.00 97.50 389 TYR A O 1
ATOM 3068 N N . VAL A 1 390 ? 15.641 -1.168 -33.467 1.00 96.50 390 VAL A N 1
ATOM 3069 C CA . VAL A 1 390 ? 16.349 -2.278 -32.828 1.00 96.50 390 VAL A CA 1
ATOM 3070 C C . VAL A 1 390 ? 17.040 -3.073 -33.925 1.00 96.50 390 VAL A C 1
ATOM 3072 O O . VAL A 1 390 ? 16.395 -3.658 -34.796 1.00 96.50 390 VAL A O 1
ATOM 3075 N N . LEU A 1 391 ? 18.369 -3.068 -33.900 1.00 95.50 391 LEU A N 1
ATOM 3076 C CA . LEU A 1 391 ? 19.196 -3.721 -34.905 1.00 95.50 391 LEU A CA 1
ATOM 3077 C C . LEU A 1 391 ? 19.780 -5.023 -34.376 1.00 95.50 391 LEU A C 1
ATOM 3079 O O . LEU A 1 391 ? 20.200 -5.087 -33.220 1.00 95.50 391 LEU A O 1
ATOM 3083 N N . LYS A 1 392 ? 19.919 -6.022 -35.248 1.00 92.81 392 LYS A N 1
ATOM 3084 C CA . LYS A 1 392 ? 20.770 -7.181 -34.973 1.00 92.81 392 LYS A CA 1
ATOM 3085 C C . LYS A 1 392 ? 22.240 -6.764 -35.060 1.00 92.81 392 LYS A C 1
ATOM 3087 O O . LYS A 1 392 ? 22.684 -6.231 -36.075 1.00 92.81 392 LYS A O 1
ATOM 3092 N N . GLY A 1 393 ? 22.998 -6.996 -33.996 1.00 82.94 393 GLY A N 1
ATOM 3093 C CA . GLY A 1 393 ? 24.440 -6.790 -33.951 1.00 82.94 393 GLY A CA 1
ATOM 3094 C C . GLY A 1 393 ? 25.161 -7.779 -34.862 1.00 82.94 393 GLY A C 1
ATOM 3095 O O . GLY A 1 393 ? 25.070 -8.992 -34.686 1.00 82.94 393 GLY A O 1
ATOM 3096 N N . GLU A 1 394 ? 25.897 -7.252 -35.836 1.00 78.38 394 GLU A N 1
ATOM 3097 C CA . GLU A 1 394 ? 26.842 -8.000 -36.664 1.00 78.38 394 GLU A CA 1
ATOM 3098 C C . GLU A 1 394 ? 28.217 -7.333 -36.557 1.00 78.38 394 GLU A C 1
ATOM 3100 O O . GLU A 1 394 ? 28.304 -6.120 -36.381 1.00 78.38 394 GLU A O 1
ATOM 3105 N N . LYS A 1 395 ? 29.307 -8.087 -36.758 1.00 65.81 395 LYS A N 1
ATOM 3106 C CA . LYS A 1 395 ? 30.694 -7.564 -36.766 1.00 65.81 395 LYS A CA 1
ATOM 3107 C C . LYS A 1 395 ? 31.002 -6.594 -37.929 1.00 65.81 395 LYS A C 1
ATOM 3109 O O . LYS A 1 395 ? 32.164 -6.350 -38.244 1.00 65.81 395 LYS A O 1
ATOM 3114 N N . ARG A 1 396 ? 29.988 -6.084 -38.629 1.00 64.25 396 ARG A N 1
ATOM 3115 C CA . ARG A 1 396 ? 30.145 -5.222 -39.805 1.00 64.25 396 ARG A CA 1
ATOM 3116 C C . ARG A 1 396 ? 30.276 -3.761 -39.391 1.00 64.25 396 ARG A C 1
ATOM 3118 O O . ARG A 1 396 ? 29.589 -3.291 -38.494 1.00 64.25 396 ARG A O 1
ATOM 3125 N N . THR A 1 397 ? 31.120 -3.025 -40.107 1.00 65.88 397 THR A N 1
ATOM 3126 C CA . THR A 1 397 ? 31.386 -1.599 -39.861 1.00 65.88 397 THR A CA 1
ATOM 3127 C C . THR A 1 397 ? 30.254 -0.675 -40.316 1.00 65.88 397 THR A C 1
ATOM 3129 O O . THR A 1 397 ? 30.105 0.413 -39.765 1.00 65.88 397 THR A O 1
ATOM 3132 N N . ARG A 1 398 ? 29.436 -1.087 -41.299 1.00 77.88 398 ARG A N 1
ATOM 3133 C CA . ARG A 1 398 ? 28.316 -0.291 -41.829 1.00 77.88 398 ARG A CA 1
ATOM 3134 C C . ARG A 1 398 ? 26.981 -0.995 -41.611 1.00 77.88 398 ARG A C 1
ATOM 3136 O O . ARG A 1 398 ? 26.827 -2.154 -41.994 1.00 77.88 398 ARG A O 1
ATOM 3143 N N . VAL A 1 399 ? 26.026 -0.257 -41.046 1.00 84.12 399 VAL A N 1
ATOM 3144 C CA . VAL A 1 399 ? 24.658 -0.735 -40.820 1.00 84.12 399 VAL A CA 1
ATOM 3145 C C . VAL A 1 399 ? 23.874 -0.768 -42.130 1.00 84.12 399 VAL A C 1
ATOM 3147 O O . VAL A 1 399 ? 23.994 0.154 -42.940 1.00 84.12 399 VAL A O 1
ATOM 3150 N N . ARG A 1 400 ? 23.074 -1.819 -42.332 1.00 86.62 400 ARG A N 1
ATOM 3151 C CA . ARG A 1 400 ? 22.156 -1.965 -43.474 1.00 86.62 400 ARG A CA 1
ATOM 3152 C C . ARG A 1 400 ? 20.708 -2.107 -43.014 1.00 86.62 400 ARG A C 1
ATOM 3154 O O . ARG A 1 400 ? 20.462 -2.464 -41.865 1.00 86.62 400 ARG A O 1
ATOM 3161 N N . ARG A 1 401 ? 19.754 -1.839 -43.913 1.00 88.19 401 ARG A N 1
ATOM 3162 C CA . ARG A 1 401 ? 18.316 -1.853 -43.592 1.00 88.19 401 ARG A CA 1
ATOM 3163 C C . ARG A 1 401 ? 17.854 -3.256 -43.195 1.00 88.19 401 ARG A C 1
ATOM 3165 O O . ARG A 1 401 ? 17.067 -3.393 -42.273 1.00 88.19 40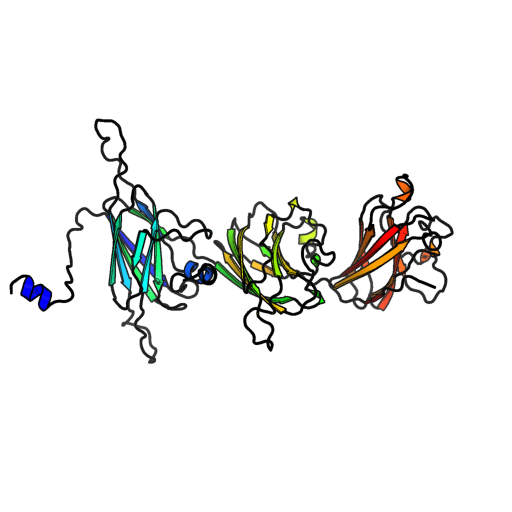1 ARG A O 1
ATOM 3172 N N . GLU A 1 402 ? 18.445 -4.289 -43.793 1.00 90.38 402 GLU A N 1
ATOM 3173 C CA . GLU A 1 402 ? 18.196 -5.703 -43.460 1.00 90.38 402 GLU A CA 1
ATOM 3174 C C . GLU A 1 402 ? 18.534 -6.077 -42.003 1.00 90.38 402 GLU A C 1
ATOM 3176 O O . GLU A 1 402 ? 18.104 -7.120 -41.519 1.00 90.38 402 GLU A O 1
ATOM 3181 N N . GLN A 1 403 ? 19.323 -5.256 -41.300 1.00 90.06 403 GLN A N 1
ATOM 3182 C CA . GLN A 1 403 ? 19.651 -5.481 -39.889 1.00 90.06 403 GLN A CA 1
ATOM 3183 C C . GLN A 1 403 ? 18.590 -4.918 -38.939 1.00 90.06 403 GLN A C 1
ATOM 3185 O O . GLN A 1 403 ? 18.651 -5.217 -37.746 1.00 90.06 403 GLN A O 1
ATOM 3190 N N . ILE A 1 404 ? 17.648 -4.105 -39.435 1.00 93.75 404 ILE A N 1
ATOM 3191 C CA . ILE A 1 404 ? 16.518 -3.607 -38.650 1.00 93.75 404 ILE A CA 1
ATOM 3192 C C . ILE A 1 404 ? 15.604 -4.793 -38.364 1.00 93.75 404 ILE A C 1
ATOM 3194 O O . ILE A 1 404 ? 14.956 -5.329 -39.257 1.00 93.75 404 ILE A O 1
ATOM 3198 N N . LEU A 1 405 ? 15.579 -5.214 -37.104 1.00 92.75 405 LEU A N 1
ATOM 3199 C CA . LEU A 1 405 ? 14.666 -6.253 -36.642 1.00 92.75 405 LEU A CA 1
ATOM 3200 C C . LEU A 1 405 ? 13.304 -5.669 -36.306 1.00 92.75 405 LEU A C 1
ATOM 3202 O O . LEU A 1 405 ? 12.291 -6.345 -36.462 1.00 92.75 405 LEU A O 1
ATOM 3206 N N . ALA A 1 406 ? 13.302 -4.431 -35.818 1.00 91.25 406 ALA A N 1
ATOM 3207 C CA . ALA A 1 406 ? 12.090 -3.715 -35.500 1.00 91.25 406 ALA A CA 1
ATOM 3208 C C . ALA A 1 406 ? 12.312 -2.200 -35.472 1.00 91.25 406 ALA A C 1
ATOM 3210 O O . ALA A 1 406 ? 13.436 -1.718 -35.279 1.00 91.25 406 ALA A O 1
ATOM 3211 N N . GLU A 1 407 ? 11.220 -1.462 -35.628 1.00 94.12 407 GLU A N 1
ATOM 3212 C CA . GLU A 1 407 ? 11.182 -0.006 -35.593 1.00 94.12 407 GLU A CA 1
ATOM 3213 C C . GLU A 1 407 ? 10.006 0.479 -34.748 1.00 94.12 407 GLU A C 1
ATOM 3215 O O . GLU A 1 407 ? 8.947 -0.148 -34.713 1.00 94.12 407 GLU A O 1
ATOM 3220 N N . SER A 1 408 ? 10.191 1.603 -34.061 1.00 95.06 408 SER A N 1
ATOM 3221 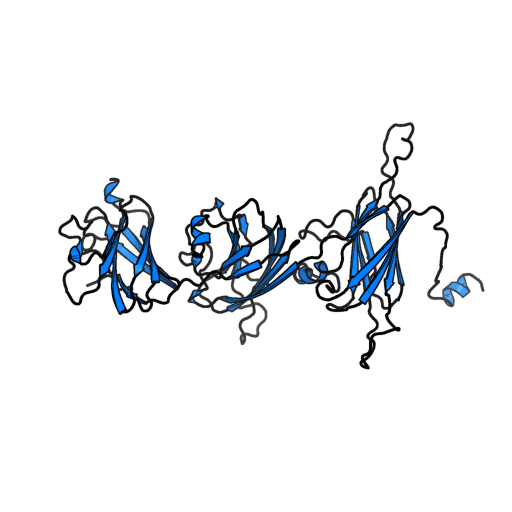C CA . SER A 1 408 ? 9.075 2.301 -33.433 1.00 95.06 408 SER A CA 1
ATOM 3222 C C . SER A 1 408 ? 8.304 3.123 -34.464 1.00 95.06 408 SER A C 1
ATOM 3224 O O . SER A 1 408 ? 8.859 3.563 -35.471 1.00 95.06 408 SER A O 1
ATOM 3226 N N . LEU A 1 409 ? 7.061 3.478 -34.141 1.00 93.38 409 LEU A N 1
ATOM 3227 C CA . LEU A 1 409 ? 6.370 4.542 -34.866 1.00 93.38 409 LEU A CA 1
ATOM 3228 C C . LEU A 1 409 ? 7.111 5.874 -34.684 1.00 93.38 409 LEU A C 1
ATOM 3230 O O . LEU A 1 409 ? 7.546 6.213 -33.580 1.00 93.38 409 LEU A O 1
ATOM 3234 N N . PHE A 1 410 ? 7.238 6.636 -35.768 1.00 93.06 410 PHE A N 1
ATOM 3235 C CA . PHE A 1 410 ? 7.790 7.987 -35.739 1.00 93.06 410 PHE A CA 1
ATOM 3236 C C . PHE A 1 410 ? 6.681 8.975 -35.417 1.00 93.06 410 PHE A C 1
ATOM 3238 O O . PHE A 1 410 ? 5.790 9.207 -36.231 1.00 93.06 410 PHE A O 1
ATOM 3245 N N . LEU A 1 411 ? 6.732 9.558 -34.222 1.00 89.88 411 LEU A N 1
ATOM 3246 C CA . LEU A 1 411 ? 5.674 10.438 -33.737 1.00 89.88 411 LEU A CA 1
ATOM 3247 C C . LEU A 1 411 ? 6.259 11.766 -33.236 1.00 89.88 411 LEU A C 1
ATOM 3249 O O . LEU A 1 411 ? 7.357 11.784 -32.666 1.00 89.88 411 LEU A O 1
ATOM 3253 N N . PRO A 1 412 ? 5.532 12.893 -33.369 1.00 89.62 412 PRO A N 1
ATOM 3254 C CA . PRO A 1 412 ? 5.949 14.200 -32.857 1.00 89.62 412 PRO A CA 1
ATOM 3255 C C . PRO A 1 412 ? 5.795 14.308 -31.324 1.00 89.62 412 PRO A C 1
ATOM 3257 O O . PRO A 1 412 ? 5.556 15.377 -30.768 1.00 89.62 412 PRO A O 1
ATOM 3260 N N . LEU A 1 413 ? 5.939 13.193 -30.604 1.00 87.62 413 LEU A N 1
ATOM 3261 C CA . LEU A 1 413 ? 5.745 13.097 -29.160 1.00 87.62 413 LEU A CA 1
ATOM 3262 C C . LEU A 1 413 ? 7.043 13.365 -28.401 1.00 87.62 413 LEU A C 1
ATOM 3264 O O . LEU A 1 413 ? 8.147 13.219 -28.926 1.00 87.62 413 LEU A O 1
ATOM 3268 N N . LYS A 1 414 ? 6.942 13.744 -27.125 1.00 87.44 414 LYS A N 1
ATOM 3269 C CA . LYS A 1 414 ? 8.125 13.901 -26.257 1.00 87.44 414 LYS A CA 1
ATOM 3270 C C . LYS A 1 414 ? 8.821 12.570 -25.957 1.00 87.44 414 LYS A C 1
ATOM 3272 O O . LYS A 1 414 ? 9.983 12.586 -25.559 1.00 87.44 414 LYS A O 1
ATOM 3277 N N . ARG A 1 415 ? 8.119 11.451 -26.119 1.00 88.81 415 ARG A N 1
ATOM 3278 C CA . ARG A 1 415 ? 8.561 10.097 -25.793 1.00 88.81 415 ARG A CA 1
ATOM 3279 C C . ARG A 1 415 ? 7.937 9.124 -26.785 1.00 88.81 415 ARG A C 1
ATOM 3281 O O . ARG A 1 415 ? 6.767 9.280 -27.119 1.00 88.81 415 ARG A O 1
ATOM 3288 N N . VAL A 1 416 ? 8.722 8.149 -27.217 1.00 92.56 416 VAL A N 1
ATOM 3289 C CA . VAL A 1 416 ? 8.275 6.986 -27.986 1.00 92.56 416 VAL A CA 1
ATOM 3290 C C . VAL A 1 416 ? 8.810 5.736 -27.311 1.00 92.56 416 VAL A C 1
ATOM 3292 O O . VAL A 1 416 ? 9.920 5.744 -26.774 1.00 92.56 416 VAL A O 1
ATOM 3295 N N . GLU A 1 417 ? 8.020 4.674 -27.313 1.00 92.62 417 GLU A N 1
ATOM 3296 C CA . GLU A 1 417 ? 8.405 3.405 -26.717 1.00 92.62 417 GLU A CA 1
ATOM 3297 C C . GLU A 1 417 ? 7.758 2.229 -27.427 1.00 92.62 417 GLU A C 1
ATOM 3299 O O . GLU A 1 417 ? 6.745 2.383 -28.109 1.00 92.62 417 GLU A O 1
ATOM 3304 N N . HIS A 1 418 ? 8.378 1.063 -27.286 1.00 91.12 418 HIS A N 1
ATOM 3305 C CA . HIS A 1 418 ? 7.837 -0.188 -27.790 1.00 91.12 418 HIS A CA 1
ATOM 3306 C C . HIS A 1 418 ? 8.500 -1.374 -27.083 1.00 91.12 418 HIS A C 1
ATOM 3308 O O . HIS A 1 418 ? 9.668 -1.289 -26.686 1.00 91.12 418 HIS A O 1
ATOM 3314 N N . THR A 1 419 ? 7.766 -2.477 -26.953 1.00 89.94 419 THR A N 1
ATOM 3315 C CA . THR A 1 419 ? 8.234 -3.706 -26.304 1.00 89.94 419 THR A CA 1
ATOM 3316 C C . THR A 1 419 ? 8.481 -4.786 -27.343 1.00 89.94 419 THR A C 1
ATOM 3318 O O . THR A 1 419 ? 7.619 -5.064 -28.171 1.00 89.94 419 THR A O 1
ATOM 3321 N N . TYR A 1 420 ? 9.650 -5.420 -27.286 1.00 91.75 420 TYR A N 1
ATOM 3322 C CA . TYR A 1 420 ? 10.055 -6.455 -28.234 1.00 91.75 420 TYR A CA 1
ATOM 3323 C C . TYR A 1 420 ? 10.413 -7.749 -27.521 1.00 91.75 420 TYR A C 1
ATOM 3325 O O . TYR A 1 420 ? 11.002 -7.733 -26.442 1.00 91.75 420 TYR A O 1
ATOM 3333 N N . GLN A 1 421 ? 10.129 -8.874 -28.175 1.00 93.44 421 GLN A N 1
ATOM 3334 C CA . GLN A 1 421 ? 10.640 -10.173 -27.760 1.00 93.44 421 GLN A CA 1
ATOM 3335 C C . GLN A 1 421 ? 12.055 -10.367 -28.329 1.00 93.44 421 GLN A C 1
ATOM 3337 O O . GLN A 1 421 ? 12.221 -10.589 -29.531 1.00 93.44 421 GLN A O 1
ATOM 3342 N N . LEU A 1 422 ? 13.080 -10.287 -27.478 1.00 94.50 422 LEU A N 1
ATOM 3343 C CA . LEU A 1 422 ? 14.484 -10.460 -27.868 1.00 94.50 422 LEU A CA 1
ATOM 3344 C C . LEU A 1 422 ? 15.007 -11.828 -27.420 1.00 94.50 422 LEU A C 1
ATOM 3346 O O . LEU A 1 422 ? 14.541 -12.393 -26.431 1.00 94.50 422 LEU A O 1
ATOM 3350 N N . LYS A 1 423 ? 15.966 -12.382 -28.169 1.00 94.94 423 LYS A N 1
ATOM 3351 C CA . LYS A 1 423 ? 16.539 -13.714 -27.934 1.00 94.94 423 LYS A CA 1
ATOM 3352 C C . LYS A 1 423 ? 17.898 -13.608 -27.247 1.00 94.94 423 LYS A C 1
ATOM 3354 O O . LYS A 1 423 ? 18.740 -12.809 -27.658 1.00 94.94 423 LYS A O 1
ATOM 3359 N N . ALA A 1 424 ? 18.126 -14.472 -26.262 1.00 94.44 424 ALA A N 1
ATOM 3360 C CA . ALA A 1 424 ? 19.422 -14.635 -25.610 1.00 94.44 424 ALA A CA 1
ATOM 3361 C C . ALA A 1 424 ? 20.544 -14.947 -26.612 1.00 94.44 424 ALA A C 1
ATOM 3363 O O . ALA A 1 424 ? 20.321 -15.579 -27.649 1.00 94.44 424 ALA A O 1
ATOM 3364 N N . GLY A 1 425 ? 21.764 -14.511 -26.288 1.00 89.31 425 GLY A N 1
ATOM 3365 C CA . GLY A 1 425 ? 22.970 -14.797 -27.074 1.00 89.31 425 GLY A CA 1
ATOM 3366 C C . GLY A 1 425 ? 23.064 -14.029 -28.397 1.00 89.31 425 GLY A C 1
ATOM 3367 O O . GLY A 1 425 ? 24.008 -14.228 -29.159 1.00 89.31 425 GLY A O 1
ATOM 3368 N N . THR A 1 426 ? 22.106 -13.144 -28.678 1.00 89.94 426 THR A N 1
ATOM 3369 C CA . THR A 1 426 ? 22.165 -12.214 -29.807 1.00 89.94 426 THR A CA 1
ATOM 3370 C C . THR A 1 426 ? 22.586 -10.842 -29.294 1.00 89.94 426 THR A C 1
ATOM 3372 O O . THR A 1 426 ? 22.009 -10.326 -28.340 1.00 89.94 426 THR A O 1
ATOM 3375 N N . GLN A 1 427 ? 23.589 -10.243 -29.932 1.00 90.50 427 GLN A N 1
ATOM 3376 C CA . GLN A 1 427 ? 23.933 -8.845 -29.696 1.00 90.50 427 GLN A CA 1
ATOM 3377 C C . GLN A 1 427 ? 22.935 -7.964 -30.444 1.00 90.50 427 GLN A C 1
ATOM 3379 O O . GLN A 1 427 ? 22.649 -8.222 -31.613 1.00 90.50 427 GLN A O 1
ATOM 3384 N N . TYR A 1 428 ? 22.426 -6.921 -29.802 1.00 95.50 428 TYR A N 1
ATOM 3385 C CA . TYR A 1 428 ? 21.526 -5.947 -30.411 1.00 95.50 428 TYR A CA 1
ATOM 3386 C C . TYR A 1 428 ? 22.127 -4.545 -30.344 1.00 95.50 428 TYR A C 1
ATOM 3388 O O . TYR A 1 428 ? 23.054 -4.280 -29.581 1.00 95.50 428 TYR A O 1
ATOM 3396 N N . HIS A 1 429 ? 21.593 -3.627 -31.145 1.00 95.25 429 HIS A N 1
ATOM 3397 C CA . HIS A 1 429 ? 21.828 -2.198 -30.964 1.00 95.25 429 HIS A CA 1
ATOM 3398 C C . HIS A 1 429 ? 20.500 -1.460 -30.931 1.00 95.25 429 HIS A C 1
ATOM 3400 O O . HIS A 1 429 ? 19.661 -1.657 -31.809 1.00 95.25 429 HIS A O 1
ATOM 3406 N N . VAL A 1 430 ? 20.342 -0.564 -29.963 1.00 96.62 430 VAL A N 1
ATOM 3407 C CA . VAL A 1 430 ? 19.270 0.430 -29.982 1.00 96.62 430 VAL A CA 1
ATOM 3408 C C . VAL A 1 430 ? 19.798 1.679 -30.669 1.00 96.62 430 VAL A C 1
ATOM 3410 O O . VAL A 1 430 ? 20.816 2.241 -30.264 1.00 96.62 430 VAL A O 1
ATOM 3413 N N . MET A 1 431 ? 19.114 2.110 -31.721 1.00 96.69 431 MET A N 1
ATOM 3414 C CA . MET A 1 431 ? 19.470 3.288 -32.500 1.00 96.69 431 MET A CA 1
ATOM 3415 C C . MET A 1 431 ? 18.352 4.322 -32.394 1.00 96.69 431 MET A C 1
ATOM 3417 O O . MET A 1 431 ? 17.370 4.209 -33.126 1.00 96.69 431 MET A O 1
ATOM 3421 N N . PRO A 1 432 ? 18.455 5.315 -31.497 1.00 97.19 432 PRO A N 1
ATOM 3422 C CA . PRO A 1 432 ? 17.549 6.454 -31.523 1.00 97.19 432 PRO A CA 1
ATOM 3423 C C . PRO A 1 432 ? 17.736 7.223 -32.833 1.00 97.19 432 PRO A C 1
ATOM 3425 O O . PRO A 1 432 ? 18.864 7.426 -33.285 1.00 97.19 432 PRO A O 1
ATOM 3428 N N . VAL A 1 433 ? 16.633 7.678 -33.423 1.00 96.31 433 VAL A N 1
ATOM 3429 C CA . VAL A 1 433 ? 16.631 8.385 -34.709 1.00 96.31 433 VAL A CA 1
ATOM 3430 C C . VAL A 1 433 ? 15.625 9.534 -34.723 1.00 96.31 433 VAL A C 1
ATOM 3432 O O . VAL A 1 433 ? 14.583 9.495 -34.066 1.00 96.31 433 VAL A O 1
ATOM 3435 N N . THR A 1 434 ? 15.927 10.566 -35.499 1.00 95.00 434 THR A N 1
ATOM 3436 C CA . THR A 1 434 ? 14.964 11.590 -35.925 1.00 95.00 434 THR A CA 1
ATOM 3437 C C . THR A 1 434 ? 14.346 11.173 -37.256 1.00 95.00 434 THR A C 1
ATOM 3439 O O . THR A 1 434 ? 14.921 10.357 -37.975 1.00 95.00 434 THR A O 1
ATOM 3442 N N . TYR A 1 435 ? 13.170 11.699 -37.599 1.00 94.75 435 TYR A N 1
ATOM 3443 C CA . TYR A 1 435 ? 12.588 11.431 -38.919 1.00 94.75 435 TYR A CA 1
ATOM 3444 C C . TYR A 1 435 ? 13.378 12.142 -40.028 1.00 94.75 435 TYR A C 1
ATOM 3446 O O . TYR A 1 435 ? 13.907 11.493 -40.930 1.00 94.75 435 TYR A O 1
ATOM 3454 N N . SER A 1 436 ? 13.532 13.463 -39.906 1.00 93.94 436 SER A N 1
ATOM 3455 C CA . SER A 1 436 ? 14.374 14.271 -40.792 1.00 93.94 436 SER A CA 1
ATOM 3456 C C . SER A 1 436 ? 15.853 14.199 -40.380 1.00 93.94 436 SER A C 1
ATOM 3458 O O . SER A 1 436 ? 16.152 14.142 -39.180 1.00 93.94 436 SER A O 1
ATOM 3460 N N . PRO A 1 437 ? 16.799 14.239 -41.334 1.00 94.12 437 PRO A N 1
ATOM 3461 C CA . PRO A 1 437 ? 18.217 14.381 -41.029 1.00 94.12 437 PRO A CA 1
ATOM 3462 C C . PRO A 1 437 ? 18.534 15.790 -40.502 1.00 94.12 437 PRO A C 1
ATOM 3464 O O . PRO A 1 437 ? 17.760 16.728 -40.687 1.00 94.12 437 PRO A O 1
ATOM 3467 N N . LYS A 1 438 ? 19.710 15.957 -39.884 1.00 92.62 438 LYS A N 1
ATOM 3468 C CA . LYS A 1 438 ? 20.255 17.241 -39.391 1.00 92.62 438 LYS A CA 1
ATOM 3469 C C . LYS A 1 438 ? 19.415 17.922 -38.301 1.00 92.62 438 LYS A C 1
ATOM 3471 O O . LYS A 1 438 ? 19.613 19.100 -38.000 1.00 92.62 438 LYS A O 1
ATOM 3476 N N . VAL A 1 439 ? 18.511 17.183 -37.664 1.00 92.12 439 VAL A N 1
ATOM 3477 C CA . VAL A 1 439 ? 17.740 17.651 -36.509 1.00 92.12 439 VAL A CA 1
ATOM 3478 C C . VAL A 1 439 ? 18.617 17.594 -35.266 1.00 92.12 439 VAL A C 1
ATOM 3480 O O . VAL A 1 439 ? 19.154 16.543 -34.927 1.00 92.12 439 VAL A O 1
ATOM 3483 N N . ARG A 1 440 ? 18.727 18.717 -34.553 1.00 92.06 440 ARG A N 1
ATOM 3484 C CA . ARG A 1 440 ? 19.475 18.812 -33.293 1.00 92.06 440 ARG A CA 1
ATOM 3485 C C . ARG A 1 440 ? 18.549 18.641 -32.100 1.00 92.06 440 ARG A C 1
ATOM 3487 O O . ARG A 1 440 ? 17.437 19.163 -32.105 1.00 92.06 440 ARG A O 1
ATOM 3494 N N . GLY A 1 441 ? 19.030 17.980 -31.054 1.00 92.06 441 GLY A N 1
ATOM 3495 C CA . GLY A 1 441 ? 18.259 17.823 -29.823 1.00 92.06 441 GLY A CA 1
ATOM 3496 C C . GLY A 1 441 ? 18.897 16.852 -28.841 1.00 92.06 441 GLY A C 1
ATOM 3497 O O . GLY A 1 441 ? 19.567 15.905 -29.231 1.00 92.06 441 GLY A O 1
ATOM 3498 N N . ARG A 1 442 ? 18.699 17.070 -27.540 1.00 93.75 442 ARG A N 1
ATOM 3499 C CA . ARG A 1 442 ? 19.162 16.132 -26.502 1.00 93.75 442 ARG A CA 1
ATOM 3500 C C . ARG A 1 442 ? 18.099 15.086 -26.237 1.00 93.75 442 ARG A C 1
ATOM 3502 O O . ARG A 1 442 ? 16.935 15.455 -26.106 1.00 93.75 442 ARG A O 1
ATOM 3509 N N . TYR A 1 443 ? 18.483 13.829 -26.062 1.00 93.88 443 TYR A N 1
ATOM 3510 C CA . TYR A 1 443 ? 17.569 12.738 -25.724 1.00 93.88 443 TYR A CA 1
ATOM 3511 C C . TYR A 1 443 ? 18.085 11.876 -24.568 1.00 93.88 443 TYR A C 1
ATOM 3513 O O . TYR A 1 443 ? 19.229 11.985 -24.118 1.00 93.88 443 TYR A O 1
ATOM 3521 N N . LYS A 1 444 ? 17.206 10.995 -24.097 1.00 93.81 444 LYS A N 1
ATOM 3522 C CA . LYS A 1 444 ? 17.532 9.811 -23.307 1.00 93.81 444 LYS A CA 1
ATOM 3523 C C . LYS A 1 444 ? 17.054 8.577 -24.056 1.00 93.81 444 LYS A C 1
ATOM 3525 O O . LYS A 1 444 ? 15.958 8.602 -24.608 1.00 93.81 444 LYS A O 1
ATOM 3530 N N . VAL A 1 445 ? 17.865 7.530 -24.051 1.00 95.06 445 VAL A N 1
ATOM 3531 C CA . VAL A 1 445 ? 17.483 6.186 -24.484 1.00 95.06 445 VAL A CA 1
ATOM 3532 C C . VAL A 1 445 ? 17.513 5.276 -23.267 1.00 95.06 445 VAL A C 1
ATOM 3534 O O . VAL A 1 445 ? 18.436 5.347 -22.456 1.00 95.06 445 VAL A O 1
ATOM 3537 N N . GLN A 1 446 ? 16.485 4.462 -23.109 1.00 93.19 446 GLN A N 1
ATOM 3538 C CA . GLN A 1 446 ? 16.291 3.603 -21.954 1.00 93.19 446 GLN A CA 1
ATOM 3539 C C . GLN A 1 446 ? 15.818 2.237 -22.421 1.00 93.19 446 GLN A C 1
ATOM 3541 O O . GLN A 1 446 ? 15.006 2.140 -23.340 1.00 93.19 446 GLN A O 1
ATOM 3546 N N . VAL A 1 447 ? 16.354 1.196 -21.798 1.00 92.50 447 VAL A N 1
ATOM 3547 C CA . VAL A 1 447 ? 15.898 -0.182 -21.975 1.00 92.50 447 VAL A CA 1
ATOM 3548 C C . VAL A 1 447 ? 15.430 -0.689 -20.621 1.00 92.50 447 VAL A C 1
ATOM 3550 O O . VAL A 1 447 ? 16.027 -0.342 -19.599 1.00 92.50 447 VAL A O 1
ATOM 3553 N N . GLU A 1 448 ? 14.357 -1.470 -20.623 1.00 89.31 448 GLU A N 1
ATOM 3554 C CA . GLU A 1 448 ? 13.755 -2.072 -19.438 1.00 89.31 448 GLU A CA 1
ATOM 3555 C C . GLU A 1 448 ? 13.385 -3.532 -19.708 1.00 89.31 448 GLU A C 1
ATOM 3557 O O . GLU A 1 448 ? 12.904 -3.864 -20.792 1.00 89.31 448 GLU A O 1
ATOM 3562 N N . SER A 1 449 ? 13.598 -4.409 -18.730 1.00 88.12 449 SER A N 1
ATOM 3563 C CA . SER A 1 449 ? 13.192 -5.818 -18.789 1.00 88.12 449 SER A CA 1
ATOM 3564 C C . SER A 1 449 ? 13.158 -6.428 -17.396 1.00 88.12 449 SER A C 1
ATOM 3566 O O . SER A 1 449 ? 13.838 -5.946 -16.498 1.00 88.12 449 SER A O 1
ATOM 3568 N N . GLU A 1 450 ? 12.407 -7.509 -17.216 1.00 81.25 450 GLU A N 1
ATOM 3569 C CA . GLU A 1 450 ? 12.443 -8.312 -15.986 1.00 81.25 450 GLU A CA 1
ATOM 3570 C C . GLU A 1 450 ? 13.745 -9.102 -15.826 1.00 81.25 450 GLU A C 1
ATOM 3572 O O . GLU A 1 450 ? 14.098 -9.542 -14.733 1.00 81.25 450 GLU A O 1
ATOM 3577 N N . HIS A 1 451 ? 14.478 -9.278 -16.922 1.00 85.81 451 HIS A N 1
ATOM 3578 C CA . HIS A 1 451 ? 15.764 -9.952 -16.922 1.00 85.81 451 HIS A CA 1
ATOM 3579 C C . HIS A 1 451 ? 16.902 -8.940 -16.854 1.00 85.81 451 HIS A C 1
ATOM 3581 O O . HIS A 1 451 ? 16.798 -7.828 -17.371 1.00 85.81 451 HIS A O 1
ATOM 3587 N N . GLU A 1 452 ? 18.024 -9.339 -16.261 1.00 86.12 452 GLU A N 1
ATOM 3588 C CA . GLU A 1 452 ? 19.254 -8.558 -16.360 1.00 86.12 452 GLU A CA 1
ATOM 3589 C C . GLU A 1 452 ? 19.736 -8.491 -17.816 1.00 86.12 452 GLU A C 1
ATOM 3591 O O . GLU A 1 452 ? 19.593 -9.438 -18.593 1.00 86.12 452 GLU A O 1
ATOM 3596 N N . PHE A 1 453 ? 20.311 -7.353 -18.193 1.00 91.44 453 PHE A N 1
ATOM 3597 C CA . PHE A 1 453 ? 20.920 -7.135 -19.501 1.00 91.44 453 PHE A CA 1
ATOM 3598 C C . PHE A 1 453 ? 22.037 -6.107 -19.382 1.00 91.44 453 PHE A C 1
ATOM 3600 O O . PHE A 1 453 ? 22.099 -5.342 -18.419 1.00 91.44 453 PHE A O 1
ATOM 3607 N N . VAL A 1 454 ? 22.908 -6.054 -20.386 1.00 92.62 454 VAL A N 1
ATOM 3608 C CA . VAL A 1 454 ? 23.943 -5.022 -20.461 1.00 92.62 454 VAL A CA 1
ATOM 3609 C C . VAL A 1 454 ? 23.569 -4.048 -21.564 1.00 92.62 454 VAL A C 1
ATOM 3611 O O . VAL A 1 454 ? 23.463 -4.420 -22.728 1.00 92.62 454 VAL A O 1
ATOM 3614 N N . PHE A 1 455 ? 23.363 -2.785 -21.200 1.00 93.62 455 PHE A N 1
ATOM 3615 C CA . PHE A 1 455 ? 23.100 -1.712 -22.153 1.00 93.62 455 PHE A CA 1
ATOM 3616 C C . PHE A 1 455 ? 24.208 -0.670 -22.045 1.00 93.62 455 PHE A C 1
ATOM 3618 O O . PHE A 1 455 ? 24.327 0.010 -21.026 1.00 93.62 455 PHE A O 1
ATOM 3625 N N . ASN A 1 456 ? 25.044 -0.562 -23.075 1.00 90.12 456 ASN A N 1
ATOM 3626 C CA . ASN A 1 456 ? 26.291 0.201 -23.031 1.00 90.12 456 ASN A CA 1
ATOM 3627 C C . ASN A 1 456 ? 26.134 1.610 -23.621 1.00 90.12 456 ASN A C 1
ATOM 3629 O O . ASN A 1 456 ? 25.508 1.807 -24.661 1.00 90.12 456 ASN A O 1
ATOM 3633 N N . GLY A 1 457 ? 26.739 2.602 -22.957 1.00 80.94 457 GLY A N 1
ATOM 3634 C CA . GLY A 1 457 ? 26.535 4.032 -23.229 1.00 80.94 457 GLY A CA 1
ATOM 3635 C C . GLY A 1 457 ? 27.357 4.645 -24.366 1.00 80.94 457 GLY A C 1
ATOM 3636 O O . GLY A 1 457 ? 27.293 5.857 -24.563 1.00 80.94 457 GLY A O 1
ATOM 3637 N N . SER A 1 458 ? 28.137 3.868 -25.117 1.00 63.81 458 SER A N 1
ATOM 3638 C CA . SER A 1 458 ? 29.016 4.405 -26.162 1.00 63.81 458 SER A CA 1
ATOM 3639 C C . SER A 1 458 ? 28.279 4.591 -27.492 1.00 63.81 458 SER A C 1
ATOM 3641 O O . SER A 1 458 ? 28.482 3.831 -28.439 1.00 63.81 458 SER A O 1
ATOM 3643 N N . GLY A 1 459 ? 27.440 5.623 -27.583 1.00 56.47 459 GLY A N 1
ATOM 3644 C CA . GLY A 1 459 ? 27.042 6.161 -28.881 1.00 56.47 459 GLY A CA 1
ATOM 3645 C C . GLY A 1 459 ? 28.269 6.809 -29.507 1.00 56.47 459 GLY A C 1
ATOM 3646 O O . GLY A 1 459 ? 28.690 7.837 -29.001 1.00 56.47 459 GLY A O 1
ATOM 3647 N N . ASN A 1 460 ? 28.875 6.167 -30.514 1.00 45.56 460 ASN A N 1
ATOM 3648 C CA . ASN A 1 460 ? 30.079 6.609 -31.237 1.00 45.56 460 ASN A CA 1
ATOM 3649 C C . ASN A 1 460 ? 30.364 8.123 -31.132 1.00 45.56 460 ASN A C 1
ATOM 3651 O O . ASN A 1 460 ? 29.903 8.902 -31.959 1.00 45.56 460 ASN A O 1
ATOM 3655 N N . THR A 1 461 ? 31.166 8.522 -30.147 1.00 37.75 461 THR A N 1
ATOM 3656 C CA . THR A 1 461 ? 31.961 9.748 -30.198 1.00 37.75 461 THR A CA 1
ATOM 3657 C C . THR A 1 461 ? 33.350 9.324 -30.648 1.00 37.75 461 THR A C 1
ATOM 3659 O O . THR A 1 461 ? 34.197 8.969 -29.825 1.00 37.75 461 THR A O 1
ATOM 3662 N N . LYS A 1 462 ? 33.539 9.259 -31.964 1.00 31.27 462 LYS A N 1
ATOM 3663 C CA . LYS A 1 462 ? 34.852 9.457 -32.569 1.00 31.27 462 LYS A CA 1
ATOM 3664 C C . LYS A 1 462 ? 34.824 10.790 -33.279 1.00 31.27 462 LYS A C 1
ATOM 3666 O O . LYS A 1 462 ? 33.834 10.997 -34.013 1.00 31.27 462 LYS A O 1
#

Mean predicted aligned error: 11.32 Å

InterPro domains:
  IPR022682 Peptidase C2, calpain, large subunit, domain III [PF01067] (338-446)
  IPR022684 Peptidase C2, calpain family [PTHR10183] (1-175)
  IPR036213 Calpain large subunit, domain III superfamily [SSF49758] (23-176)
  IPR036213 Calpain large subunit, domain III superfamily [SSF49758] (181-324)
  IPR036213 Calpain large subunit, domain III superfamily [SSF49758] (327-454)

pLDDT: mean 84.99, std 13.49, range [31.27, 97.75]

Solvent-accessible surface area (backbone atoms only — not comparable to full-atom values): 25594 Å² total; per-residue (Å²): 129,56,71,67,55,46,62,72,74,45,94,76,82,90,80,87,78,84,87,49,93,77,42,34,73,49,79,45,81,51,60,25,48,81,74,23,17,21,13,44,79,49,97,46,87,88,55,39,70,45,27,61,20,22,51,39,35,41,35,40,45,47,78,68,86,64,80,71,47,95,84,70,57,83,74,72,66,60,50,48,34,37,40,34,41,35,53,54,76,63,86,83,74,77,90,61,100,65,77,87,73,76,67,28,39,26,40,39,29,32,77,32,74,88,81,58,96,84,62,89,65,79,58,75,41,75,47,74,59,35,70,59,54,64,46,72,53,75,47,65,42,77,62,51,50,35,29,25,39,37,55,32,35,61,45,61,70,47,66,46,43,34,36,37,41,40,36,23,66,38,55,68,48,75,45,76,50,77,67,46,34,79,45,80,44,77,52,64,32,38,63,75,25,19,15,17,48,84,91,36,94,43,28,43,25,16,52,36,30,39,43,49,59,90,48,72,26,50,29,42,44,32,44,33,55,49,79,65,89,88,64,93,58,92,83,77,80,64,56,29,33,32,43,33,35,30,48,60,59,73,77,38,64,82,69,57,50,60,68,49,84,75,67,50,82,84,31,52,79,46,68,49,73,70,40,72,50,65,58,50,71,45,78,50,69,50,50,62,91,48,71,65,35,32,42,38,46,28,34,37,80,52,63,46,74,43,42,35,36,45,35,38,44,19,60,43,74,68,46,77,43,77,44,69,63,41,42,72,48,76,38,77,50,69,34,37,76,80,34,19,15,12,32,89,89,36,95,48,25,70,43,27,44,41,25,48,32,42,33,72,54,65,42,62,38,35,40,37,43,31,65,42,84,91,62,53,40,82,92,44,69,56,44,39,15,33,33,36,36,39,28,59,55,64,99,60,95,69,78,57,76,89,36,53,76,44,70,48,71,71,37,68,51,62,57,42,67,52,74,42,82,46,56,42,83,43,48,28,27,44,26,58,33,36,49,41,54,53,32,37,32,38,32,36,44,33,43,35,20,71,52,72,66,50,72,45,76,68,44,80,85,124

Radius of gyration: 32.67 Å; Cα contacts (8 Å, |Δi|>4): 1103; chains: 1; bounding box: 80×51×112 Å

Organism: NCBI:txid1461544

Sequence (462 aa):
MCVEDFMFIFNTIHVCHFQLATWNQITISGAWYDTTSGGPPPTSDEDATNWLLNPRYLLTVDPAREPKDPDGGQKKRDSKCCITMSLLNDQAGCYSDTYAQSAAAGLLVFAGEMNSFSKFTKPVCHIEPTEADDISATFSLRGQSKFTIVPYASTQDFEGLFTLHVYCEHPVTYRRMPSMHYLNIRGSWVRQLSGGSRQQPTWGCNPQYLVKTVRNTDAIITLKQQPLKGLAEEGQDLCAFGATVAQPEKEYLESFERCSLLLERREIVAKSEFAKKPMIQFLHTFDTKVEDQVIVLSLSPPPRDTQYTLSILSSSPLTLYPVPHMHTVTHKGAFDYDNSGGSSDNADWYKNPKYPLDITVTGKYRVIVQKCGQAWGSSSAQDSMIGFYVLKGEKRTRVRREQILAESLFLPLKRVEHTYQLKAGTQYHVMPVTYSPKVRGRYKVQVESEHEFVFNGSGNTK

Foldseek 3Di:
DPVVVVVVPDPDDDDDDPPQPQWAKDKDKDKQADQQQLADCDPDLQSRQSLLQHWKKKKFFDPPPDPQDPVNDPPLDWKKKKKKKAFPPCPPDDDDPPDPDLWFKKKFKQFDDPPDSPDDDDTQDIGGTDSDRMDMDMGINNNGRMMMMGIHINDGNDITMMMMMMIISGDMDMDIAFRKDKDKDKDKQAQQQQQAPLVGQSQLQHWKKWKDDPAWKKKKKKKFWDDDPPPPDPQDPAFFKKKWKFADDPVCVVVLHTPHSPGDPVRTPDMWGGDSDRMTIDMDIDHPVGPIMMMGIHTPPDDDITMMMIMMIMSHDMDIDTRFGKRKDKAKDKDAQQQQQADLVGPRPQSFFKKKKAAAAFFKKKKKKFFDDDAWDDDDQQSLWKKKFKFWDDPDPTDDPVRGPDIWDTGSDRMTMDMDGDHHPIMIIITIHGNDGRIIGMMMMMMMDSDDIDIGHCRDPD